Protein AF-A0A940TML5-F1 (afdb_monomer_lite)

Structure (mmCIF, N/CA/C/O backbone):
data_AF-A0A940TML5-F1
#
_entry.id   AF-A0A940TML5-F1
#
loop_
_atom_site.group_PDB
_atom_site.id
_atom_site.type_symbol
_atom_site.label_atom_id
_atom_site.label_alt_id
_atom_site.label_comp_id
_atom_site.label_asym_id
_atom_site.label_entity_id
_atom_site.label_seq_id
_atom_site.pdbx_PDB_ins_code
_atom_site.Cartn_x
_atom_site.Cartn_y
_atom_site.Cartn_z
_atom_site.occupancy
_atom_site.B_iso_or_equiv
_atom_site.auth_seq_id
_atom_site.auth_comp_id
_atom_site.auth_asym_id
_atom_site.auth_atom_id
_atom_site.pdbx_PDB_model_num
ATOM 1 N N . MET A 1 1 ? -30.931 1.327 47.194 1.00 54.72 1 MET A N 1
ATOM 2 C CA . MET A 1 1 ? -30.462 2.593 46.582 1.00 54.72 1 MET A CA 1
ATOM 3 C C . MET A 1 1 ? -28.936 2.695 46.597 1.00 54.72 1 MET A C 1
ATOM 5 O O . MET A 1 1 ? -28.355 2.802 45.527 1.00 54.72 1 MET A O 1
ATOM 9 N N . ALA A 1 2 ? -28.278 2.547 47.757 1.00 52.41 2 ALA A N 1
ATOM 10 C CA . ALA A 1 2 ? -26.813 2.603 47.880 1.00 52.41 2 ALA A CA 1
ATOM 11 C C . ALA A 1 2 ? -26.052 1.607 46.978 1.00 52.41 2 ALA A C 1
ATOM 13 O O . ALA A 1 2 ? -25.036 1.970 46.398 1.00 52.41 2 ALA A O 1
ATOM 14 N N . PHE A 1 3 ? -26.557 0.380 46.796 1.00 52.56 3 PHE A N 1
ATOM 15 C CA . PHE A 1 3 ? -25.953 -0.607 45.886 1.00 52.56 3 PHE A CA 1
ATOM 16 C C . PHE A 1 3 ? -25.974 -0.152 44.416 1.00 52.56 3 PHE A C 1
ATOM 18 O O . PHE A 1 3 ? -24.942 -0.146 43.757 1.00 52.56 3 PHE A O 1
ATOM 25 N N . ILE A 1 4 ? -27.129 0.315 43.926 1.00 60.25 4 ILE A N 1
ATOM 26 C CA . ILE A 1 4 ? -27.287 0.823 42.551 1.00 60.25 4 ILE A CA 1
ATOM 27 C C . ILE A 1 4 ? -26.398 2.054 42.329 1.00 60.25 4 ILE A C 1
ATOM 29 O O . ILE A 1 4 ? -25.739 2.157 41.299 1.00 60.25 4 ILE A O 1
ATOM 33 N N . LEU A 1 5 ? -26.322 2.951 43.317 1.00 64.00 5 LEU A N 1
ATOM 34 C CA . LEU A 1 5 ? -25.454 4.126 43.265 1.00 64.00 5 LEU A CA 1
ATOM 35 C C . LEU A 1 5 ? -23.970 3.720 43.201 1.00 64.00 5 LEU A C 1
ATOM 37 O O . LEU A 1 5 ? -23.247 4.223 42.350 1.00 64.00 5 LEU A O 1
ATOM 41 N N . LYS A 1 6 ? -23.531 2.740 44.007 1.00 64.50 6 LYS A N 1
ATOM 42 C CA . LYS A 1 6 ? -22.172 2.168 43.939 1.00 64.50 6 LYS A CA 1
ATOM 43 C C . LYS A 1 6 ? -21.869 1.559 42.561 1.00 64.50 6 LYS A C 1
ATOM 45 O O . LYS A 1 6 ? -20.781 1.784 42.038 1.00 64.50 6 LYS A O 1
ATOM 50 N N . CYS A 1 7 ? -22.822 0.857 41.942 1.00 60.09 7 CYS A N 1
ATOM 51 C CA . CYS A 1 7 ? -22.663 0.319 40.585 1.00 60.09 7 CYS A CA 1
ATOM 52 C C . CYS A 1 7 ? -22.532 1.421 39.522 1.00 60.09 7 CYS A C 1
ATOM 54 O O . CYS A 1 7 ? -21.656 1.334 38.664 1.00 60.09 7 CYS A O 1
ATOM 56 N N . ILE A 1 8 ? -23.360 2.472 39.591 1.00 69.81 8 ILE A N 1
ATOM 57 C CA . ILE A 1 8 ? -23.290 3.615 38.666 1.00 69.81 8 ILE A CA 1
ATOM 58 C C . ILE A 1 8 ? -21.950 4.339 38.825 1.00 69.81 8 ILE A C 1
ATOM 60 O O . ILE A 1 8 ? -21.253 4.548 37.836 1.00 69.81 8 ILE A O 1
ATOM 64 N N . LEU A 1 9 ? -21.542 4.654 40.059 1.00 69.81 9 LEU A N 1
ATOM 65 C CA . LEU A 1 9 ? -20.235 5.257 40.326 1.00 69.81 9 LEU A CA 1
ATOM 66 C C . LEU A 1 9 ? -19.082 4.387 39.807 1.00 69.81 9 LEU A C 1
ATOM 68 O O . LEU A 1 9 ? -18.152 4.916 39.207 1.00 69.81 9 LEU A O 1
ATOM 72 N N . GLY A 1 10 ? -19.160 3.065 39.981 1.00 65.38 10 GLY A N 1
ATOM 73 C CA . GLY A 1 10 ? -18.178 2.125 39.439 1.00 65.38 10 GLY A CA 1
ATOM 74 C C . GLY A 1 10 ? -18.071 2.186 37.912 1.00 65.38 10 GLY A C 1
ATOM 75 O O . GLY A 1 10 ? -16.963 2.191 37.378 1.00 65.38 10 GLY A O 1
ATOM 76 N N . LEU A 1 11 ? -19.200 2.309 37.205 1.00 71.56 11 LEU A N 1
ATOM 77 C CA . LEU A 1 11 ? -19.229 2.460 35.746 1.00 71.56 11 LEU A CA 1
ATOM 78 C C . LEU A 1 11 ? -18.589 3.785 35.290 1.00 71.56 11 LEU A C 1
ATOM 80 O O . LEU A 1 11 ? -17.807 3.796 34.338 1.00 71.56 11 LEU A O 1
ATOM 84 N N . PHE A 1 12 ? -18.877 4.892 35.984 1.00 72.19 12 PHE A N 1
ATOM 85 C CA . PHE A 1 12 ? -18.250 6.193 35.720 1.00 72.19 12 PHE A CA 1
ATOM 86 C C . PHE A 1 12 ? -16.734 6.147 35.942 1.00 72.19 12 PHE A C 1
ATOM 88 O O . PHE A 1 12 ? -15.990 6.630 35.093 1.00 72.19 12 PHE A O 1
ATOM 95 N N . ILE A 1 13 ? -16.277 5.495 37.017 1.00 70.62 13 ILE A N 1
ATOM 96 C CA . ILE A 1 13 ? -14.849 5.319 37.313 1.00 70.62 13 ILE A CA 1
ATOM 97 C C . ILE A 1 13 ? -14.168 4.485 36.223 1.00 70.62 13 ILE A C 1
ATOM 99 O O . ILE A 1 13 ? -13.129 4.893 35.716 1.00 70.62 13 ILE A O 1
ATOM 103 N N . LEU A 1 14 ? -14.753 3.353 35.816 1.00 69.94 14 LEU A N 1
ATOM 104 C CA . LEU A 1 14 ? -14.212 2.511 34.739 1.00 69.94 14 LEU A CA 1
ATOM 105 C C . LEU A 1 14 ? -14.107 3.277 33.412 1.00 69.94 14 LEU A C 1
ATOM 107 O O . LEU A 1 14 ? -13.090 3.197 32.722 1.00 69.94 14 LEU A O 1
ATOM 111 N N . THR A 1 15 ? -15.136 4.061 33.087 1.00 76.88 15 THR A N 1
ATOM 112 C CA . THR A 1 15 ? -15.155 4.913 31.890 1.00 76.88 15 THR A CA 1
ATOM 113 C C . THR A 1 15 ? -14.092 6.011 31.984 1.00 76.88 15 THR A C 1
ATOM 115 O O . THR A 1 15 ? -13.341 6.230 31.035 1.00 76.88 15 THR A O 1
ATOM 118 N N . GLY A 1 16 ? -13.961 6.653 33.147 1.00 72.12 16 GLY A N 1
ATOM 119 C CA . GLY A 1 16 ? -12.931 7.652 33.420 1.00 72.12 16 GLY A CA 1
ATOM 120 C C . GLY A 1 16 ? -11.514 7.094 33.307 1.00 72.12 16 GLY A C 1
ATOM 121 O O . GLY A 1 16 ? -10.666 7.734 32.692 1.00 72.12 16 GLY A O 1
ATOM 122 N N . ILE A 1 17 ? -11.262 5.877 33.807 1.00 75.00 17 ILE A N 1
ATOM 123 C CA . ILE A 1 17 ? -9.972 5.177 33.662 1.00 75.00 17 ILE A CA 1
ATOM 124 C C . ILE A 1 17 ? -9.641 4.967 32.184 1.00 75.00 17 ILE A C 1
ATOM 126 O O . ILE A 1 17 ? -8.526 5.273 31.766 1.00 75.00 17 ILE A O 1
ATOM 130 N N . ALA A 1 18 ? -10.596 4.498 31.377 1.00 75.62 18 ALA A N 1
ATOM 131 C CA . ALA A 1 18 ? -10.379 4.307 29.944 1.00 75.62 18 ALA A CA 1
ATOM 132 C C . ALA A 1 18 ? -10.039 5.629 29.228 1.00 75.62 18 ALA A C 1
ATOM 134 O O . ALA A 1 18 ? -9.078 5.682 28.457 1.00 75.62 18 ALA A O 1
ATOM 135 N N . ILE A 1 19 ? -10.774 6.709 29.525 1.00 75.19 19 ILE A N 1
ATOM 136 C CA . ILE A 1 19 ? -10.528 8.047 28.959 1.00 75.19 19 ILE A CA 1
ATOM 137 C C . ILE A 1 19 ? -9.168 8.596 29.415 1.00 75.19 19 ILE A C 1
ATOM 139 O O . ILE A 1 19 ? -8.417 9.125 28.598 1.00 75.19 19 ILE A O 1
ATOM 143 N N . ALA A 1 20 ? -8.819 8.442 30.694 1.00 73.81 20 ALA A N 1
ATOM 144 C CA . ALA A 1 20 ? -7.552 8.915 31.243 1.00 73.81 20 ALA A CA 1
ATOM 145 C C . ALA A 1 20 ? -6.355 8.156 30.652 1.00 73.81 20 ALA A C 1
ATOM 147 O O . ALA A 1 20 ? -5.362 8.779 30.288 1.00 73.81 20 ALA A O 1
ATOM 148 N N . LEU A 1 21 ? -6.448 6.831 30.486 1.00 75.38 21 LEU A N 1
ATOM 149 C CA . LEU A 1 21 ? -5.407 6.032 29.830 1.00 75.38 21 LEU A CA 1
ATOM 150 C C . LEU A 1 21 ? -5.227 6.425 28.358 1.00 75.38 21 LEU A C 1
ATOM 152 O O . LEU A 1 21 ? -4.095 6.501 27.879 1.00 75.38 21 LEU A O 1
ATOM 156 N N . TYR A 1 22 ? -6.324 6.714 27.651 1.00 77.00 22 TYR A N 1
ATOM 157 C CA . TYR A 1 22 ? -6.274 7.230 26.283 1.00 77.00 22 TYR A CA 1
ATOM 158 C C . TYR A 1 22 ? -5.602 8.608 26.222 1.00 77.00 22 TYR A C 1
ATOM 160 O O . TYR A 1 22 ? -4.641 8.786 25.476 1.00 77.00 22 TYR A O 1
ATOM 168 N N . GLY A 1 23 ? -6.043 9.557 27.056 1.00 70.69 23 GLY A N 1
ATOM 169 C CA . GLY A 1 23 ? -5.433 10.885 27.148 1.00 70.69 23 GLY A CA 1
ATOM 170 C C . GLY A 1 23 ? -3.946 10.814 27.498 1.00 70.69 23 GLY A C 1
ATOM 171 O O . GLY A 1 23 ? -3.131 11.473 26.861 1.00 70.69 23 GLY A O 1
ATOM 172 N N . LEU A 1 24 ? -3.562 9.947 28.440 1.00 75.81 24 LEU A N 1
ATOM 173 C CA . LEU A 1 24 ? -2.166 9.737 28.825 1.00 75.81 24 LEU A CA 1
ATOM 174 C C . LEU A 1 24 ? -1.328 9.195 27.660 1.00 75.81 24 LEU A C 1
ATOM 176 O O . LEU A 1 24 ? -0.209 9.656 27.451 1.00 75.81 24 LEU A O 1
ATOM 180 N N . ARG A 1 25 ? -1.859 8.244 26.881 1.00 77.94 25 ARG A N 1
ATOM 181 C CA . ARG A 1 25 ? -1.185 7.720 25.685 1.00 77.94 25 ARG A CA 1
ATOM 182 C C . ARG A 1 25 ? -0.974 8.807 24.636 1.00 77.94 25 ARG A C 1
ATOM 184 O O . ARG A 1 25 ? 0.125 8.885 24.097 1.00 77.94 25 ARG A O 1
ATOM 191 N N . GLU A 1 26 ? -1.991 9.616 24.348 1.00 73.69 26 GLU A N 1
ATOM 192 C CA . GLU A 1 26 ? -1.880 10.718 23.383 1.00 73.69 26 GLU A CA 1
ATOM 193 C C . GLU A 1 26 ? -0.829 11.734 23.845 1.00 73.69 26 GLU A C 1
ATOM 195 O O . GLU A 1 26 ? 0.090 12.045 23.093 1.00 73.69 26 GLU A O 1
ATOM 200 N N . VAL A 1 27 ? -0.866 12.141 25.120 1.00 72.06 27 VAL A N 1
ATOM 201 C CA . VAL A 1 27 ? 0.147 13.032 25.707 1.00 72.06 27 VAL A CA 1
ATOM 202 C C . VAL A 1 27 ? 1.553 12.432 25.588 1.00 72.06 27 VAL A C 1
ATOM 204 O O . VAL A 1 27 ? 2.476 13.123 25.155 1.00 72.06 27 VAL A O 1
ATOM 207 N N . LEU A 1 28 ? 1.736 11.150 25.922 1.00 73.38 28 LEU A N 1
ATOM 208 C CA . LEU A 1 28 ? 3.028 10.463 25.808 1.00 73.38 28 LEU A CA 1
ATOM 209 C C . LEU A 1 28 ? 3.488 10.313 24.353 1.00 73.38 28 LEU A C 1
ATOM 211 O O . LEU A 1 28 ? 4.678 10.449 24.079 1.00 73.38 28 LEU A O 1
ATOM 215 N N . GLY A 1 29 ? 2.571 10.060 23.418 1.00 69.25 29 GLY A N 1
ATOM 216 C CA . GLY A 1 29 ? 2.854 10.001 21.985 1.00 69.25 29 GLY A CA 1
ATOM 217 C C . GLY A 1 29 ? 3.305 11.355 21.445 1.00 69.25 29 GLY A C 1
ATOM 218 O O . GLY A 1 29 ? 4.317 11.436 20.749 1.00 69.25 29 GLY A O 1
ATOM 219 N N . THR A 1 30 ? 2.618 12.426 21.842 1.00 66.81 30 THR A N 1
ATOM 220 C CA . THR A 1 30 ? 2.988 13.806 21.523 1.00 66.81 30 THR A CA 1
ATOM 221 C C . THR A 1 30 ? 4.346 14.167 22.140 1.00 66.81 30 THR A C 1
ATOM 223 O O . THR A 1 30 ? 5.206 14.701 21.439 1.00 66.81 30 THR A O 1
ATOM 226 N N . MET A 1 31 ? 4.620 13.784 23.394 1.00 69.06 31 MET A N 1
ATOM 227 C CA . MET A 1 31 ? 5.939 13.974 24.021 1.00 69.06 31 MET A CA 1
ATOM 228 C C . MET A 1 31 ? 7.049 13.189 23.314 1.00 69.06 31 MET A C 1
ATOM 230 O O . MET A 1 31 ? 8.126 13.731 23.072 1.00 69.06 31 MET A O 1
ATOM 234 N N . ALA A 1 32 ? 6.810 11.920 22.974 1.00 68.94 32 ALA A N 1
ATOM 235 C CA . ALA A 1 32 ? 7.776 11.080 22.271 1.00 68.94 32 ALA A CA 1
ATOM 236 C C . ALA A 1 32 ? 8.073 11.631 20.873 1.00 68.94 32 ALA A C 1
ATOM 238 O O . ALA A 1 32 ? 9.232 11.673 20.467 1.00 68.94 32 ALA A O 1
ATOM 239 N N . TYR A 1 33 ? 7.048 12.119 20.170 1.00 66.31 33 TYR A N 1
ATOM 240 C CA . TYR A 1 33 ? 7.206 12.828 18.906 1.00 66.31 33 TYR A CA 1
ATOM 241 C C . TYR A 1 33 ? 8.085 14.073 19.083 1.00 66.31 33 TYR A C 1
ATOM 243 O O . TYR A 1 33 ? 9.083 14.213 18.384 1.00 66.31 33 TYR A O 1
ATOM 251 N N . VAL A 1 34 ? 7.795 14.938 20.059 1.00 64.69 34 VAL A N 1
ATOM 252 C CA . VAL A 1 34 ? 8.584 16.160 20.313 1.00 64.69 34 VAL A CA 1
ATOM 253 C C . VAL A 1 34 ? 10.029 15.853 20.733 1.00 64.69 34 VAL A C 1
ATOM 255 O O . VAL A 1 34 ? 10.943 16.599 20.373 1.00 64.69 34 VAL A O 1
ATOM 258 N N . LYS A 1 35 ? 10.251 14.770 21.486 1.00 65.81 35 LYS A N 1
ATOM 259 C CA . LYS A 1 35 ? 11.576 14.345 21.959 1.00 65.81 35 LYS A CA 1
ATOM 260 C C . LYS A 1 35 ? 12.424 13.711 20.855 1.00 65.81 35 LYS A C 1
ATOM 262 O O . LYS A 1 35 ? 13.622 13.962 20.803 1.00 65.81 35 LYS A O 1
ATOM 267 N N . ASN A 1 36 ? 11.815 12.888 20.005 1.00 63.16 36 ASN A N 1
ATOM 268 C CA . ASN A 1 36 ? 12.521 12.089 19.001 1.00 63.16 36 ASN A CA 1
ATOM 269 C C . ASN A 1 36 ? 12.532 12.739 17.611 1.00 63.16 36 ASN A C 1
ATOM 271 O O . ASN A 1 36 ? 13.067 12.152 16.672 1.00 63.16 36 ASN A O 1
ATOM 275 N N . SER A 1 37 ? 11.925 13.917 17.452 1.00 61.28 37 SER A N 1
ATOM 276 C CA . SER A 1 37 ? 11.943 14.619 16.173 1.00 61.28 37 SER A CA 1
ATOM 277 C C . SER A 1 37 ? 13.342 15.174 15.880 1.00 61.28 37 SER A C 1
ATOM 279 O O . SER A 1 37 ? 13.872 15.929 16.698 1.00 61.28 37 SER A O 1
ATOM 281 N N . PRO A 1 38 ? 13.941 14.817 14.730 1.00 57.31 38 PRO A N 1
ATOM 282 C CA . PRO A 1 38 ? 15.370 15.002 14.491 1.00 57.31 38 PRO A CA 1
ATOM 283 C C . PRO A 1 38 ? 15.772 16.438 14.135 1.00 57.31 38 PRO A C 1
ATOM 285 O O . PRO A 1 38 ? 16.939 16.783 14.301 1.00 57.31 38 PRO A O 1
ATOM 288 N N . GLU A 1 39 ? 14.846 17.286 13.674 1.00 70.19 39 GLU A N 1
ATOM 289 C CA . GLU A 1 39 ? 15.172 18.649 13.246 1.00 70.19 39 GLU A CA 1
ATOM 290 C C . GLU A 1 39 ? 14.171 19.675 13.787 1.00 70.19 39 GLU A C 1
ATOM 292 O O . GLU A 1 39 ? 12.961 19.579 13.565 1.00 70.19 39 GLU A O 1
ATOM 297 N N . ARG A 1 40 ? 14.697 20.671 14.506 1.00 75.88 40 ARG A N 1
ATOM 298 C CA . ARG A 1 40 ? 13.981 21.888 14.896 1.00 75.88 40 ARG A CA 1
ATOM 299 C C . ARG A 1 40 ? 14.573 23.063 14.135 1.00 75.88 40 ARG A C 1
ATOM 301 O O . ARG A 1 40 ? 15.793 23.160 14.015 1.00 75.88 40 ARG A O 1
ATOM 308 N N . ALA A 1 41 ? 13.719 23.946 13.642 1.00 76.62 41 ALA A N 1
ATOM 309 C CA . ALA A 1 41 ? 14.121 25.175 12.979 1.00 76.62 41 ALA A CA 1
ATOM 310 C C . ALA A 1 41 ? 13.379 26.365 13.577 1.00 76.62 41 ALA A C 1
ATOM 312 O O . ALA A 1 41 ? 12.219 26.259 13.980 1.00 76.62 41 ALA A O 1
ATOM 313 N N . LYS A 1 42 ? 14.051 27.517 13.600 1.00 83.88 42 LYS A N 1
ATOM 314 C CA . LYS A 1 42 ? 13.375 28.794 13.811 1.00 83.88 42 LYS A CA 1
ATOM 315 C C . LYS A 1 42 ? 12.617 29.156 12.542 1.00 83.88 42 LYS A C 1
ATOM 317 O O . LYS A 1 42 ? 13.165 29.060 11.444 1.00 83.88 42 LYS A O 1
ATOM 322 N N . ALA A 1 43 ? 11.375 29.572 12.712 1.00 85.25 43 ALA A N 1
ATOM 323 C CA . ALA A 1 43 ? 10.509 29.999 11.637 1.00 85.25 43 ALA A CA 1
ATOM 324 C C . ALA A 1 43 ? 9.821 31.314 11.995 1.00 85.25 43 ALA A C 1
ATOM 326 O O . ALA A 1 43 ? 9.573 31.609 13.160 1.00 85.25 43 ALA A O 1
ATOM 327 N N . THR A 1 44 ? 9.484 32.095 10.984 1.00 87.88 44 THR A N 1
ATOM 328 C CA . THR A 1 44 ? 8.716 33.325 11.106 1.00 87.88 44 THR A CA 1
ATOM 329 C C . THR A 1 44 ? 7.280 33.043 10.696 1.00 87.88 44 THR A C 1
ATOM 331 O O . THR A 1 44 ? 7.021 32.501 9.621 1.00 87.88 44 THR A O 1
ATOM 334 N N . PHE A 1 45 ? 6.324 33.401 11.546 1.00 86.44 45 PHE A N 1
ATOM 335 C CA . PHE A 1 45 ? 4.911 33.291 11.217 1.00 86.44 45 PHE A CA 1
ATOM 336 C C . PHE A 1 45 ? 4.524 34.313 10.141 1.00 86.44 45 PHE A C 1
ATOM 338 O O . PHE A 1 45 ? 4.717 35.516 10.322 1.00 86.44 45 PHE A O 1
ATOM 345 N N . LEU A 1 46 ? 3.956 33.839 9.033 1.00 85.25 46 LEU A N 1
ATOM 346 C CA . LEU A 1 46 ? 3.551 34.682 7.906 1.00 85.25 46 LEU A CA 1
ATOM 347 C C . LEU A 1 46 ? 2.085 35.122 7.992 1.00 85.25 46 LEU A C 1
ATOM 349 O O . LEU A 1 46 ? 1.742 36.221 7.563 1.00 85.25 46 LEU A O 1
ATOM 353 N N . GLY A 1 47 ? 1.212 34.274 8.535 1.00 84.19 47 GLY A N 1
ATOM 354 C CA . GLY A 1 47 ? -0.231 34.494 8.523 1.00 84.19 47 GLY A CA 1
ATOM 355 C C . GLY A 1 47 ? -1.017 33.188 8.518 1.00 84.19 47 GLY A C 1
ATOM 356 O O . GLY A 1 47 ? -0.460 32.112 8.723 1.00 84.19 47 GLY A O 1
ATOM 357 N N . TYR A 1 48 ? -2.324 33.287 8.281 1.00 83.06 48 TYR A N 1
ATOM 358 C CA . TYR A 1 48 ? -3.201 32.126 8.148 1.00 83.06 48 TYR A CA 1
ATOM 359 C C . TYR A 1 48 ? -3.632 31.950 6.695 1.00 83.06 48 TYR A C 1
ATOM 361 O O . TYR A 1 48 ? -4.238 32.860 6.128 1.00 83.06 48 TYR A O 1
ATOM 369 N N . ASP A 1 49 ? -3.384 30.771 6.136 1.00 83.00 49 ASP A N 1
ATOM 370 C CA . ASP A 1 49 ? -4.050 30.303 4.925 1.00 83.00 49 ASP A CA 1
ATOM 371 C C . ASP A 1 49 ? -5.487 29.901 5.271 1.00 83.00 49 ASP A C 1
ATOM 373 O O . ASP A 1 49 ? -5.727 29.195 6.255 1.00 83.00 49 ASP A O 1
ATOM 377 N N . ARG A 1 50 ? -6.461 30.395 4.510 1.00 82.06 50 ARG A N 1
ATOM 378 C CA . ARG A 1 50 ? -7.884 30.207 4.804 1.00 82.06 50 ARG A CA 1
ATOM 379 C C . ARG A 1 50 ? -8.514 29.325 3.746 1.00 82.06 50 ARG A C 1
ATOM 381 O O . ARG A 1 50 ? -8.501 29.659 2.569 1.00 82.06 50 ARG A O 1
ATOM 388 N N . GLU A 1 51 ? -9.141 28.248 4.187 1.00 81.25 51 GLU A N 1
ATOM 389 C CA . GLU A 1 51 ? -9.843 27.310 3.321 1.00 81.25 51 GLU A CA 1
ATOM 390 C C . GLU A 1 51 ? -11.325 27.298 3.689 1.00 81.25 51 GLU A C 1
ATOM 392 O O . GLU A 1 51 ? -11.686 27.120 4.857 1.00 81.25 51 GLU A O 1
ATOM 397 N N . VAL A 1 52 ? -12.190 27.513 2.698 1.00 78.94 52 VAL A N 1
ATOM 398 C CA . VAL A 1 52 ? -13.638 27.383 2.869 1.00 78.94 52 VAL A CA 1
ATOM 399 C C . VAL A 1 52 ? -13.996 25.927 2.626 1.00 78.94 52 VAL A C 1
ATOM 401 O O . VAL A 1 52 ? -13.844 25.415 1.521 1.00 78.94 52 VAL A O 1
ATOM 404 N N . ILE A 1 53 ? -14.455 25.253 3.674 1.00 76.88 53 ILE A N 1
ATOM 405 C CA . ILE A 1 53 ? -14.925 23.876 3.589 1.00 76.88 53 ILE A CA 1
ATOM 406 C C . ILE A 1 53 ? -16.444 23.904 3.509 1.00 76.88 53 ILE A C 1
ATOM 408 O O . ILE A 1 53 ? -17.124 24.272 4.470 1.00 76.88 53 ILE A O 1
ATOM 412 N N . GLU A 1 54 ? -16.978 23.485 2.368 1.00 79.38 54 GLU A N 1
ATOM 413 C CA . GLU A 1 54 ? -18.406 23.248 2.208 1.00 79.38 54 GLU A CA 1
ATOM 414 C C . GLU A 1 54 ? -18.782 21.902 2.828 1.00 79.38 54 GLU A C 1
ATOM 416 O O . GLU A 1 54 ? -18.335 20.834 2.407 1.00 79.38 54 GLU A O 1
ATOM 421 N N . THR A 1 55 ? -19.642 21.948 3.837 1.00 71.75 55 THR A N 1
ATOM 422 C CA . THR A 1 55 ? -20.251 20.761 4.431 1.00 71.75 55 THR A CA 1
ATOM 423 C C . THR A 1 55 ? -21.726 20.723 4.070 1.00 71.75 55 THR A C 1
ATOM 425 O O . THR A 1 55 ? -22.424 21.734 4.111 1.00 71.75 55 THR A O 1
ATOM 428 N N . THR A 1 56 ? -22.218 19.548 3.684 1.00 69.88 56 THR A N 1
ATOM 429 C CA . THR A 1 56 ? -23.641 19.347 3.398 1.00 69.88 56 THR A CA 1
ATOM 430 C C . THR A 1 56 ? -24.229 18.464 4.484 1.00 69.88 56 THR A C 1
ATOM 432 O O . THR A 1 56 ? -23.907 17.279 4.568 1.00 69.88 56 THR A O 1
ATOM 435 N N . SER A 1 57 ? -25.086 19.040 5.324 1.00 70.44 57 SER A N 1
ATOM 436 C CA . SER A 1 57 ? -25.883 18.273 6.278 1.00 70.44 57 SER A CA 1
ATOM 437 C C . SER A 1 57 ? -27.176 17.839 5.601 1.00 70.44 57 SER A C 1
ATOM 439 O O . SER A 1 57 ? -27.838 18.656 4.962 1.00 70.44 57 SER A O 1
ATOM 441 N N . THR A 1 58 ? -27.533 16.560 5.716 1.00 71.81 58 THR A N 1
ATOM 442 C CA . THR A 1 58 ? -28.802 16.028 5.206 1.00 71.81 58 THR A CA 1
ATOM 443 C C . THR A 1 58 ? -29.695 15.659 6.377 1.00 71.81 58 THR A C 1
ATOM 445 O O . THR A 1 58 ? -29.340 14.818 7.202 1.00 71.81 58 THR A O 1
ATOM 448 N N . THR A 1 59 ? -30.863 16.289 6.461 1.00 70.69 59 THR A N 1
ATOM 449 C CA . THR A 1 59 ? -31.873 15.962 7.471 1.00 70.69 59 THR A CA 1
ATOM 450 C C . THR A 1 59 ? -33.150 15.474 6.797 1.00 70.69 59 THR A C 1
ATOM 452 O O . THR A 1 59 ? -33.514 16.002 5.744 1.00 70.69 59 THR A O 1
ATOM 455 N N . PRO A 1 60 ? -33.846 14.472 7.363 1.00 70.50 60 PRO A N 1
ATOM 456 C CA . PRO A 1 60 ? -35.139 14.040 6.845 1.00 70.50 60 PRO A CA 1
ATOM 457 C C . PRO A 1 60 ? -36.107 15.222 6.801 1.00 70.50 60 PRO A C 1
ATOM 459 O O . PRO A 1 60 ? -36.215 15.961 7.782 1.00 70.50 60 PRO A O 1
ATOM 462 N N . SER A 1 61 ? -36.794 15.403 5.675 1.00 66.88 61 SER A N 1
ATOM 463 C CA . SER A 1 61 ? -37.730 16.510 5.517 1.00 66.88 61 SER A CA 1
ATOM 464 C C . SER A 1 61 ? -38.911 16.324 6.478 1.00 66.88 61 SER A C 1
ATOM 466 O O . SER A 1 61 ? -39.559 15.273 6.443 1.00 66.88 61 SER A O 1
ATOM 468 N N . PRO A 1 62 ? -39.226 17.310 7.337 1.00 68.12 62 PRO A N 1
ATOM 469 C CA . PRO A 1 62 ? -40.292 17.175 8.329 1.00 68.12 62 PRO A CA 1
ATOM 470 C C . PRO A 1 62 ? -41.692 17.128 7.700 1.00 68.12 62 PRO A C 1
ATOM 472 O O . PRO A 1 62 ? -42.652 16.750 8.366 1.00 68.12 62 PRO A O 1
ATOM 475 N N . THR A 1 63 ? -41.820 17.514 6.428 1.00 71.56 63 THR A N 1
ATOM 476 C CA . THR A 1 63 ? -43.096 17.619 5.708 1.00 71.56 63 THR A CA 1
ATOM 477 C C . THR A 1 63 ? -43.321 16.500 4.691 1.00 71.56 63 THR A C 1
ATOM 479 O O . THR A 1 63 ? -44.470 16.236 4.344 1.00 71.56 63 THR A O 1
ATOM 482 N N . TRP A 1 64 ? -42.267 15.808 4.242 1.00 60.50 64 TRP A N 1
ATOM 483 C CA . TRP A 1 64 ? -42.358 14.783 3.195 1.00 60.50 64 TRP A CA 1
ATOM 484 C C . TRP A 1 64 ? -41.568 13.518 3.564 1.00 60.50 64 TRP A C 1
ATOM 486 O O . TRP A 1 64 ? -40.339 13.497 3.433 1.00 60.50 64 TRP A O 1
ATOM 496 N N . PRO A 1 65 ? -42.250 12.434 3.981 1.00 56.25 65 PRO A N 1
ATOM 497 C CA . PRO A 1 65 ? -41.607 11.158 4.277 1.00 56.25 65 PRO A CA 1
ATOM 498 C C . PRO A 1 65 ? -40.851 10.619 3.053 1.00 56.25 65 PRO A C 1
ATOM 500 O O . PRO A 1 65 ? -41.421 10.488 1.973 1.00 56.25 65 PRO A O 1
ATOM 503 N N . GLY A 1 66 ? -39.564 10.304 3.222 1.00 65.12 66 GLY A N 1
ATOM 504 C CA . GLY A 1 66 ? -38.697 9.783 2.155 1.00 65.12 66 GLY A CA 1
ATOM 505 C C . GLY A 1 66 ? -37.897 10.840 1.383 1.00 65.12 66 GLY A C 1
ATOM 506 O O . GLY A 1 66 ? -37.068 10.473 0.553 1.00 65.12 66 GLY A O 1
ATOM 507 N N . ARG A 1 67 ? -38.086 12.137 1.671 1.00 65.25 67 ARG A N 1
ATOM 508 C CA . ARG A 1 67 ? -37.275 13.230 1.111 1.00 65.25 67 ARG A CA 1
ATOM 509 C C . ARG A 1 67 ? -36.243 13.712 2.136 1.00 65.25 67 ARG A C 1
ATOM 511 O O . ARG A 1 67 ? -36.549 13.802 3.322 1.00 65.25 67 ARG A O 1
ATOM 518 N N . TYR A 1 68 ? -35.034 14.030 1.680 1.00 72.75 68 TYR A N 1
ATOM 519 C CA . TYR A 1 68 ? -33.968 14.596 2.511 1.00 72.75 68 TYR A CA 1
ATOM 520 C C . TYR A 1 68 ? -33.708 16.034 2.082 1.00 72.75 68 TYR A C 1
ATOM 522 O O . TYR A 1 68 ? -33.453 16.287 0.904 1.00 72.75 68 TYR A O 1
ATOM 530 N N . ASP A 1 69 ? -33.759 16.953 3.039 1.00 72.75 69 ASP A N 1
ATOM 531 C CA . ASP A 1 69 ? -33.382 18.342 2.826 1.00 72.75 69 ASP A CA 1
ATOM 532 C C . ASP A 1 69 ? -31.883 18.471 3.109 1.00 72.75 69 ASP A C 1
ATOM 534 O O . ASP A 1 69 ? -31.388 18.037 4.154 1.00 72.75 69 ASP A O 1
ATOM 538 N N . SER A 1 70 ? -31.141 19.022 2.151 1.00 73.50 70 SER A N 1
ATOM 539 C CA . SER A 1 70 ? -29.705 19.251 2.280 1.00 73.50 70 SER A CA 1
ATOM 540 C C . SER A 1 70 ? -29.439 20.723 2.567 1.00 73.50 70 SER A C 1
ATOM 542 O O . SER A 1 70 ? -29.713 21.572 1.717 1.00 73.50 70 SER A O 1
ATOM 544 N N . VAL A 1 71 ? -28.870 21.026 3.730 1.00 75.94 71 VAL A N 1
ATOM 545 C CA . VAL A 1 71 ? -28.405 22.373 4.069 1.00 75.94 71 VAL A CA 1
ATOM 546 C C . VAL A 1 71 ? -26.899 22.416 3.863 1.00 75.94 71 VAL A C 1
ATOM 548 O O . VAL A 1 71 ? -26.154 21.651 4.484 1.00 75.94 71 VAL A O 1
ATOM 551 N N . ARG A 1 72 ? -26.452 23.306 2.974 1.00 78.75 72 ARG A N 1
ATOM 552 C CA . ARG A 1 72 ? -25.030 23.609 2.811 1.00 78.75 72 ARG A CA 1
ATOM 553 C C . ARG A 1 72 ? -24.610 24.602 3.886 1.00 78.75 72 ARG A C 1
ATOM 555 O O . ARG A 1 72 ? -25.281 25.607 4.103 1.00 78.75 72 ARG A O 1
ATOM 562 N N . SER A 1 73 ? -23.510 24.300 4.555 1.00 73.50 73 SER A N 1
ATOM 563 C CA . SER A 1 73 ? -22.846 25.182 5.502 1.00 73.50 73 SER A CA 1
ATOM 564 C C . SER A 1 73 ? -21.387 25.306 5.100 1.00 73.50 73 SER A C 1
ATOM 566 O O . SER A 1 73 ? -20.680 24.309 4.958 1.00 73.50 73 SER A O 1
ATOM 568 N N . GLU A 1 74 ? -20.944 26.543 4.937 1.00 79.44 74 GLU A N 1
ATOM 569 C CA . GLU A 1 74 ? -19.542 26.876 4.734 1.00 79.44 74 GLU A CA 1
ATOM 570 C C . GLU A 1 74 ? -18.869 27.068 6.092 1.00 79.44 74 GLU A C 1
ATOM 572 O O . GLU A 1 74 ? -19.349 27.812 6.949 1.00 79.44 74 GLU A O 1
ATOM 577 N N . SER A 1 75 ? -17.752 26.378 6.301 1.00 72.19 75 SER A N 1
ATOM 578 C CA . SER A 1 75 ? -16.893 26.547 7.468 1.00 72.19 75 SER A CA 1
ATOM 579 C C . SER A 1 75 ? -15.539 27.080 7.023 1.00 72.19 75 SER A C 1
ATOM 581 O O . SER A 1 75 ? -14.856 26.457 6.216 1.00 72.19 75 SER A O 1
ATOM 583 N N . LEU A 1 76 ? -15.133 28.225 7.567 1.00 75.31 76 LEU A N 1
ATOM 584 C CA . LEU A 1 76 ? -13.827 28.816 7.295 1.00 75.31 76 LEU A CA 1
ATOM 585 C C . LEU A 1 76 ? -12.776 28.195 8.223 1.00 75.31 76 LEU A C 1
ATOM 587 O O . LEU A 1 76 ? -12.754 28.479 9.422 1.00 75.31 76 LEU A O 1
ATOM 591 N N . MET A 1 77 ? -11.891 27.367 7.676 1.00 73.69 77 MET A N 1
ATOM 592 C CA . MET A 1 77 ? -10.730 26.843 8.393 1.00 73.69 77 MET A CA 1
ATOM 593 C C . MET A 1 77 ? -9.518 27.740 8.151 1.00 73.69 77 MET A C 1
ATOM 595 O O . MET A 1 77 ? -9.268 28.166 7.030 1.00 73.69 77 MET A O 1
ATOM 599 N N . SER A 1 78 ? -8.771 28.048 9.210 1.00 77.19 78 SER A N 1
ATOM 600 C CA . SER A 1 78 ? -7.566 28.886 9.152 1.00 77.19 78 SER A CA 1
ATOM 601 C C . SER A 1 78 ? -6.349 28.075 9.588 1.00 77.19 78 SER A C 1
ATOM 603 O O . SER A 1 78 ? -6.310 27.567 10.710 1.00 77.19 78 SER A O 1
ATOM 605 N N . TYR A 1 79 ? -5.357 27.970 8.711 1.00 78.75 79 TYR A N 1
ATOM 606 C CA . TYR A 1 79 ? -4.155 27.163 8.883 1.00 78.75 79 TYR A CA 1
ATOM 607 C C . TYR A 1 79 ? -2.932 28.070 8.957 1.00 78.75 79 TYR A C 1
ATOM 609 O O . TYR A 1 79 ? -2.710 28.858 8.041 1.00 78.75 79 TYR A O 1
ATOM 617 N N . PRO A 1 80 ? -2.133 28.005 10.027 1.00 78.94 80 PRO A N 1
ATOM 618 C CA . PRO A 1 80 ? -0.989 28.885 10.163 1.00 78.94 80 PRO A CA 1
ATOM 619 C C . PRO A 1 80 ? 0.124 28.522 9.168 1.00 78.94 80 PRO A C 1
ATOM 621 O O . PRO A 1 80 ? 0.421 27.346 8.933 1.00 78.94 80 PRO A O 1
ATOM 624 N N . CYS A 1 81 ? 0.746 29.555 8.607 1.00 83.88 81 CYS A N 1
ATOM 625 C CA . CYS A 1 81 ? 1.844 29.464 7.657 1.00 83.88 81 CYS A CA 1
ATOM 626 C C . CYS A 1 81 ? 3.131 30.017 8.266 1.00 83.88 81 CYS A C 1
ATOM 628 O O . CYS A 1 81 ? 3.137 31.074 8.902 1.00 83.88 81 CYS A O 1
ATOM 630 N N . PHE A 1 82 ? 4.228 29.312 8.022 1.00 85.19 82 PHE A N 1
ATOM 631 C CA . PHE A 1 82 ? 5.543 29.615 8.565 1.00 85.19 82 PHE A CA 1
ATOM 632 C C . PHE A 1 82 ? 6.575 29.654 7.450 1.00 85.19 82 PHE A C 1
ATOM 634 O O . PHE A 1 82 ? 6.560 28.805 6.564 1.00 85.19 82 PHE A O 1
ATOM 641 N N . GLU A 1 83 ? 7.495 30.604 7.523 1.00 87.00 83 GLU A N 1
ATOM 642 C CA . GLU A 1 83 ? 8.709 30.623 6.713 1.00 87.00 83 GLU A CA 1
ATOM 643 C C . GLU A 1 83 ? 9.888 30.209 7.581 1.00 87.00 83 GLU A C 1
ATOM 645 O O . GLU A 1 83 ? 10.081 30.768 8.655 1.00 87.00 83 GLU A O 1
ATOM 650 N N . TYR A 1 84 ? 10.689 29.248 7.139 1.00 85.81 84 TYR A N 1
ATOM 651 C CA . TYR A 1 84 ? 11.919 28.868 7.825 1.00 85.81 84 TYR A CA 1
ATOM 652 C C . TYR A 1 84 ? 13.080 28.818 6.842 1.00 85.81 84 TYR A C 1
ATOM 654 O O . TYR A 1 84 ? 12.898 28.600 5.644 1.00 85.81 84 TYR A O 1
ATOM 662 N N . GLN A 1 85 ? 14.289 29.015 7.358 1.00 82.81 85 GLN A N 1
ATOM 663 C CA . GLN A 1 85 ? 15.504 28.855 6.574 1.00 82.81 85 GLN A CA 1
ATOM 664 C C . GLN A 1 85 ? 16.056 27.443 6.783 1.00 82.81 85 GLN A C 1
ATOM 666 O O . GLN A 1 85 ? 16.322 27.035 7.916 1.00 82.81 85 GLN A O 1
ATOM 671 N N . ALA A 1 86 ? 16.188 26.682 5.699 1.00 70.19 86 ALA A N 1
ATOM 672 C CA . ALA A 1 86 ? 16.778 25.352 5.725 1.00 70.19 86 ALA A CA 1
ATOM 673 C C . ALA A 1 86 ? 18.314 25.427 5.818 1.00 70.19 86 ALA A C 1
ATOM 675 O O . ALA A 1 86 ? 18.928 26.485 5.658 1.00 70.19 86 ALA A O 1
ATOM 676 N N . LYS A 1 87 ? 18.953 24.288 6.115 1.00 70.19 87 LYS A N 1
ATOM 677 C CA . LYS A 1 87 ? 20.417 24.190 6.295 1.00 70.19 87 LYS A CA 1
ATOM 678 C C . LYS A 1 87 ? 21.216 24.532 5.030 1.00 70.19 87 LYS A C 1
ATOM 680 O O . LYS A 1 87 ? 22.394 24.852 5.133 1.00 70.19 87 LYS A O 1
ATOM 685 N N . ASP A 1 88 ? 20.585 24.462 3.865 1.00 72.38 88 ASP A N 1
ATOM 686 C CA . ASP A 1 88 ? 21.125 24.868 2.563 1.00 72.38 88 ASP A CA 1
ATOM 687 C C . ASP A 1 88 ? 21.045 26.392 2.318 1.00 72.38 88 ASP A C 1
ATOM 689 O O . ASP A 1 88 ? 21.501 26.880 1.287 1.00 72.38 88 ASP A O 1
ATOM 693 N N . GLY A 1 89 ? 20.494 27.155 3.270 1.00 72.81 89 GLY A N 1
ATOM 694 C CA . GLY A 1 89 ? 20.339 28.605 3.198 1.00 72.81 89 GLY A CA 1
ATOM 695 C C . GLY A 1 89 ? 19.082 29.068 2.458 1.00 72.81 89 GLY A C 1
ATOM 696 O O . GLY A 1 89 ? 18.799 30.271 2.472 1.00 72.81 89 GLY A O 1
ATOM 697 N N . LEU A 1 90 ? 18.307 28.151 1.866 1.00 76.06 90 LEU A N 1
ATOM 698 C CA . LEU A 1 90 ? 17.067 28.465 1.164 1.00 76.06 90 LEU A CA 1
ATOM 699 C C . LEU A 1 90 ? 15.921 28.704 2.151 1.00 76.06 90 LEU A C 1
ATOM 701 O O . LEU A 1 90 ? 15.846 28.110 3.229 1.00 76.06 90 LEU A O 1
ATOM 705 N N . ARG A 1 91 ? 15.013 29.611 1.780 1.00 81.62 91 ARG A N 1
ATOM 706 C CA . ARG A 1 91 ? 13.791 29.875 2.542 1.00 81.62 91 ARG A CA 1
ATOM 707 C C . ARG A 1 91 ? 12.673 28.986 2.029 1.00 81.62 91 ARG A C 1
ATOM 709 O O . ARG A 1 91 ? 12.386 28.974 0.835 1.00 81.62 91 ARG A O 1
ATOM 716 N N . HIS A 1 92 ? 12.028 28.285 2.944 1.00 80.25 92 HIS A N 1
ATOM 717 C CA . HIS A 1 92 ? 10.900 27.417 2.659 1.00 80.25 92 HIS A CA 1
ATOM 718 C C . HIS A 1 92 ? 9.681 27.906 3.424 1.00 80.25 92 HIS A C 1
ATOM 720 O O . HIS A 1 92 ? 9.763 28.221 4.611 1.00 80.25 92 HIS A O 1
ATOM 726 N N . GLN A 1 93 ? 8.541 27.937 2.741 1.00 84.75 93 GLN A N 1
ATOM 727 C CA . GLN A 1 93 ? 7.256 28.200 3.368 1.00 84.75 93 GLN A CA 1
ATOM 728 C C . GLN A 1 93 ? 6.524 26.897 3.601 1.00 84.75 93 GLN A C 1
ATOM 730 O O . GLN A 1 93 ? 6.547 25.989 2.768 1.00 84.75 93 GLN A O 1
ATOM 735 N N . VAL A 1 94 ? 5.852 26.813 4.739 1.00 78.38 94 VAL A N 1
ATOM 736 C CA . VAL A 1 94 ? 5.079 25.641 5.080 1.00 78.38 94 VAL A CA 1
ATOM 737 C C . VAL A 1 94 ? 3.801 25.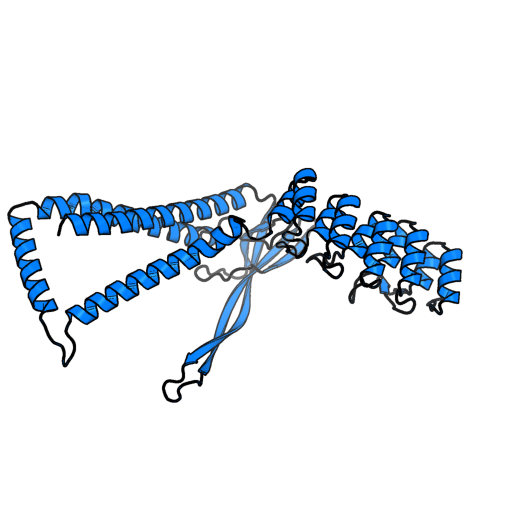981 5.815 1.00 78.38 94 VAL A C 1
ATOM 739 O O . VAL A 1 94 ? 3.749 26.874 6.658 1.00 78.38 94 VAL A O 1
ATOM 742 N N . ARG A 1 95 ? 2.755 25.239 5.469 1.00 80.81 95 ARG A N 1
ATOM 743 C CA . ARG A 1 95 ? 1.425 25.328 6.055 1.00 80.81 95 ARG A CA 1
ATOM 744 C C . ARG A 1 95 ? 1.225 24.174 7.028 1.00 80.81 95 ARG A C 1
ATOM 746 O O . ARG A 1 95 ? 1.527 23.024 6.707 1.00 80.81 95 ARG A O 1
ATOM 753 N N . GLU A 1 96 ? 0.697 24.474 8.208 1.00 73.31 96 GLU A N 1
ATOM 754 C CA . GLU A 1 96 ? 0.348 23.444 9.182 1.00 73.31 96 GLU A CA 1
ATOM 755 C C . GLU A 1 96 ? -0.909 22.679 8.749 1.00 73.31 96 GLU A C 1
ATOM 757 O O . GLU A 1 96 ? -1.839 23.230 8.162 1.00 73.31 96 GLU A O 1
ATOM 762 N N . SER A 1 97 ? -0.935 21.381 9.041 1.00 67.06 97 SER A N 1
ATOM 763 C CA . SER A 1 97 ? -2.021 20.486 8.626 1.00 67.06 97 SER A CA 1
ATOM 764 C C . SER A 1 97 ? -3.313 20.635 9.437 1.00 67.06 97 SER A C 1
ATOM 766 O O . SER A 1 97 ? -4.359 20.149 9.012 1.00 67.06 97 SER A O 1
ATOM 768 N N . LYS A 1 98 ? -3.254 21.250 10.623 1.00 65.69 98 LYS A N 1
ATOM 769 C CA . LYS A 1 98 ? -4.387 21.430 11.530 1.00 65.69 98 LYS A CA 1
ATOM 770 C C . LYS A 1 98 ? -4.749 22.909 11.665 1.00 65.69 98 LYS A C 1
ATOM 772 O O . LYS A 1 98 ? -3.923 23.806 11.537 1.00 65.69 98 LYS A O 1
ATOM 777 N N . ALA A 1 99 ? -6.026 23.165 11.921 1.00 63.69 99 ALA A N 1
ATOM 778 C CA . ALA A 1 99 ? -6.496 24.506 12.230 1.00 63.69 99 ALA A CA 1
ATOM 779 C C . ALA A 1 99 ? -6.208 24.836 13.702 1.00 63.69 99 ALA A C 1
ATOM 781 O O . ALA A 1 99 ? -6.479 24.029 14.598 1.00 63.69 99 ALA A O 1
ATOM 782 N N . HIS A 1 100 ? -5.691 26.038 13.959 1.00 63.81 100 HIS A N 1
ATOM 783 C CA . HIS A 1 100 ? -5.470 26.547 15.315 1.00 63.81 100 HIS A CA 1
ATOM 784 C C . HIS A 1 100 ? -6.684 27.372 15.738 1.00 63.81 100 HIS A C 1
ATOM 786 O O . HIS A 1 100 ? -6.942 28.434 15.182 1.00 63.81 100 HIS A O 1
ATOM 792 N N . LEU A 1 101 ? -7.450 26.870 16.710 1.00 54.91 101 LEU A N 1
ATOM 793 C CA . LEU A 1 101 ? -8.698 27.504 17.167 1.00 54.91 101 LEU A CA 1
ATOM 794 C C . LEU A 1 101 ? -8.499 28.526 18.298 1.00 54.91 101 LEU A C 1
ATOM 796 O O . LEU A 1 101 ? -9.350 29.388 18.495 1.00 54.91 101 LEU A O 1
ATOM 800 N N . ILE A 1 102 ? -7.405 28.417 19.057 1.00 56.16 102 ILE A N 1
ATOM 801 C CA . ILE A 1 102 ? -7.199 29.168 20.310 1.00 56.16 102 ILE A CA 1
ATOM 802 C C . ILE A 1 102 ? -6.009 30.131 20.205 1.00 56.16 102 ILE A C 1
ATOM 804 O O . ILE A 1 102 ? -6.047 31.224 20.765 1.00 56.16 102 ILE A O 1
ATOM 808 N N . GLU A 1 103 ? -4.960 29.753 19.476 1.00 63.44 103 GLU A N 1
ATOM 809 C CA . GLU A 1 103 ? -3.711 30.514 19.415 1.00 63.44 103 GLU A CA 1
ATOM 810 C C . GLU A 1 103 ? -3.720 31.485 18.226 1.00 63.44 103 GLU A C 1
ATOM 812 O O . GLU A 1 103 ? -3.918 31.089 17.074 1.00 63.44 103 GLU A O 1
ATOM 817 N N . ARG A 1 104 ? -3.513 32.777 18.522 1.00 67.50 104 ARG A N 1
ATOM 818 C CA . ARG A 1 104 ? -3.341 33.847 17.533 1.00 67.50 104 ARG A CA 1
ATOM 819 C C . ARG A 1 104 ? -1.877 34.261 17.475 1.00 67.50 104 ARG A C 1
ATOM 821 O O . ARG A 1 104 ? -1.323 34.658 18.496 1.00 67.50 104 ARG A O 1
ATOM 828 N N . PHE A 1 105 ? -1.286 34.201 16.289 1.00 73.69 105 PHE A N 1
ATOM 829 C CA . PHE A 1 105 ? 0.073 34.674 16.038 1.00 73.69 105 PHE A CA 1
ATOM 830 C C . PHE A 1 105 ? 0.044 36.029 15.334 1.00 73.69 105 PHE A C 1
ATOM 832 O O . PHE A 1 105 ? -0.840 36.301 14.515 1.00 73.69 105 PHE A O 1
ATOM 839 N N . ASN A 1 106 ? 1.030 36.870 15.637 1.00 80.69 106 ASN A N 1
ATOM 840 C CA . ASN A 1 106 ? 1.230 38.123 14.917 1.00 80.69 106 ASN A CA 1
ATOM 841 C C . ASN A 1 106 ? 2.167 37.884 13.724 1.00 80.69 106 ASN A C 1
ATOM 843 O O . ASN A 1 106 ? 3.192 37.220 13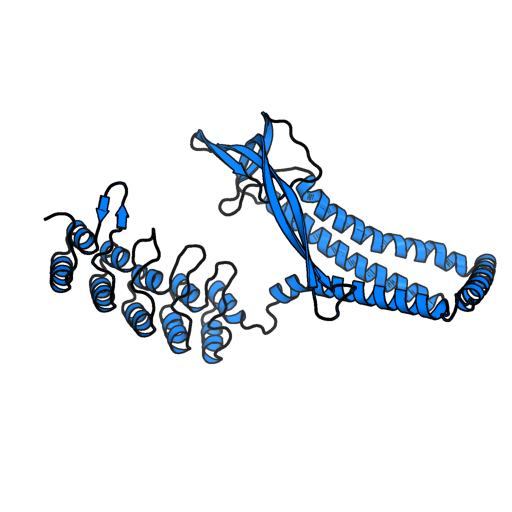.905 1.00 80.69 106 ASN A O 1
ATOM 847 N N . PRO A 1 107 ? 1.867 38.410 12.521 1.00 81.25 107 PRO A N 1
ATOM 848 C CA . PRO A 1 107 ? 2.787 38.336 11.387 1.00 81.25 107 PRO A CA 1
ATOM 849 C C . PRO A 1 107 ? 4.186 38.836 11.772 1.00 81.25 107 PRO A C 1
ATOM 851 O O . PRO A 1 107 ? 4.318 39.885 12.400 1.00 81.25 107 PRO A O 1
ATOM 854 N N . GLY A 1 108 ? 5.222 38.072 11.428 1.00 81.38 108 GLY A N 1
ATOM 855 C CA . GLY A 1 108 ? 6.611 38.359 11.798 1.00 81.38 108 GLY A CA 1
ATOM 856 C C . GLY A 1 108 ? 7.072 37.751 13.128 1.00 81.38 108 GLY A C 1
ATOM 857 O O . GLY A 1 108 ? 8.251 37.852 13.459 1.00 81.38 108 GLY A O 1
ATOM 858 N N . GLN A 1 109 ? 6.190 37.101 13.894 1.00 84.81 109 GLN A N 1
ATOM 859 C CA . GLN A 1 109 ? 6.564 36.447 15.149 1.00 84.81 109 GLN A CA 1
ATOM 860 C C . GLN A 1 109 ? 7.480 35.240 14.898 1.00 84.81 109 GLN A C 1
ATOM 862 O O . GLN A 1 109 ? 7.137 34.348 14.120 1.00 84.81 109 GLN A O 1
ATOM 867 N N . GLU A 1 110 ? 8.623 35.185 15.587 1.00 84.44 110 GLU A N 1
ATOM 868 C CA . GLU A 1 110 ? 9.485 34.001 15.583 1.00 84.44 110 GLU A CA 1
ATOM 869 C C . GLU A 1 110 ? 8.864 32.875 16.419 1.00 84.44 110 GLU A C 1
ATOM 871 O O . GLU A 1 110 ? 8.466 33.066 17.572 1.00 84.44 110 GLU A O 1
ATOM 876 N N . VAL A 1 111 ? 8.806 31.685 15.835 1.00 80.88 111 VAL A N 1
ATOM 877 C CA . VAL A 1 111 ? 8.348 30.447 16.459 1.00 80.88 111 VAL A CA 1
ATOM 878 C C . VAL A 1 111 ? 9.331 29.325 16.151 1.00 80.88 111 VAL A C 1
ATOM 880 O O . VAL A 1 111 ? 10.081 29.374 15.179 1.00 80.88 111 VAL A O 1
ATOM 883 N N . GLU A 1 112 ? 9.337 28.284 16.972 1.00 79.50 112 GLU A N 1
ATOM 884 C CA . GLU A 1 112 ? 10.096 27.074 16.675 1.00 79.50 112 GLU A CA 1
ATOM 885 C C . GLU A 1 112 ? 9.171 26.072 15.972 1.00 79.50 112 GLU A C 1
ATOM 887 O O . GLU A 1 112 ? 8.028 25.874 16.390 1.00 79.50 112 GLU A O 1
ATOM 892 N N . ILE A 1 113 ? 9.641 25.444 14.895 1.00 77.88 113 ILE A N 1
ATOM 893 C CA . ILE A 1 113 ? 8.930 24.373 14.189 1.00 77.88 113 ILE A CA 1
ATOM 894 C C . ILE A 1 113 ? 9.780 23.106 14.150 1.00 77.88 113 ILE A C 1
ATOM 896 O O . ILE A 1 113 ? 11.006 23.139 14.076 1.00 77.88 113 ILE A O 1
ATOM 900 N N . VAL A 1 114 ? 9.105 21.971 14.200 1.00 75.69 114 VAL A N 1
ATOM 901 C CA . VAL A 1 114 ? 9.642 20.636 13.996 1.00 75.69 114 VAL A CA 1
ATOM 902 C C . VAL A 1 114 ? 9.515 20.282 12.521 1.00 75.69 114 VAL A C 1
ATOM 904 O O . VAL A 1 114 ? 8.410 20.329 11.979 1.00 75.69 114 VAL A O 1
ATOM 907 N N . LEU A 1 115 ? 10.626 19.873 11.909 1.00 70.94 115 LEU A N 1
ATOM 908 C CA . LEU A 1 115 ? 10.734 19.445 10.514 1.00 70.94 115 LEU A CA 1
ATOM 909 C C . LEU A 1 115 ? 10.992 17.930 10.454 1.00 70.94 115 LEU A C 1
ATOM 911 O O . LEU A 1 115 ? 12.136 17.481 10.436 1.00 70.94 115 LEU A O 1
ATOM 915 N N . PRO A 1 116 ? 9.945 17.096 10.484 1.00 63.22 116 PRO A N 1
ATOM 916 C CA . PRO A 1 116 ? 10.108 15.659 10.315 1.00 63.22 116 PRO A CA 1
ATOM 917 C C . PRO A 1 116 ? 10.384 15.321 8.841 1.00 63.22 116 PRO A C 1
ATOM 919 O O . PRO A 1 116 ? 9.719 15.829 7.945 1.00 63.22 116 PRO A O 1
ATOM 922 N N . SER A 1 117 ? 11.303 14.386 8.581 1.00 54.03 117 SER A N 1
ATOM 923 C CA . SER A 1 117 ? 11.733 14.006 7.220 1.00 54.03 117 SER A CA 1
ATOM 924 C C . SER A 1 117 ? 10.613 13.467 6.310 1.00 54.03 117 SER A C 1
ATOM 926 O O . SER A 1 117 ? 10.793 13.390 5.100 1.00 54.03 117 SER A O 1
ATOM 928 N N . PHE A 1 118 ? 9.468 13.072 6.880 1.00 52.62 118 PHE A N 1
ATOM 929 C CA . PHE A 1 118 ? 8.366 12.407 6.169 1.00 52.62 118 PHE A CA 1
ATOM 930 C C . PHE A 1 118 ? 6.964 12.855 6.630 1.00 52.62 118 PHE A C 1
ATOM 932 O O . PHE A 1 118 ? 5.980 12.160 6.378 1.00 52.62 118 PHE A O 1
ATOM 939 N N . GLN A 1 119 ? 6.845 13.979 7.345 1.00 56.75 119 GLN A N 1
ATOM 940 C CA . GLN A 1 119 ? 5.554 14.523 7.792 1.00 56.75 119 GLN A CA 1
ATOM 941 C C . GLN A 1 119 ? 5.489 16.039 7.544 1.00 56.75 119 GLN A C 1
ATOM 943 O O . GLN A 1 119 ? 6.530 16.680 7.414 1.00 56.75 119 GLN A O 1
ATOM 948 N N . PRO A 1 120 ? 4.288 16.638 7.468 1.00 56.16 120 PRO A N 1
ATOM 949 C CA . PRO A 1 120 ? 4.179 18.090 7.454 1.00 56.16 120 PRO A CA 1
ATOM 950 C C . PRO A 1 120 ? 4.766 18.652 8.758 1.00 56.16 120 PRO A C 1
ATOM 952 O O . PRO A 1 120 ? 4.544 18.066 9.827 1.00 56.16 120 PRO A O 1
ATOM 955 N N . PRO A 1 121 ? 5.516 19.761 8.701 1.00 63.22 121 PRO A N 1
ATOM 956 C CA . PRO A 1 121 ? 6.080 20.361 9.891 1.00 63.22 121 PRO A CA 1
ATOM 957 C C . PRO A 1 121 ? 5.006 20.859 10.838 1.00 63.22 121 PRO A C 1
ATOM 959 O O . PRO A 1 121 ? 3.882 21.192 10.461 1.00 63.22 121 PRO A O 1
ATOM 962 N N . ARG A 1 122 ? 5.376 20.870 12.112 1.00 67.69 122 ARG A N 1
ATOM 963 C CA . ARG A 1 122 ? 4.493 21.198 13.231 1.00 67.69 122 ARG A CA 1
ATOM 964 C C . ARG A 1 122 ? 5.197 22.193 14.129 1.00 67.69 122 ARG A C 1
ATOM 966 O O . ARG A 1 122 ? 6.411 22.112 14.237 1.00 67.69 122 ARG A O 1
ATOM 973 N N . LEU A 1 123 ? 4.486 23.078 14.822 1.00 69.31 123 LEU A N 1
ATOM 974 C CA . LEU A 1 123 ? 5.142 23.914 15.833 1.00 69.31 123 LEU A CA 1
ATOM 975 C C . LEU A 1 123 ? 5.839 23.052 16.896 1.00 69.31 123 LEU A C 1
ATOM 977 O O . LEU A 1 123 ? 5.274 22.087 17.411 1.00 69.31 123 LEU A O 1
ATOM 981 N N . ALA A 1 124 ? 7.068 23.419 17.237 1.00 58.44 124 ALA A N 1
ATOM 982 C CA . ALA A 1 124 ? 7.804 22.864 18.355 1.00 58.44 124 ALA A CA 1
ATOM 983 C C . ALA A 1 124 ? 7.418 23.644 19.619 1.00 58.44 124 ALA A C 1
ATOM 985 O O . ALA A 1 124 ? 7.636 24.846 19.716 1.00 58.44 124 ALA A O 1
ATOM 986 N N . GLY A 1 125 ? 6.826 22.960 20.598 1.00 56.50 125 GLY A N 1
ATOM 987 C CA . GLY A 1 125 ? 6.733 23.481 21.967 1.00 56.50 125 GLY A CA 1
ATOM 988 C C . GLY A 1 125 ? 5.497 24.301 22.345 1.00 56.50 125 GLY A C 1
ATOM 989 O O . GLY A 1 125 ? 5.481 24.834 23.451 1.00 56.50 125 GLY A O 1
ATOM 990 N N . PHE A 1 126 ? 4.449 24.380 21.521 1.00 58.78 126 PHE A N 1
ATOM 991 C CA . PHE A 1 126 ? 3.251 25.145 21.893 1.00 58.78 126 PHE A CA 1
ATOM 992 C C . PHE A 1 126 ? 2.180 24.321 22.612 1.00 58.78 126 PHE A C 1
ATOM 994 O O . PHE A 1 126 ? 1.976 23.133 22.342 1.00 58.78 126 PHE A O 1
ATOM 1001 N N . TYR A 1 127 ? 1.494 24.989 23.545 1.00 48.78 127 TYR A N 1
ATOM 1002 C CA . TYR A 1 127 ? 0.444 24.427 24.388 1.00 48.78 127 TYR A CA 1
ATOM 1003 C C . TYR A 1 127 ? -0.663 23.780 23.554 1.00 48.78 127 TYR A C 1
ATOM 1005 O O . TYR A 1 127 ? -1.125 22.713 23.941 1.00 48.78 127 TYR A O 1
ATOM 1013 N N . SER A 1 128 ? -1.035 24.327 22.392 1.00 53.00 128 SER A N 1
ATOM 1014 C CA . SER A 1 128 ? -2.051 23.754 21.492 1.00 53.00 128 SER A CA 1
ATOM 1015 C C . SER A 1 128 ? -1.842 22.282 21.113 1.00 53.00 128 SER A C 1
ATOM 1017 O O . SER A 1 128 ? -2.832 21.562 20.961 1.00 53.00 128 SER A O 1
ATOM 1019 N N . LEU A 1 129 ? -0.594 21.794 21.034 1.00 56.31 129 LEU A N 1
ATOM 1020 C CA . LEU A 1 129 ? -0.312 20.368 20.810 1.00 56.31 129 LEU A CA 1
ATOM 1021 C C . LEU A 1 129 ? -0.807 19.497 21.961 1.00 56.31 129 LEU A C 1
ATOM 1023 O O . LEU A 1 129 ? -1.338 18.415 21.731 1.00 56.31 129 LEU A O 1
ATOM 1027 N N . TYR A 1 130 ? -0.632 19.978 23.188 1.00 61.47 130 TYR A N 1
ATOM 1028 C CA . TYR A 1 130 ? -0.993 19.245 24.389 1.00 61.47 130 TYR A CA 1
ATOM 1029 C C . TYR A 1 130 ? -2.395 19.584 24.868 1.00 61.47 130 TYR A C 1
ATOM 1031 O O . TYR A 1 130 ? -3.004 18.731 25.480 1.00 61.47 130 TYR A O 1
ATOM 1039 N N . VAL A 1 131 ? -2.944 20.773 24.598 1.00 62.16 131 VAL A N 1
ATOM 1040 C CA . VAL A 1 131 ? -4.214 21.248 25.177 1.00 62.16 131 VAL A CA 1
ATOM 1041 C C . VAL A 1 131 ? -5.335 20.252 24.930 1.00 62.16 131 VAL A C 1
ATOM 1043 O O . VAL A 1 131 ? -6.038 19.897 25.871 1.00 62.16 131 VAL A O 1
ATOM 1046 N N . ARG A 1 132 ? -5.478 19.741 23.704 1.00 67.19 132 ARG A N 1
ATOM 1047 C CA . ARG A 1 132 ? -6.468 18.700 23.406 1.00 67.19 132 ARG A CA 1
ATOM 1048 C C . ARG A 1 132 ? -6.211 17.437 24.234 1.00 67.19 132 ARG A C 1
ATOM 1050 O O . ARG A 1 132 ? -7.119 16.951 24.901 1.00 67.19 132 ARG A O 1
ATOM 1057 N N . ASP A 1 133 ? -4.984 16.928 24.206 1.00 70.44 133 ASP A N 1
ATOM 1058 C CA . ASP A 1 133 ? -4.622 15.644 24.816 1.00 70.44 133 ASP A CA 1
ATOM 1059 C C . ASP A 1 133 ? -4.692 15.717 26.361 1.00 70.44 133 ASP A C 1
ATOM 1061 O O . ASP A 1 133 ? -5.230 14.822 27.014 1.00 70.44 133 ASP A O 1
ATOM 1065 N N . LEU A 1 134 ? -4.255 16.837 26.945 1.00 70.69 134 LEU A N 1
ATOM 1066 C CA . LEU A 1 134 ? -4.348 17.173 28.366 1.00 70.69 134 LEU A CA 1
ATOM 1067 C C . LEU A 1 134 ? -5.795 17.420 28.803 1.00 70.69 134 LEU A C 1
ATOM 1069 O O . LEU A 1 134 ? -6.155 17.017 29.903 1.00 70.69 134 LEU A O 1
ATOM 1073 N N . SER A 1 135 ? -6.636 18.038 27.963 1.00 71.19 135 SER A N 1
ATOM 1074 C CA . SER A 1 135 ? -8.068 18.211 28.262 1.00 71.19 135 SER A CA 1
ATOM 1075 C C . SER A 1 135 ? -8.771 16.863 28.334 1.00 71.19 135 SER A C 1
ATOM 1077 O O . SER A 1 135 ? -9.578 16.640 29.231 1.00 71.19 135 SER A O 1
ATOM 1079 N N . ILE A 1 136 ? -8.439 15.943 27.424 1.00 73.50 136 ILE A N 1
ATOM 1080 C CA . ILE A 1 136 ? -8.969 14.576 27.436 1.00 73.50 136 ILE A CA 1
ATOM 1081 C C . ILE A 1 136 ? -8.498 13.832 28.691 1.00 73.50 136 ILE A C 1
ATOM 1083 O O . ILE A 1 136 ? -9.312 13.207 29.372 1.00 73.50 136 ILE A O 1
ATOM 1087 N N . LEU A 1 137 ? -7.211 13.937 29.038 1.00 74.50 137 LEU A N 1
ATOM 1088 C CA . LEU A 1 137 ? -6.667 13.356 30.266 1.00 74.50 137 LEU A CA 1
ATOM 1089 C C . LEU A 1 137 ? -7.361 13.925 31.513 1.00 74.50 137 LEU A C 1
ATOM 1091 O O . LEU A 1 137 ? -7.800 13.163 32.371 1.00 74.50 137 LEU A O 1
ATOM 1095 N N . PHE A 1 138 ? -7.500 15.248 31.596 1.00 74.38 138 PHE A N 1
ATOM 1096 C CA . PHE A 1 138 ? -8.146 15.931 32.713 1.00 74.38 138 PHE A CA 1
ATOM 1097 C C . PHE A 1 138 ? -9.617 15.533 32.841 1.00 74.38 138 PHE A C 1
ATOM 1099 O O . PHE A 1 138 ? -10.065 15.195 33.933 1.00 74.38 138 PHE A O 1
ATOM 1106 N N . LEU A 1 139 ? -10.349 15.474 31.725 1.00 76.50 139 LEU A N 1
ATOM 1107 C CA . LEU A 1 139 ? -11.729 14.998 31.697 1.00 76.50 139 LEU A CA 1
ATOM 1108 C C . LEU A 1 139 ? -11.823 13.556 32.217 1.00 76.50 139 LEU A C 1
ATOM 1110 O O . LEU A 1 139 ? -12.659 13.269 33.071 1.00 76.50 139 LEU A O 1
ATOM 1114 N N . GLY A 1 140 ? -10.931 12.665 31.776 1.00 73.38 140 GLY A N 1
ATOM 1115 C CA . GLY A 1 140 ? -10.854 11.295 32.287 1.00 73.38 140 GLY A CA 1
ATOM 1116 C C . GLY A 1 140 ? -10.612 11.244 33.797 1.00 73.38 140 GLY A C 1
ATOM 1117 O O . GLY A 1 140 ? -11.318 10.536 34.513 1.00 73.38 140 GLY A O 1
ATOM 1118 N N . LEU A 1 141 ? -9.683 12.058 34.305 1.00 76.56 141 LEU A N 1
ATOM 1119 C CA . LEU A 1 141 ? -9.410 12.170 35.740 1.00 76.56 141 LEU A CA 1
ATOM 1120 C C . LEU A 1 141 ? -10.616 12.719 36.518 1.00 76.56 141 LEU A C 1
ATOM 1122 O O . LEU A 1 141 ? -10.919 12.200 37.591 1.00 76.56 141 LEU A O 1
ATOM 1126 N N . CYS A 1 142 ? -11.363 13.691 35.986 1.00 74.88 142 CYS A N 1
ATOM 1127 C CA . CYS A 1 142 ? -12.606 14.171 36.600 1.00 74.88 142 CYS A CA 1
ATOM 1128 C C . CYS A 1 142 ? -13.645 13.049 36.742 1.00 74.88 142 CYS A C 1
ATOM 1130 O O . CYS A 1 142 ? -14.253 12.909 37.802 1.00 74.88 142 CYS A O 1
ATOM 1132 N N . PHE A 1 143 ? -13.796 12.203 35.718 1.00 75.69 143 PHE A N 1
ATOM 1133 C CA . PHE A 1 143 ? -14.686 11.035 35.748 1.00 75.69 143 PHE A CA 1
ATOM 1134 C C . PHE A 1 143 ? -14.245 9.945 36.742 1.00 75.69 143 PHE A C 1
ATOM 1136 O O . PHE A 1 143 ? -15.043 9.079 37.086 1.00 75.69 143 PHE A O 1
ATOM 1143 N N . ILE A 1 144 ? -13.009 9.995 37.245 1.00 75.88 144 ILE A N 1
ATOM 1144 C CA . ILE A 1 144 ? -12.506 9.104 38.302 1.00 75.88 144 ILE A CA 1
ATOM 1145 C C . ILE A 1 144 ? -12.673 9.761 39.676 1.00 75.88 144 ILE A C 1
ATOM 1147 O O . ILE A 1 144 ? -13.279 9.186 40.583 1.00 75.88 144 ILE A O 1
ATOM 1151 N N . PHE A 1 145 ? -12.148 10.976 39.842 1.00 72.69 145 PHE A N 1
ATOM 1152 C CA . PHE A 1 145 ? -12.064 11.642 41.140 1.00 72.69 145 PHE A CA 1
ATOM 1153 C C . PHE A 1 145 ? -13.416 12.127 41.654 1.00 72.69 145 PHE A C 1
ATOM 1155 O O . PHE A 1 145 ? -13.672 11.991 42.848 1.00 72.69 145 PHE A O 1
ATOM 1162 N N . ILE A 1 146 ? -14.295 12.647 40.789 1.00 74.81 146 ILE A N 1
ATOM 1163 C CA . ILE A 1 146 ? -15.607 13.151 41.218 1.00 74.81 146 ILE A CA 1
ATOM 1164 C C . ILE A 1 146 ? -16.456 12.006 41.798 1.00 74.81 146 ILE A C 1
ATOM 1166 O O . ILE A 1 146 ? -16.918 12.142 42.934 1.00 74.81 146 ILE A O 1
ATOM 1170 N N . PRO A 1 147 ? -16.606 10.843 41.130 1.00 74.69 147 PRO A N 1
ATOM 1171 C CA . PRO A 1 147 ? -17.278 9.700 41.738 1.00 74.69 147 PRO A CA 1
ATOM 1172 C C . PRO A 1 147 ? -16.576 9.199 43.002 1.00 74.69 147 PRO A C 1
ATOM 1174 O O . PRO A 1 147 ? -17.243 8.968 44.001 1.00 74.69 147 PRO A O 1
ATOM 1177 N N . LEU A 1 148 ? -15.246 9.068 43.028 1.00 74.88 148 LEU A N 1
ATOM 1178 C CA . LEU A 1 148 ? -14.550 8.621 44.244 1.00 74.88 148 LEU A CA 1
ATOM 1179 C C . LEU A 1 148 ? -14.801 9.553 45.439 1.00 74.88 148 LEU A C 1
ATOM 1181 O O . LEU A 1 148 ? -14.994 9.068 46.554 1.00 74.88 148 LEU A O 1
ATOM 1185 N N . LEU A 1 149 ? -14.850 10.869 45.214 1.00 72.75 149 LEU A N 1
ATOM 1186 C CA . LEU A 1 149 ? -15.162 11.862 46.241 1.00 72.75 149 LEU A CA 1
ATOM 1187 C C . LEU A 1 149 ? -16.611 11.721 46.727 1.00 72.75 149 LEU A C 1
ATOM 1189 O O . LEU A 1 149 ? -16.850 11.645 47.930 1.00 72.75 149 LEU A O 1
ATOM 1193 N N . ILE A 1 150 ? -17.571 11.596 45.805 1.00 71.62 150 ILE A N 1
ATOM 1194 C CA . ILE A 1 150 ? -18.984 11.332 46.127 1.00 71.62 150 ILE A CA 1
ATOM 1195 C C . ILE A 1 150 ? -19.110 10.018 46.915 1.00 71.62 150 ILE A C 1
ATOM 1197 O O . ILE A 1 150 ? -19.815 9.950 47.920 1.00 71.62 150 ILE A O 1
ATOM 1201 N N . GLY A 1 151 ? -18.385 8.977 46.513 1.00 69.50 151 GLY A N 1
ATOM 1202 C CA . GLY A 1 151 ? -18.414 7.675 47.162 1.00 69.50 151 GLY A CA 1
ATOM 1203 C C . GLY A 1 151 ? -17.751 7.647 48.542 1.00 69.50 151 GLY A C 1
ATOM 1204 O O . GLY A 1 151 ? -18.156 6.861 49.392 1.00 69.50 151 GLY A O 1
ATOM 1205 N N . ARG A 1 152 ? -16.759 8.507 48.796 1.00 71.38 152 ARG A N 1
ATOM 1206 C CA . ARG A 1 152 ? -16.112 8.637 50.112 1.00 71.38 152 ARG A CA 1
ATOM 1207 C C . ARG A 1 152 ? -16.828 9.587 51.059 1.00 71.38 152 ARG A C 1
ATOM 1209 O O . ARG A 1 152 ? -16.749 9.380 52.260 1.00 71.38 152 ARG A O 1
ATOM 1216 N N . VAL A 1 153 ? -17.457 10.638 50.542 1.00 68.00 153 VAL A N 1
ATOM 1217 C CA . VAL A 1 153 ? -18.010 11.725 51.364 1.00 68.00 153 VAL A CA 1
ATOM 1218 C C . VAL A 1 153 ? -19.530 11.629 51.446 1.00 68.00 153 VAL A C 1
ATOM 1220 O O . VAL A 1 153 ? -20.090 11.642 52.539 1.00 68.00 153 VAL A O 1
ATOM 1223 N N . ALA A 1 154 ? -20.216 11.476 50.313 1.00 64.69 154 ALA A N 1
ATOM 1224 C CA . ALA A 1 154 ? -21.676 11.479 50.284 1.00 64.69 154 ALA A CA 1
ATOM 1225 C C . ALA A 1 154 ? -22.277 10.133 50.721 1.00 64.69 154 ALA A C 1
ATOM 1227 O O . ALA A 1 154 ? -23.259 10.125 51.456 1.00 64.69 154 ALA A O 1
ATOM 1228 N N . LEU A 1 155 ? -21.686 8.994 50.329 1.00 66.00 155 LEU A N 1
ATOM 1229 C CA . LEU A 1 155 ? -22.212 7.670 50.707 1.00 66.00 155 LEU A CA 1
ATOM 1230 C C . LEU A 1 155 ? -22.195 7.417 52.228 1.00 66.00 155 LEU A C 1
ATOM 1232 O O . LEU A 1 155 ? -23.239 7.020 52.736 1.00 66.00 155 LEU A O 1
ATOM 1236 N N . PRO A 1 156 ? -21.107 7.687 52.980 1.00 65.25 156 PRO A N 1
ATOM 1237 C CA . PRO A 1 156 ? -21.134 7.526 54.437 1.00 65.25 156 PRO A CA 1
ATOM 1238 C C . PRO A 1 156 ? -22.086 8.514 55.117 1.00 65.25 156 PRO A C 1
ATOM 1240 O O . PRO A 1 156 ? -22.742 8.174 56.095 1.00 65.25 156 PRO A O 1
ATOM 1243 N N . SER A 1 157 ? -22.220 9.724 54.564 1.00 62.00 157 SER A N 1
ATOM 1244 C CA . SER A 1 157 ? -23.168 10.727 55.061 1.00 62.00 157 SER A CA 1
ATOM 1245 C C . SER A 1 157 ? -24.622 10.267 54.910 1.00 62.00 157 SER A C 1
ATOM 1247 O O . SER A 1 157 ? -25.432 10.537 55.790 1.00 62.00 157 SER A O 1
ATOM 1249 N N . LEU A 1 158 ? -24.946 9.520 53.848 1.00 61.31 158 LEU A N 1
ATOM 1250 C CA . LEU A 1 158 ? -26.267 8.914 53.618 1.00 61.31 158 LEU A CA 1
ATOM 1251 C C . LEU A 1 158 ? -26.578 7.740 54.566 1.00 61.31 158 LEU A C 1
ATOM 1253 O O . LEU A 1 158 ? -27.744 7.387 54.721 1.00 61.31 158 LEU A O 1
ATOM 1257 N N . GLU A 1 159 ? -25.563 7.145 55.199 1.00 66.88 159 GLU A N 1
ATOM 1258 C CA . GLU A 1 159 ? -25.714 6.060 56.183 1.00 66.88 159 GLU A CA 1
ATOM 1259 C C . GLU A 1 159 ? -25.925 6.587 57.619 1.00 66.88 159 GLU A C 1
ATOM 1261 O O . GLU A 1 159 ? -26.279 5.822 58.516 1.00 66.88 159 GLU A O 1
ATOM 1266 N N . THR A 1 160 ? -25.771 7.898 57.846 1.00 74.56 160 THR A N 1
ATOM 1267 C CA . THR A 1 160 ? -26.111 8.551 59.123 1.00 74.56 160 THR A CA 1
ATOM 1268 C C . THR A 1 160 ? -27.625 8.716 59.293 1.00 74.56 160 THR A C 1
ATOM 1270 O O . THR A 1 160 ? -28.367 8.729 58.316 1.00 74.56 160 THR A O 1
ATOM 1273 N N . SER A 1 161 ? -28.109 8.907 60.523 1.00 69.81 161 SER A N 1
ATOM 1274 C CA . SER A 1 161 ? -29.537 9.136 60.810 1.00 69.81 161 SER A CA 1
ATOM 1275 C C . SER A 1 161 ? -30.127 10.332 60.044 1.00 69.81 161 SER A C 1
ATOM 1277 O O . SER A 1 161 ? -31.193 10.201 59.445 1.00 69.81 161 SER A O 1
ATOM 1279 N N . ALA A 1 162 ? -29.401 11.453 59.971 1.00 70.94 162 ALA A N 1
ATOM 1280 C CA . ALA A 1 162 ? -29.781 12.616 59.159 1.00 70.94 162 ALA A CA 1
ATOM 1281 C C . ALA A 1 162 ? -29.743 12.315 57.648 1.00 70.94 162 ALA A C 1
ATOM 1283 O O . ALA A 1 162 ? -30.604 12.763 56.891 1.00 70.94 162 ALA A O 1
ATOM 1284 N N . GLY A 1 163 ? -28.774 11.508 57.206 1.00 65.00 163 GLY A N 1
ATOM 1285 C CA . GLY A 1 163 ? -28.690 11.016 55.834 1.00 65.00 163 GLY A CA 1
ATOM 1286 C C . GLY A 1 163 ? -29.875 10.138 55.445 1.00 65.00 163 GLY A C 1
ATOM 1287 O O . GLY A 1 163 ? -30.460 10.339 54.385 1.00 65.00 163 GLY A O 1
ATOM 1288 N N . ILE A 1 164 ? -30.285 9.212 56.312 1.00 71.25 164 ILE A N 1
ATOM 1289 C CA . ILE A 1 164 ? -31.441 8.329 56.103 1.00 71.25 164 ILE A CA 1
ATOM 1290 C C . ILE A 1 164 ? -32.733 9.148 55.984 1.00 71.25 164 ILE A C 1
ATOM 1292 O O . ILE A 1 164 ? -33.571 8.852 55.132 1.00 71.25 164 ILE A O 1
ATOM 1296 N N . GLU A 1 165 ? -32.878 10.202 56.787 1.00 75.06 165 GLU A N 1
ATOM 1297 C CA . GLU A 1 165 ? -34.021 11.120 56.743 1.00 75.06 165 GLU A CA 1
ATOM 1298 C C . GLU A 1 165 ? -34.056 11.949 55.452 1.00 75.06 165 GLU A C 1
ATOM 1300 O O . GLU A 1 165 ? -35.081 11.984 54.767 1.00 75.06 165 GLU A O 1
ATOM 1305 N N . LEU A 1 166 ? -32.914 12.508 55.037 1.00 72.38 166 LEU A N 1
ATOM 1306 C CA . LEU A 1 166 ? -32.772 13.175 53.741 1.00 72.38 166 LEU A CA 1
ATOM 1307 C C . LEU A 1 166 ? -33.076 12.217 52.579 1.00 72.38 166 LEU A C 1
ATOM 1309 O O . LEU A 1 166 ? -33.757 12.586 51.625 1.00 72.38 166 LEU A O 1
ATOM 1313 N N . THR A 1 167 ? -32.618 10.965 52.669 1.00 62.25 167 THR A N 1
ATOM 1314 C CA . THR A 1 167 ? -32.867 9.938 51.647 1.00 62.25 167 THR A CA 1
ATOM 1315 C C . THR A 1 167 ? -34.350 9.577 51.576 1.00 62.25 167 THR A C 1
ATOM 1317 O O . THR A 1 167 ? -34.872 9.358 50.483 1.00 62.25 167 THR A O 1
ATOM 1320 N N . ARG A 1 168 ? -35.049 9.538 52.719 1.00 70.50 168 ARG A N 1
ATOM 1321 C CA . ARG A 1 168 ? -36.502 9.323 52.786 1.00 70.50 168 ARG A CA 1
ATOM 1322 C C . ARG A 1 168 ? -37.246 10.471 52.111 1.00 70.50 168 ARG A C 1
ATOM 1324 O O . ARG A 1 168 ? -38.057 10.214 51.227 1.00 70.50 168 ARG A O 1
ATOM 1331 N N . HIS A 1 169 ? -36.888 11.711 52.435 1.00 74.00 169 HIS A N 1
ATOM 1332 C CA . HIS A 1 169 ? -37.514 12.890 51.843 1.00 74.00 169 HIS A CA 1
ATOM 1333 C C . HIS A 1 169 ? -37.242 13.000 50.335 1.00 74.00 169 HIS A C 1
ATOM 1335 O O . HIS A 1 169 ? -38.145 13.271 49.543 1.00 74.00 169 HIS A O 1
ATOM 1341 N N . MET A 1 170 ? -36.018 12.690 49.898 1.00 59.28 170 MET A N 1
ATOM 1342 C CA . MET A 1 170 ? -35.680 12.607 48.476 1.00 59.28 170 MET A CA 1
ATOM 1343 C C . MET A 1 170 ? -36.428 11.479 47.765 1.00 59.28 170 MET A C 1
ATOM 1345 O O . MET A 1 170 ? -36.835 11.656 46.620 1.00 59.28 170 MET A O 1
ATOM 1349 N N . LYS A 1 171 ? -36.635 10.331 48.422 1.00 68.81 171 LYS A N 1
ATOM 1350 C CA . LYS A 1 171 ? -37.412 9.217 47.866 1.00 68.81 171 LYS A CA 1
ATOM 1351 C C . LYS A 1 171 ? -38.880 9.602 47.689 1.00 68.81 171 LYS A C 1
ATOM 1353 O O . LYS A 1 171 ? -39.421 9.363 46.618 1.00 68.81 171 LYS A O 1
ATOM 1358 N N . GLU A 1 172 ? -39.496 10.226 48.687 1.00 74.25 172 GLU A N 1
ATOM 1359 C CA . GLU A 1 172 ? -40.869 10.744 48.598 1.00 74.25 172 GLU A CA 1
ATOM 1360 C C . GLU A 1 172 ? -40.998 11.796 47.492 1.00 74.25 172 GLU A C 1
ATOM 1362 O O . GLU A 1 172 ? -41.909 11.735 46.670 1.00 74.25 172 GLU A O 1
ATOM 1367 N N . THR A 1 173 ? -40.031 12.713 47.399 1.00 70.75 173 THR A N 1
ATOM 1368 C CA . THR A 1 173 ? -39.982 13.721 46.330 1.00 70.75 173 THR A CA 1
ATOM 1369 C C . THR A 1 173 ? -39.835 13.068 44.952 1.00 70.75 173 THR A C 1
ATOM 1371 O O . THR A 1 173 ? -40.5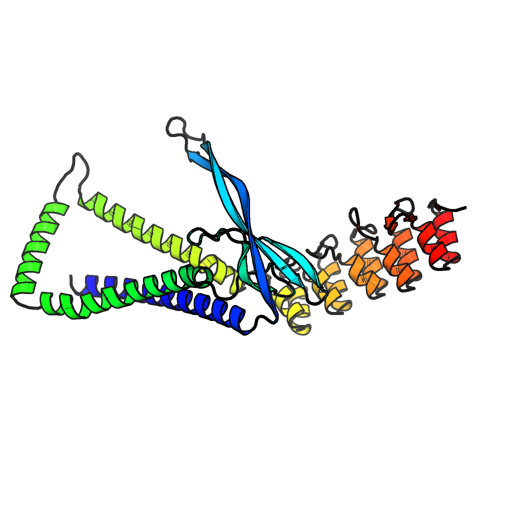24 13.447 44.008 1.00 70.75 173 THR A O 1
ATOM 1374 N N . TYR A 1 174 ? -38.975 12.054 44.825 1.00 64.88 174 TYR A N 1
ATOM 1375 C CA . TYR A 1 174 ? -38.795 11.300 43.587 1.00 64.88 174 TYR A CA 1
ATOM 1376 C C . TYR A 1 174 ? -40.061 10.533 43.197 1.00 64.88 174 TYR A C 1
ATOM 1378 O O . TYR A 1 174 ? -40.469 10.595 42.041 1.00 64.88 174 TYR A O 1
ATOM 1386 N N . GLU A 1 175 ? -40.712 9.842 44.136 1.00 73.62 175 GLU A N 1
ATOM 1387 C CA . GLU A 1 175 ? -41.965 9.133 43.862 1.00 73.62 175 GLU A CA 1
ATOM 1388 C C . GLU A 1 175 ? -43.081 10.099 43.453 1.00 73.62 175 GLU A C 1
ATOM 1390 O O . GLU A 1 175 ? -43.775 9.826 42.471 1.00 73.62 175 GLU A O 1
ATOM 1395 N N . ASN A 1 176 ? -43.163 11.276 44.083 1.00 75.38 176 ASN A N 1
ATOM 1396 C CA . ASN A 1 176 ? -44.061 12.345 43.653 1.00 75.38 176 ASN A CA 1
ATOM 1397 C C . ASN A 1 176 ? -43.768 12.777 42.210 1.00 75.38 176 ASN A C 1
ATOM 1399 O O . ASN A 1 176 ? -44.666 12.713 41.376 1.00 75.38 176 ASN A O 1
ATOM 1403 N N . ILE A 1 177 ? -42.517 13.107 41.871 1.00 66.81 177 ILE A N 1
ATOM 1404 C CA . ILE A 1 177 ? -42.120 13.529 40.513 1.00 66.81 177 ILE A CA 1
ATOM 1405 C C . ILE A 1 177 ? -42.412 12.445 39.464 1.00 66.81 177 ILE A C 1
ATOM 1407 O O . ILE A 1 177 ? -42.876 12.744 38.365 1.00 66.81 177 ILE A O 1
ATOM 1411 N N . VAL A 1 178 ? -42.140 11.180 39.784 1.00 66.88 178 VAL A N 1
ATOM 1412 C CA . VAL A 1 178 ? -42.338 10.032 38.884 1.00 66.88 178 VAL A CA 1
ATOM 1413 C C . VAL A 1 178 ? -43.824 9.725 38.681 1.00 66.88 178 VAL A C 1
ATOM 1415 O O . VAL A 1 178 ? -44.203 9.251 37.602 1.00 66.88 178 VAL A O 1
ATOM 1418 N N . SER A 1 179 ? -44.653 10.001 39.693 1.00 74.62 179 SER A N 1
ATOM 1419 C CA . SER A 1 179 ? -46.110 9.853 39.642 1.00 74.62 179 SER A CA 1
ATOM 1420 C C . SER A 1 179 ? -46.812 10.983 38.880 1.00 74.62 179 SER A C 1
ATOM 1422 O O . SER A 1 179 ? -47.914 10.770 38.372 1.00 74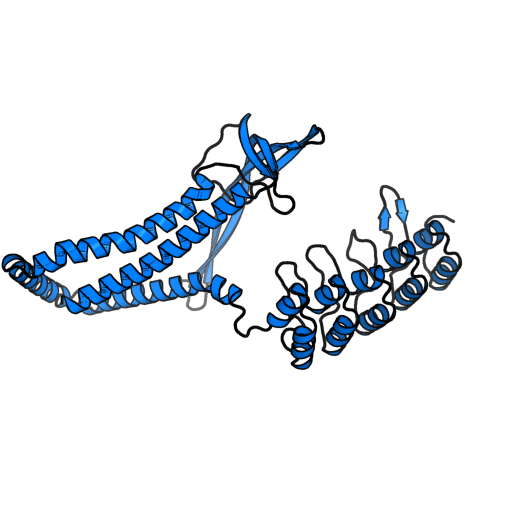.62 179 SER A O 1
ATOM 1424 N N . THR A 1 180 ? -46.165 12.144 38.722 1.00 77.94 180 THR A N 1
ATOM 1425 C CA . THR A 1 180 ? -46.711 13.290 37.988 1.00 77.94 180 THR A CA 1
ATOM 1426 C C . THR A 1 180 ? -47.002 12.932 36.526 1.00 77.94 180 THR A C 1
ATOM 1428 O O . THR A 1 180 ? -46.167 12.368 35.805 1.00 77.94 180 THR A O 1
ATOM 1431 N N . GLN A 1 181 ? -48.206 13.278 36.067 1.00 74.12 181 GLN A N 1
ATOM 1432 C CA . GLN A 1 181 ? -48.610 13.185 34.665 1.00 74.12 181 GLN A CA 1
ATOM 1433 C C . GLN A 1 181 ? -48.512 14.553 33.996 1.00 74.12 181 GLN A C 1
ATOM 1435 O O . GLN A 1 181 ? -49.002 15.549 34.522 1.00 74.12 181 GLN A O 1
ATOM 1440 N N . ILE A 1 182 ? -47.897 14.587 32.815 1.00 69.38 182 ILE A N 1
ATOM 1441 C CA . ILE A 1 182 ? -47.873 15.756 31.937 1.00 69.38 182 ILE A CA 1
ATOM 1442 C C . ILE A 1 182 ? -48.675 15.358 30.693 1.00 69.38 182 ILE A C 1
ATOM 1444 O O . ILE A 1 182 ? -48.172 14.672 29.801 1.00 69.38 182 ILE A O 1
ATOM 1448 N N . GLY A 1 183 ? -49.963 15.710 30.672 1.00 75.12 183 GLY A N 1
ATOM 1449 C CA . GLY A 1 183 ? -50.893 15.258 29.632 1.00 75.12 183 GLY A CA 1
ATOM 1450 C C . GLY A 1 183 ? -51.039 13.722 29.616 1.00 75.12 183 GLY A C 1
ATOM 1451 O O . GLY A 1 183 ? -51.212 13.126 30.679 1.00 75.12 183 GLY A O 1
ATOM 1452 N N . PRO A 1 184 ? -50.961 13.045 28.451 1.00 78.75 184 PRO A N 1
ATOM 1453 C CA . PRO A 1 184 ? -51.107 11.588 28.368 1.00 78.75 184 PRO A CA 1
ATOM 1454 C C . PRO A 1 184 ? -49.853 10.807 28.806 1.00 78.75 184 PRO A C 1
ATOM 1456 O O . PRO A 1 184 ? -49.891 9.578 28.875 1.00 78.75 184 PRO A O 1
ATOM 1459 N N . VAL A 1 185 ? -48.732 11.482 29.094 1.00 68.00 185 VAL A N 1
ATOM 1460 C CA . VAL A 1 185 ? -47.435 10.840 29.348 1.00 68.00 185 VAL A CA 1
ATOM 1461 C C . VAL A 1 185 ? -47.040 10.979 30.819 1.00 68.00 185 VAL A C 1
ATOM 1463 O O . VAL A 1 185 ? -47.079 12.060 31.406 1.00 68.00 185 VAL A O 1
ATOM 1466 N N . ARG A 1 186 ? -46.624 9.866 31.434 1.00 76.44 186 ARG A N 1
ATOM 1467 C CA . ARG A 1 186 ? -46.042 9.868 32.785 1.00 76.44 186 ARG A CA 1
ATOM 1468 C C . ARG A 1 186 ? -44.582 10.309 32.730 1.00 76.44 186 ARG A C 1
ATOM 1470 O O . ARG A 1 186 ? -43.824 9.807 31.898 1.00 76.44 186 ARG A O 1
ATOM 1477 N N . VAL A 1 187 ? -44.158 11.142 33.681 1.00 70.56 187 VAL A N 1
ATOM 1478 C CA . VAL A 1 187 ? -42.751 11.570 33.823 1.00 70.56 187 VAL A CA 1
ATOM 1479 C C . VAL A 1 187 ? -41.807 10.365 33.951 1.00 70.56 187 VAL A C 1
ATOM 1481 O O . VAL A 1 187 ? -40.710 10.368 33.394 1.00 70.56 187 VAL A O 1
ATOM 1484 N N . SER A 1 188 ? -42.266 9.274 34.574 1.00 68.81 188 SER A N 1
ATOM 1485 C CA . SER A 1 188 ? -41.537 7.999 34.646 1.00 68.81 188 SER A CA 1
ATOM 1486 C C . SER A 1 188 ? -41.131 7.415 33.284 1.00 68.81 188 SER A C 1
ATOM 1488 O O . SER A 1 188 ? -40.078 6.786 33.173 1.00 68.81 188 SER A O 1
ATOM 1490 N N . PHE A 1 189 ? -41.943 7.620 32.245 1.00 73.12 189 PHE A N 1
ATOM 1491 C CA . PHE A 1 189 ? -41.681 7.117 30.898 1.00 73.12 189 PHE A CA 1
ATOM 1492 C C . PHE A 1 189 ? -40.630 7.976 30.186 1.00 73.12 189 PHE A C 1
ATOM 1494 O O . PHE A 1 189 ? -39.713 7.443 29.565 1.00 73.12 189 PHE A O 1
ATOM 1501 N N . ILE A 1 190 ? -40.708 9.299 30.367 1.00 70.44 190 ILE A N 1
ATOM 1502 C CA . ILE A 1 190 ? -39.731 10.269 29.852 1.00 70.44 190 ILE A CA 1
ATOM 1503 C C . ILE A 1 190 ? -38.356 10.012 30.475 1.00 70.44 190 ILE A C 1
ATOM 1505 O O . ILE A 1 190 ? -37.358 9.933 29.762 1.00 70.44 190 ILE A O 1
ATOM 1509 N N . LEU A 1 191 ? -38.303 9.802 31.794 1.00 64.94 191 LEU A N 1
ATOM 1510 C CA . LEU A 1 191 ?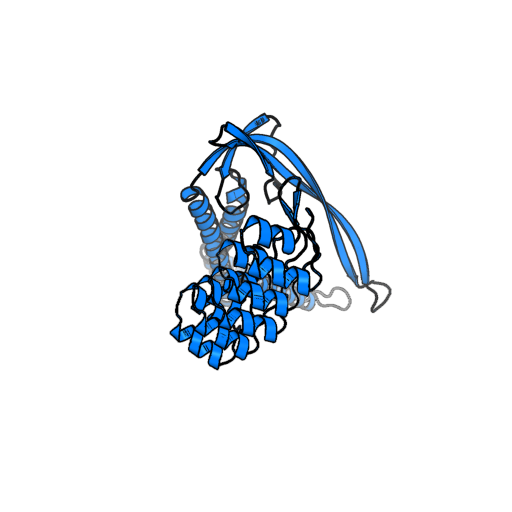 -37.051 9.563 32.511 1.00 64.94 191 LEU A CA 1
ATOM 1511 C C . LEU A 1 191 ? -36.381 8.247 32.079 1.00 64.94 191 LEU A C 1
ATOM 1513 O O . LEU A 1 191 ? -35.174 8.214 31.844 1.00 64.94 191 LEU A O 1
ATOM 1517 N N . LYS A 1 192 ? -37.161 7.169 31.900 1.00 73.00 192 LYS A N 1
ATOM 1518 C CA . LYS A 1 192 ? -36.659 5.892 31.359 1.00 73.00 192 LYS A CA 1
ATOM 1519 C C . LYS A 1 192 ? -36.156 6.034 29.921 1.00 73.00 192 LYS A C 1
ATOM 1521 O O . LYS A 1 192 ? -35.107 5.483 29.597 1.00 73.00 192 LYS A O 1
ATOM 1526 N N . GLY A 1 193 ? -36.867 6.794 29.086 1.00 68.31 193 GLY A N 1
ATOM 1527 C CA . GLY A 1 193 ? -36.448 7.106 27.718 1.00 68.31 193 GLY A CA 1
ATOM 1528 C C . GLY A 1 193 ? -35.135 7.888 27.672 1.00 68.31 193 GLY A C 1
ATOM 1529 O O . GLY A 1 193 ? -34.233 7.521 26.925 1.00 68.31 193 GLY A O 1
ATOM 1530 N N . ALA A 1 194 ? -34.983 8.903 28.526 1.00 60.34 194 ALA A N 1
ATOM 1531 C CA . ALA A 1 194 ? -33.762 9.701 28.625 1.00 60.34 194 ALA A CA 1
ATOM 1532 C C . ALA A 1 194 ? -32.555 8.869 29.095 1.00 60.34 194 ALA A C 1
ATOM 1534 O O . ALA A 1 194 ? -31.465 8.993 28.533 1.00 60.34 194 ALA A O 1
ATOM 1535 N N . ILE A 1 195 ? -32.745 7.975 30.074 1.00 67.38 195 ILE A N 1
ATOM 1536 C CA . ILE A 1 195 ? -31.704 7.033 30.518 1.00 67.38 195 ILE A CA 1
ATOM 1537 C C . ILE A 1 195 ? -31.331 6.074 29.381 1.00 67.38 195 ILE A C 1
ATOM 1539 O O . ILE A 1 195 ? -30.148 5.894 29.101 1.00 67.38 195 ILE A O 1
ATOM 1543 N N . GLY A 1 196 ? -32.321 5.500 28.690 1.00 65.25 196 GLY A N 1
ATOM 1544 C CA . GLY A 1 196 ? -32.094 4.611 27.547 1.00 65.25 196 GLY A CA 1
ATOM 1545 C C . GLY A 1 196 ? -31.323 5.291 26.413 1.00 65.25 196 GLY A C 1
ATOM 1546 O O . GLY A 1 196 ? -30.348 4.733 25.913 1.00 65.25 196 GLY A O 1
ATOM 1547 N N . LEU A 1 197 ? -31.699 6.525 26.063 1.00 63.25 197 LEU A N 1
ATOM 1548 C CA . LEU A 1 197 ? -31.008 7.336 25.059 1.00 63.25 197 LEU A CA 1
ATOM 1549 C C . LEU A 1 197 ? -29.568 7.656 25.483 1.00 63.25 197 LEU A C 1
ATOM 1551 O O . LEU A 1 197 ? -28.654 7.571 24.670 1.00 63.25 197 LEU A O 1
ATOM 1555 N N . SER A 1 198 ? -29.353 7.967 26.762 1.00 54.94 198 SER A N 1
ATOM 1556 C CA . SER A 1 198 ? -28.019 8.249 27.303 1.00 54.94 198 SER A CA 1
ATOM 1557 C C . SER A 1 198 ? -27.112 7.017 27.247 1.00 54.94 198 SER A C 1
ATOM 1559 O O . SER A 1 198 ? -25.966 7.121 26.817 1.00 54.94 198 SER A O 1
ATOM 1561 N N . VAL A 1 199 ? -27.623 5.835 27.613 1.00 69.38 199 VAL A N 1
ATOM 1562 C CA . VAL A 1 199 ? -26.885 4.564 27.496 1.00 69.38 199 VAL A CA 1
ATOM 1563 C C . VAL A 1 199 ? -26.564 4.257 26.034 1.00 69.38 199 VAL A C 1
ATOM 1565 O O . VAL A 1 199 ? -25.427 3.911 25.725 1.00 69.38 199 VAL A O 1
ATOM 1568 N N . LEU A 1 200 ? -27.524 4.447 25.124 1.00 73.56 200 LEU A N 1
ATOM 1569 C CA . LEU A 1 200 ? -27.313 4.258 23.688 1.00 73.56 200 LEU A CA 1
ATOM 1570 C C . LEU A 1 200 ? -26.211 5.183 23.150 1.00 73.56 200 LEU A C 1
ATOM 1572 O O . LEU A 1 200 ? -25.328 4.725 22.427 1.00 73.56 200 LEU A O 1
ATOM 1576 N N . MET A 1 201 ? -26.226 6.461 23.539 1.00 60.25 201 MET A N 1
ATOM 1577 C CA . MET A 1 201 ? -25.204 7.437 23.153 1.00 60.25 201 MET A CA 1
ATOM 1578 C C . MET A 1 201 ? -23.821 7.080 23.705 1.00 60.25 201 MET A C 1
ATOM 1580 O O . MET A 1 201 ? -22.832 7.205 22.985 1.00 60.25 201 MET A O 1
ATOM 1584 N N . ILE A 1 202 ? -23.736 6.579 24.943 1.00 69.19 202 ILE A N 1
ATOM 1585 C CA . ILE A 1 202 ? -22.479 6.096 25.537 1.00 69.19 202 ILE A CA 1
ATOM 1586 C C . ILE A 1 202 ? -21.967 4.858 24.791 1.00 69.19 202 ILE A C 1
ATOM 1588 O O . ILE A 1 202 ? -20.786 4.800 24.452 1.00 69.19 202 ILE A O 1
ATOM 1592 N N . CYS A 1 203 ? -22.834 3.889 24.481 1.00 66.81 203 CYS A N 1
ATOM 1593 C CA . CYS A 1 203 ? -22.465 2.716 23.687 1.00 66.81 203 CYS A CA 1
ATOM 1594 C C . CYS A 1 203 ? -21.967 3.114 22.293 1.00 66.81 203 CYS A C 1
ATOM 1596 O O . CYS A 1 203 ? -20.940 2.608 21.845 1.00 66.81 203 CYS A O 1
ATOM 1598 N N . LEU A 1 204 ? -22.649 4.049 21.628 1.00 65.94 204 LEU A N 1
ATOM 1599 C CA . LEU A 1 204 ? -22.242 4.557 20.321 1.00 65.94 204 LEU A CA 1
ATOM 1600 C C . LEU A 1 204 ? -20.888 5.273 20.398 1.00 65.94 204 LEU A C 1
ATOM 1602 O O . LEU A 1 204 ? -20.009 5.003 19.583 1.00 65.94 204 LEU A O 1
ATOM 1606 N N . ALA A 1 205 ? -20.685 6.128 21.403 1.00 60.59 205 ALA A N 1
ATOM 1607 C CA . ALA A 1 205 ? -19.410 6.799 21.637 1.00 60.59 205 ALA A CA 1
ATOM 1608 C C . ALA A 1 205 ? -18.278 5.794 21.900 1.00 60.59 205 ALA A C 1
ATOM 1610 O O . ALA A 1 205 ? -17.190 5.948 21.353 1.00 60.59 205 ALA A O 1
ATOM 1611 N N . PHE A 1 206 ? -18.540 4.730 22.667 1.00 64.56 206 PHE A N 1
ATOM 1612 C CA . PHE A 1 206 ? -17.567 3.670 22.928 1.00 64.56 206 PHE A CA 1
ATOM 1613 C C . PHE A 1 206 ? -17.230 2.877 21.660 1.00 64.56 206 PHE A C 1
ATOM 1615 O O . PHE A 1 206 ? -16.060 2.616 21.401 1.00 64.56 206 PHE A O 1
ATOM 1622 N N . ILE A 1 207 ? -18.223 2.549 20.826 1.00 67.50 207 ILE A N 1
ATOM 1623 C CA . ILE A 1 207 ? -18.013 1.887 19.528 1.00 67.50 207 ILE A CA 1
ATOM 1624 C C . ILE A 1 207 ? -17.195 2.782 18.589 1.00 67.50 207 ILE A C 1
ATOM 1626 O O . ILE A 1 207 ? -16.251 2.311 17.957 1.00 67.50 207 ILE A O 1
ATOM 1630 N N . LEU A 1 208 ? -17.515 4.076 18.510 1.00 59.47 208 LEU A N 1
ATOM 1631 C CA . LEU A 1 208 ? -16.783 5.033 17.679 1.00 59.47 208 LEU A CA 1
ATOM 1632 C C . LEU A 1 208 ? -15.347 5.245 18.181 1.00 59.47 208 LEU A C 1
ATOM 1634 O O . LEU A 1 208 ? -14.423 5.263 17.371 1.00 59.47 208 LEU A O 1
ATOM 1638 N N . ALA A 1 209 ? -15.137 5.324 19.497 1.00 57.22 209 ALA A N 1
ATOM 1639 C CA . ALA A 1 209 ? -13.810 5.418 20.107 1.00 57.22 209 ALA A CA 1
ATOM 1640 C C . ALA A 1 209 ? -12.996 4.120 19.950 1.00 57.22 209 ALA A C 1
ATOM 1642 O O . ALA A 1 209 ? -11.784 4.166 19.745 1.00 57.22 209 ALA A O 1
ATOM 1643 N N . ALA A 1 210 ? -13.654 2.959 19.991 1.00 54.94 210 ALA A N 1
ATOM 1644 C CA . ALA A 1 210 ? -13.032 1.655 19.780 1.00 54.94 210 ALA A CA 1
ATOM 1645 C C . ALA A 1 210 ? -12.798 1.338 18.293 1.00 54.94 210 ALA A C 1
ATOM 1647 O O . ALA A 1 210 ? -11.945 0.516 17.982 1.00 54.94 210 ALA A O 1
ATOM 1648 N N . SER A 1 211 ? -13.493 1.992 17.360 1.00 54.12 211 SER A N 1
ATOM 1649 C CA . SER A 1 211 ? -13.350 1.795 15.908 1.00 54.12 211 SER A CA 1
ATOM 1650 C C . SER A 1 211 ? -11.895 1.860 15.397 1.00 54.12 211 SER A C 1
ATOM 1652 O O . SER A 1 211 ? -11.464 0.921 14.718 1.00 54.12 211 SER A O 1
ATOM 1654 N N . PRO A 1 212 ? -11.075 2.879 15.739 1.00 49.16 212 PRO A N 1
ATOM 1655 C CA . PRO A 1 212 ? -9.659 2.895 15.360 1.00 49.16 212 PRO A CA 1
ATOM 1656 C C . PRO A 1 212 ? -8.842 1.773 16.023 1.00 49.16 212 PRO A C 1
ATOM 1658 O O . PRO A 1 212 ? -7.910 1.259 15.405 1.00 49.16 212 PRO A O 1
ATOM 1661 N N . TYR A 1 213 ? -9.218 1.329 17.227 1.00 49.72 213 TYR A N 1
ATOM 1662 C CA . TYR A 1 213 ? -8.580 0.197 17.905 1.00 49.72 213 TYR A CA 1
ATOM 1663 C C . TYR A 1 213 ? -8.946 -1.139 17.264 1.00 49.72 213 TYR A C 1
ATOM 1665 O O . TYR A 1 213 ? -8.066 -1.959 17.063 1.00 49.72 213 TYR A O 1
ATOM 1673 N N . VAL A 1 214 ? -10.200 -1.354 16.862 1.00 52.31 214 VAL A N 1
ATOM 1674 C CA . VAL A 1 214 ? -10.620 -2.551 16.113 1.00 52.31 214 VAL A CA 1
ATOM 1675 C C . VAL A 1 214 ? -9.902 -2.616 14.761 1.00 52.31 214 VAL A C 1
ATOM 1677 O O . VAL A 1 214 ? -9.491 -3.697 14.338 1.00 52.31 214 VAL A O 1
ATOM 1680 N N . LYS A 1 215 ? -9.670 -1.464 14.111 1.00 47.22 215 LYS A N 1
ATOM 1681 C CA . LYS A 1 215 ? -8.823 -1.381 12.910 1.00 47.22 215 LYS A CA 1
ATOM 1682 C C . LYS A 1 215 ? -7.356 -1.740 13.195 1.00 47.22 215 LYS A C 1
ATOM 1684 O O . LYS A 1 215 ? -6.764 -2.441 12.381 1.00 47.22 215 LYS A O 1
ATOM 1689 N N . GLN A 1 216 ? -6.794 -1.311 14.330 1.00 47.06 216 GLN A N 1
ATOM 1690 C CA . GLN A 1 216 ? -5.426 -1.654 14.760 1.00 47.06 216 GLN A CA 1
ATOM 1691 C C . GLN A 1 216 ? -5.276 -3.083 15.290 1.00 47.06 216 GLN A C 1
ATOM 1693 O O . GLN A 1 216 ? -4.194 -3.653 15.201 1.00 47.06 216 GLN A O 1
ATOM 1698 N N . LEU A 1 217 ? -6.336 -3.680 15.840 1.00 49.41 217 LEU A N 1
ATOM 1699 C CA . LEU A 1 217 ? -6.270 -5.012 16.434 1.00 49.41 217 LEU A CA 1
ATOM 1700 C C . LEU A 1 217 ? -6.112 -6.112 15.374 1.00 49.41 217 LEU A C 1
ATOM 1702 O O . LEU A 1 217 ? -5.832 -7.244 15.745 1.00 49.41 217 LEU A O 1
ATOM 1706 N N . HIS A 1 218 ? -6.272 -5.813 14.075 1.00 54.34 218 HIS A N 1
ATOM 1707 C CA . HIS A 1 218 ? -6.097 -6.759 12.959 1.00 54.34 218 HIS A CA 1
ATOM 1708 C C . HIS A 1 218 ? -6.793 -8.128 13.165 1.00 54.34 218 HIS A C 1
ATOM 1710 O O . HIS A 1 218 ? -6.453 -9.113 12.505 1.00 54.34 218 HIS A O 1
ATOM 1716 N N . LEU A 1 219 ? -7.799 -8.209 14.050 1.00 43.22 219 LEU A N 1
ATOM 1717 C CA . LEU A 1 219 ? -8.486 -9.451 14.384 1.00 43.22 219 LEU A CA 1
ATOM 1718 C C . LEU A 1 219 ? -9.337 -9.886 13.184 1.00 43.22 219 LEU A C 1
ATOM 1720 O O . LEU A 1 219 ? -10.407 -9.348 12.919 1.00 43.22 219 LEU A O 1
ATOM 1724 N N . GLY A 1 220 ? -8.833 -10.865 12.430 1.00 53.50 220 GLY A N 1
ATOM 1725 C CA . GLY A 1 220 ? -9.608 -11.651 11.465 1.00 53.50 220 GLY A CA 1
ATOM 1726 C C . GLY A 1 220 ? -9.846 -11.042 10.076 1.00 53.50 220 GLY A C 1
ATOM 1727 O O . GLY A 1 220 ? -10.504 -11.674 9.257 1.00 53.50 220 GLY A O 1
ATOM 1728 N N . THR A 1 221 ? -9.303 -9.867 9.747 1.00 59.00 221 THR A N 1
ATOM 1729 C CA . THR A 1 221 ? -9.737 -9.075 8.571 1.00 59.00 221 THR A CA 1
ATOM 1730 C C . THR A 1 221 ? -8.855 -9.185 7.313 1.00 59.00 221 THR A C 1
ATOM 1732 O O . THR A 1 221 ? -8.990 -8.386 6.385 1.00 59.00 221 THR A O 1
ATOM 1735 N N . GLY A 1 222 ? -7.969 -10.184 7.233 1.00 66.88 222 GLY A N 1
ATOM 1736 C CA . GLY A 1 222 ? -7.108 -10.414 6.058 1.00 66.88 222 GLY A CA 1
ATOM 1737 C C . GLY A 1 222 ? -5.838 -9.551 6.007 1.00 66.88 222 GLY A C 1
ATOM 1738 O O . GLY A 1 222 ? -5.155 -9.540 4.993 1.00 66.88 222 GLY A O 1
ATOM 1739 N N . TRP A 1 223 ? -5.496 -8.852 7.092 1.00 80.94 223 TRP A N 1
ATOM 1740 C CA . TRP A 1 223 ? -4.287 -8.017 7.186 1.00 80.94 223 TRP A CA 1
ATOM 1741 C C . TRP A 1 223 ? -3.013 -8.783 7.540 1.00 80.94 223 TRP A C 1
ATOM 1743 O O . TRP A 1 223 ? -1.920 -8.283 7.288 1.00 80.94 223 TRP A O 1
ATOM 1753 N N . GLY A 1 224 ? -3.139 -10.005 8.068 1.00 85.56 224 GLY A N 1
ATOM 1754 C CA . GLY A 1 224 ? -1.986 -10.804 8.493 1.00 85.56 224 GLY A CA 1
ATOM 1755 C C . GLY A 1 224 ? -0.964 -11.041 7.378 1.00 85.56 224 GLY A C 1
ATOM 1756 O O . GLY A 1 224 ? 0.219 -11.181 7.660 1.00 85.56 224 GLY A O 1
ATOM 1757 N N . LEU A 1 225 ? -1.391 -11.034 6.109 1.00 90.12 225 LEU A N 1
ATOM 1758 C CA . LEU A 1 225 ? -0.485 -11.189 4.972 1.00 90.12 225 LEU A CA 1
ATOM 1759 C C . LEU A 1 225 ? 0.383 -9.940 4.747 1.00 90.12 225 LEU A C 1
ATOM 1761 O O . LEU A 1 225 ? 1.586 -10.065 4.533 1.00 90.12 225 LEU A O 1
ATOM 1765 N N . ILE A 1 226 ? -0.204 -8.744 4.849 1.00 90.25 226 ILE A N 1
ATOM 1766 C CA . ILE A 1 226 ? 0.535 -7.473 4.785 1.00 90.25 226 ILE A CA 1
ATOM 1767 C C . ILE A 1 226 ? 1.531 -7.396 5.944 1.00 90.25 226 ILE A C 1
ATOM 1769 O O . ILE A 1 226 ? 2.705 -7.105 5.727 1.00 90.25 226 ILE A O 1
ATOM 1773 N N . GLU A 1 227 ? 1.084 -7.720 7.158 1.00 87.25 227 GLU A N 1
ATOM 1774 C CA . GLU A 1 227 ? 1.933 -7.701 8.350 1.00 87.25 227 GLU A CA 1
ATOM 1775 C C . GLU A 1 227 ? 3.095 -8.702 8.242 1.00 87.25 227 GLU A C 1
ATOM 1777 O O . GLU A 1 227 ? 4.241 -8.361 8.542 1.00 87.25 227 GLU A O 1
ATOM 1782 N N . ALA A 1 228 ? 2.826 -9.924 7.768 1.00 89.38 228 ALA A N 1
ATOM 1783 C CA . ALA A 1 228 ? 3.853 -10.938 7.555 1.00 89.38 228 ALA A CA 1
ATOM 1784 C C . ALA A 1 228 ? 4.921 -10.462 6.559 1.00 89.38 228 ALA A C 1
ATOM 1786 O O . ALA A 1 228 ? 6.111 -10.637 6.818 1.00 89.38 228 ALA A O 1
ATOM 1787 N N . LEU A 1 229 ? 4.522 -9.814 5.460 1.00 91.69 229 LEU A N 1
ATOM 1788 C CA . LEU A 1 229 ? 5.454 -9.265 4.471 1.00 91.69 229 LEU A CA 1
ATOM 1789 C C . LEU A 1 229 ? 6.271 -8.090 5.029 1.00 91.69 229 LEU A C 1
ATOM 1791 O O . LEU A 1 229 ? 7.488 -8.071 4.855 1.00 91.69 229 LEU A O 1
ATOM 1795 N N . GLN A 1 230 ? 5.648 -7.165 5.766 1.00 88.12 230 GLN A N 1
ATOM 1796 C CA . GLN A 1 230 ? 6.340 -6.035 6.406 1.00 88.12 230 GLN A CA 1
ATOM 1797 C C . GLN A 1 230 ? 7.367 -6.495 7.448 1.00 88.12 230 GLN A C 1
ATOM 1799 O O . GLN A 1 230 ? 8.470 -5.955 7.524 1.00 88.12 230 GLN A O 1
ATOM 1804 N N . LYS A 1 231 ? 7.036 -7.539 8.217 1.00 88.06 231 LYS A N 1
ATOM 1805 C CA . LYS A 1 231 ? 7.945 -8.173 9.184 1.00 88.06 231 LYS A CA 1
ATOM 1806 C C . LYS A 1 231 ? 8.941 -9.145 8.541 1.00 88.06 231 LYS A C 1
ATOM 1808 O O . LYS A 1 231 ? 9.714 -9.769 9.262 1.00 88.06 231 LYS A O 1
ATOM 1813 N N . LYS A 1 232 ? 8.921 -9.302 7.210 1.00 90.75 232 LYS A N 1
ATOM 1814 C CA . LYS A 1 232 ? 9.738 -10.266 6.448 1.00 90.75 232 LYS A CA 1
ATOM 1815 C C . LYS A 1 232 ? 9.581 -11.722 6.918 1.00 90.75 232 LYS A C 1
ATOM 1817 O O . LYS A 1 232 ? 10.476 -12.548 6.755 1.00 90.75 232 LYS A O 1
ATOM 1822 N N . ASN A 1 233 ? 8.423 -12.061 7.484 1.00 91.56 233 ASN A N 1
ATOM 1823 C CA . ASN A 1 233 ? 8.071 -13.418 7.884 1.00 91.56 233 ASN A CA 1
ATOM 1824 C C . ASN A 1 233 ? 7.484 -14.184 6.686 1.00 91.56 233 ASN A C 1
ATOM 1826 O O . ASN A 1 233 ? 6.269 -14.334 6.530 1.00 91.56 233 ASN A O 1
ATOM 1830 N N . PHE A 1 234 ? 8.368 -14.645 5.803 1.00 92.38 234 PHE A N 1
ATOM 1831 C CA . PHE A 1 234 ? 7.975 -15.251 4.531 1.00 92.38 234 PHE A CA 1
ATOM 1832 C C . PHE A 1 234 ? 7.314 -16.626 4.675 1.00 92.38 234 PHE A C 1
ATOM 1834 O O . PHE A 1 234 ? 6.507 -16.988 3.823 1.00 92.38 234 PHE A O 1
ATOM 1841 N N . SER A 1 235 ? 7.601 -17.386 5.736 1.00 91.75 235 SER A N 1
ATOM 1842 C CA . SER A 1 235 ? 6.925 -18.664 5.999 1.00 91.75 235 SER A CA 1
ATOM 1843 C C . SER A 1 235 ? 5.445 -18.445 6.315 1.00 91.75 235 SER A C 1
ATOM 1845 O O . SER A 1 235 ? 4.589 -19.054 5.672 1.00 91.75 235 SER A O 1
ATOM 1847 N N . ALA A 1 236 ? 5.138 -17.498 7.207 1.00 88.88 236 ALA A N 1
ATOM 1848 C CA . ALA A 1 236 ? 3.762 -17.103 7.501 1.00 88.88 236 ALA A CA 1
ATOM 1849 C C . ALA A 1 236 ? 3.061 -16.517 6.264 1.00 88.88 236 ALA A C 1
ATOM 1851 O O . ALA A 1 236 ? 1.909 -16.851 5.986 1.00 88.88 236 ALA A O 1
ATOM 1852 N N . ALA A 1 237 ? 3.762 -15.694 5.474 1.00 91.81 237 ALA A N 1
ATOM 1853 C CA . ALA A 1 237 ? 3.212 -15.154 4.231 1.00 91.81 237 ALA A CA 1
ATOM 1854 C C . ALA A 1 237 ? 2.821 -16.270 3.242 1.00 91.81 237 ALA A C 1
ATOM 1856 O O . ALA A 1 237 ? 1.718 -16.233 2.700 1.00 91.81 237 ALA A O 1
ATOM 1857 N N . ARG A 1 238 ? 3.665 -17.298 3.050 1.00 92.31 238 ARG A N 1
ATOM 1858 C CA . ARG A 1 238 ? 3.350 -18.452 2.179 1.00 92.31 238 ARG A CA 1
ATOM 1859 C C . ARG A 1 238 ? 2.079 -19.168 2.618 1.00 92.31 238 ARG A C 1
ATOM 1861 O O . ARG A 1 238 ? 1.224 -19.453 1.785 1.00 92.31 238 ARG A O 1
ATOM 1868 N N . GLU A 1 239 ? 1.943 -19.435 3.912 1.00 89.94 239 GLU A N 1
ATOM 1869 C CA . GLU A 1 239 ? 0.760 -20.102 4.456 1.00 89.94 239 GLU A CA 1
ATOM 1870 C C . GLU A 1 239 ? -0.517 -19.274 4.233 1.00 89.94 239 GLU A C 1
ATOM 1872 O O . GLU A 1 239 ? -1.560 -19.804 3.845 1.00 89.94 239 GLU A O 1
ATOM 1877 N N . LEU A 1 240 ? -0.436 -17.957 4.430 1.00 89.69 240 LEU A N 1
ATOM 1878 C CA . LEU A 1 240 ? -1.564 -17.045 4.242 1.00 89.69 240 LEU A CA 1
ATOM 1879 C C . LEU A 1 240 ? -1.972 -16.896 2.769 1.00 89.69 240 LEU A C 1
ATOM 1881 O O . LEU A 1 240 ? -3.168 -16.788 2.484 1.00 89.69 240 LEU A O 1
ATOM 1885 N N . ILE A 1 241 ? -1.006 -16.955 1.846 1.00 91.38 241 ILE A N 1
ATOM 1886 C CA . ILE A 1 241 ? -1.255 -16.976 0.397 1.00 91.38 241 ILE A CA 1
ATOM 1887 C C . ILE A 1 241 ? -1.994 -18.254 -0.001 1.00 91.38 241 ILE A C 1
ATOM 1889 O O . ILE A 1 241 ? -2.999 -18.174 -0.701 1.00 91.38 241 ILE A O 1
ATOM 1893 N N . LEU A 1 242 ? -1.568 -19.420 0.501 1.00 89.69 242 LEU A N 1
ATOM 1894 C CA . LEU A 1 242 ? -2.251 -20.698 0.242 1.00 89.69 242 LEU A CA 1
ATOM 1895 C C . LEU A 1 242 ? -3.703 -20.695 0.737 1.00 89.69 242 LEU A C 1
ATOM 1897 O O . LEU A 1 242 ? -4.575 -21.304 0.127 1.00 89.69 242 LEU A O 1
ATOM 1901 N N . LYS A 1 243 ? -3.977 -19.973 1.827 1.00 86.75 243 LYS A N 1
ATOM 1902 C CA . LYS A 1 243 ? -5.329 -19.791 2.375 1.00 86.75 243 LYS A CA 1
ATOM 1903 C C . LYS A 1 243 ? -6.158 -18.737 1.623 1.00 86.75 243 LYS A C 1
ATOM 1905 O O . LYS A 1 243 ? -7.297 -18.493 2.016 1.00 86.75 243 LYS A O 1
ATOM 1910 N N . ASN A 1 244 ? -5.598 -18.095 0.594 1.00 83.88 244 ASN A N 1
ATOM 1911 C CA . ASN A 1 244 ? -6.203 -17.020 -0.198 1.00 83.88 244 ASN A CA 1
ATOM 1912 C C . ASN A 1 244 ? -6.769 -15.860 0.652 1.00 83.88 244 ASN A C 1
ATOM 1914 O O . ASN A 1 244 ? -7.801 -15.263 0.338 1.00 83.88 244 ASN A O 1
ATOM 1918 N N . ARG A 1 245 ? -6.126 -15.550 1.788 1.00 79.31 245 ARG A N 1
ATOM 1919 C CA . ARG A 1 245 ? -6.614 -14.534 2.734 1.00 79.31 245 ARG A CA 1
ATOM 1920 C C . ARG A 1 245 ? -5.917 -13.200 2.512 1.00 79.31 245 ARG A C 1
ATOM 1922 O O . ARG A 1 245 ? -4.735 -13.057 2.797 1.00 79.31 245 ARG A O 1
ATOM 1929 N N . GLY A 1 246 ? -6.686 -12.197 2.093 1.00 82.19 246 GLY A N 1
ATOM 1930 C CA . GLY A 1 246 ? -6.221 -10.809 2.062 1.00 82.19 246 GLY A CA 1
ATOM 1931 C C . GLY A 1 246 ? -5.286 -10.452 0.908 1.00 82.19 246 GLY A C 1
ATOM 1932 O O . GLY A 1 246 ? -4.607 -9.435 0.997 1.00 82.19 246 GLY A O 1
ATOM 1933 N N . ILE A 1 247 ? -5.281 -11.242 -0.172 1.00 90.50 247 ILE A N 1
ATOM 1934 C CA . ILE A 1 247 ? -4.408 -11.065 -1.348 1.00 90.50 247 ILE A CA 1
ATOM 1935 C C . ILE A 1 247 ? -4.462 -9.640 -1.928 1.00 90.50 247 ILE A C 1
ATOM 1937 O O . ILE A 1 247 ? -3.437 -9.114 -2.345 1.00 90.50 247 ILE A O 1
ATOM 1941 N N . ASN A 1 248 ? -5.637 -9.001 -1.886 1.00 92.69 248 ASN A N 1
ATOM 1942 C CA . ASN A 1 248 ? -5.887 -7.663 -2.440 1.00 92.69 248 ASN A CA 1
ATOM 1943 C C . ASN A 1 248 ? -6.141 -6.584 -1.380 1.00 92.69 248 ASN A C 1
ATOM 1945 O O . ASN A 1 248 ? -6.683 -5.524 -1.685 1.00 92.69 248 ASN A O 1
ATOM 1949 N N . LYS A 1 249 ? -5.793 -6.837 -0.112 1.00 90.44 249 LYS A N 1
ATOM 1950 C CA . LYS A 1 249 ? -5.820 -5.773 0.901 1.00 90.44 249 LYS A CA 1
ATOM 1951 C C . LYS A 1 249 ? -4.734 -4.752 0.598 1.00 90.44 249 LYS A C 1
ATOM 1953 O O . LYS A 1 249 ? -3.720 -5.107 0.017 1.00 90.44 249 LYS A O 1
ATOM 1958 N N . VAL A 1 250 ? -4.939 -3.508 1.017 1.00 88.88 250 VAL A N 1
ATOM 1959 C CA . VAL A 1 250 ? -3.969 -2.424 0.840 1.00 88.88 250 VAL A CA 1
ATOM 1960 C C . VAL A 1 250 ? -3.634 -1.792 2.181 1.00 88.88 250 VAL A C 1
ATOM 1962 O O . VAL A 1 250 ? -4.518 -1.640 3.023 1.00 88.88 250 VAL A O 1
ATOM 1965 N N . ASN A 1 251 ? -2.367 -1.440 2.386 1.00 83.44 251 ASN A N 1
ATOM 1966 C CA . ASN A 1 251 ? -1.925 -0.695 3.563 1.00 83.44 251 ASN A CA 1
ATOM 1967 C C . ASN A 1 251 ? -2.171 0.820 3.419 1.00 83.44 251 ASN A C 1
ATOM 1969 O O . ASN A 1 251 ? -2.728 1.296 2.429 1.00 83.44 251 ASN A O 1
ATOM 1973 N N . GLU A 1 252 ? -1.733 1.601 4.406 1.00 82.94 252 GLU A N 1
ATOM 1974 C CA . GLU A 1 252 ? -1.866 3.066 4.408 1.00 82.94 252 GLU A CA 1
ATOM 1975 C C . GLU A 1 252 ? -1.114 3.777 3.266 1.00 82.94 252 GLU A C 1
ATOM 1977 O O . GLU A 1 252 ? -1.423 4.929 2.953 1.00 82.94 252 GLU A O 1
ATOM 1982 N N . TYR A 1 253 ? -0.179 3.091 2.604 1.00 80.94 253 TYR A N 1
ATOM 1983 C CA . TYR A 1 253 ? 0.559 3.556 1.426 1.00 80.94 253 TYR A CA 1
ATOM 1984 C C . TYR A 1 253 ? -0.071 3.099 0.102 1.00 80.94 253 TYR A C 1
ATOM 1986 O O . TYR A 1 253 ? 0.511 3.303 -0.964 1.00 80.94 253 TYR A O 1
ATOM 1994 N N . ASN A 1 254 ? -1.270 2.511 0.160 1.00 87.94 254 ASN A N 1
ATOM 1995 C CA . ASN A 1 254 ? -1.962 1.893 -0.968 1.00 87.94 254 ASN A CA 1
ATOM 1996 C C . ASN A 1 254 ? -1.166 0.746 -1.621 1.00 87.94 254 ASN A C 1
ATOM 1998 O O . ASN A 1 254 ? -1.218 0.548 -2.832 1.00 87.94 254 ASN A O 1
ATOM 2002 N N . GLN A 1 255 ? -0.395 0.002 -0.825 1.00 90.56 255 GLN A N 1
ATOM 2003 C CA . GLN A 1 255 ? 0.370 -1.155 -1.290 1.00 90.56 255 GLN A CA 1
ATOM 2004 C C . GLN A 1 255 ? -0.365 -2.439 -0.926 1.00 90.56 255 GLN A C 1
ATOM 2006 O O . GLN A 1 255 ? -0.723 -2.643 0.238 1.00 90.56 255 GLN A O 1
ATOM 2011 N N . ASN A 1 256 ? -0.564 -3.311 -1.914 1.00 94.56 256 ASN A N 1
ATOM 2012 C CA . ASN A 1 256 ? -1.085 -4.653 -1.689 1.00 94.56 256 ASN A CA 1
ATOM 2013 C C . ASN A 1 256 ? 0.047 -5.660 -1.394 1.00 94.56 256 ASN A C 1
ATOM 2015 O O . ASN A 1 256 ? 1.224 -5.338 -1.592 1.00 94.56 256 ASN A O 1
ATOM 2019 N N . PRO A 1 257 ? -0.271 -6.883 -0.923 1.00 95.81 257 PRO A N 1
ATOM 2020 C CA . PRO A 1 257 ? 0.712 -7.941 -0.721 1.00 95.81 257 PRO A CA 1
ATOM 2021 C C . PRO A 1 257 ? 1.654 -8.184 -1.902 1.00 95.81 257 PRO A C 1
ATOM 2023 O O . PRO A 1 257 ? 2.834 -8.436 -1.680 1.00 95.81 257 PRO A O 1
ATOM 2026 N N . LEU A 1 258 ? 1.166 -8.098 -3.144 1.00 97.69 258 LEU A N 1
ATOM 2027 C CA . LEU A 1 258 ? 1.996 -8.278 -4.338 1.00 97.69 258 LEU A CA 1
ATOM 2028 C C . LEU A 1 258 ? 3.093 -7.213 -4.417 1.00 97.69 258 LEU A C 1
ATOM 2030 O O . LEU A 1 258 ? 4.270 -7.545 -4.551 1.00 97.69 258 LEU A O 1
ATOM 2034 N N . LEU A 1 259 ? 2.716 -5.941 -4.290 1.00 95.44 259 LEU A N 1
ATOM 2035 C CA . LEU A 1 259 ? 3.667 -4.839 -4.347 1.00 95.44 259 LEU A CA 1
ATOM 2036 C C . LEU A 1 259 ? 4.672 -4.907 -3.189 1.00 95.44 259 LEU A C 1
ATOM 2038 O O . LEU A 1 259 ? 5.870 -4.750 -3.410 1.00 95.44 259 LEU A O 1
ATOM 2042 N N . LEU A 1 260 ? 4.209 -5.240 -1.981 1.00 95.06 260 LEU A N 1
ATOM 2043 C CA . LEU A 1 260 ? 5.081 -5.434 -0.820 1.00 95.06 260 LEU A CA 1
ATOM 2044 C C . LEU A 1 260 ? 6.069 -6.589 -1.020 1.00 95.06 260 LEU A C 1
ATOM 2046 O O . LEU A 1 260 ? 7.241 -6.439 -0.694 1.00 95.06 260 LEU A O 1
ATOM 2050 N N . ALA A 1 261 ? 5.623 -7.728 -1.563 1.00 96.19 261 ALA A N 1
ATOM 2051 C CA . ALA A 1 261 ? 6.489 -8.876 -1.834 1.00 96.19 261 ALA A CA 1
ATOM 2052 C C . ALA A 1 261 ? 7.613 -8.529 -2.824 1.00 96.19 261 ALA A C 1
ATOM 2054 O O . ALA A 1 261 ? 8.747 -8.971 -2.644 1.00 96.19 261 ALA A O 1
ATOM 2055 N N . LEU A 1 262 ? 7.316 -7.706 -3.832 1.00 95.88 262 LEU A N 1
ATOM 2056 C CA . LEU A 1 262 ? 8.310 -7.208 -4.782 1.00 95.88 262 LEU A CA 1
ATOM 2057 C C . LEU A 1 262 ? 9.296 -6.233 -4.124 1.00 95.88 262 LEU A C 1
ATOM 2059 O O . LEU A 1 262 ? 10.502 -6.380 -4.303 1.00 95.88 262 LEU A O 1
ATOM 2063 N N . GLU A 1 263 ? 8.812 -5.287 -3.316 1.00 91.62 263 GLU A N 1
ATOM 2064 C CA . GLU A 1 263 ? 9.662 -4.303 -2.626 1.00 91.62 263 GLU A CA 1
ATOM 2065 C C . GLU A 1 263 ? 10.619 -4.938 -1.606 1.00 91.62 263 GLU A C 1
ATOM 2067 O O . GLU A 1 263 ? 11.751 -4.484 -1.451 1.00 91.62 263 GLU A O 1
ATOM 2072 N N . VAL A 1 264 ? 10.204 -6.016 -0.933 1.00 91.31 264 VAL A N 1
ATOM 2073 C CA . VAL A 1 264 ? 11.073 -6.761 -0.002 1.00 91.31 264 VAL A CA 1
ATOM 2074 C C . VAL A 1 264 ? 11.960 -7.803 -0.698 1.00 91.31 264 VAL A C 1
ATOM 2076 O O . VAL A 1 264 ? 12.660 -8.551 -0.012 1.00 91.31 264 VAL A O 1
ATOM 2079 N N . GLY A 1 265 ? 11.945 -7.865 -2.035 1.00 91.81 265 GLY A N 1
ATOM 2080 C CA . GLY A 1 265 ? 12.809 -8.740 -2.830 1.00 91.81 265 GLY A CA 1
ATOM 2081 C C . GLY A 1 265 ? 12.420 -10.219 -2.780 1.00 91.81 265 GLY A C 1
ATOM 2082 O O . GLY A 1 265 ? 13.292 -11.082 -2.722 1.00 91.81 265 GLY A O 1
ATOM 2083 N N . GLN A 1 266 ? 11.121 -10.535 -2.762 1.00 95.75 266 GLN A N 1
ATOM 2084 C CA . GLN A 1 266 ? 10.596 -11.907 -2.771 1.00 95.75 266 GLN A CA 1
ATOM 2085 C C . GLN A 1 266 ? 9.805 -12.208 -4.056 1.00 95.75 266 GLN A C 1
ATOM 2087 O O . GLN A 1 266 ? 8.576 -12.341 -4.017 1.00 95.75 266 GLN A O 1
ATOM 2092 N N . PRO A 1 267 ? 10.489 -12.371 -5.202 1.00 92.56 267 PRO A N 1
ATOM 2093 C CA . PRO A 1 267 ? 9.840 -12.599 -6.493 1.00 92.56 267 PRO A CA 1
ATOM 2094 C C . PRO A 1 267 ? 9.014 -13.892 -6.540 1.00 92.56 267 PRO A C 1
ATOM 2096 O O . PRO A 1 267 ? 7.933 -13.919 -7.120 1.00 92.56 267 PRO A O 1
ATOM 2099 N N . GLU A 1 268 ? 9.442 -14.950 -5.844 1.00 95.00 268 GLU A N 1
ATOM 2100 C CA . GLU A 1 268 ? 8.663 -16.195 -5.751 1.00 95.00 268 GLU A CA 1
ATOM 2101 C C . GLU A 1 268 ? 7.330 -16.015 -5.016 1.00 95.00 268 GLU A C 1
ATOM 2103 O O . GLU A 1 268 ? 6.324 -16.635 -5.363 1.00 95.00 268 GLU A O 1
ATOM 2108 N N . LEU A 1 269 ? 7.302 -15.161 -3.987 1.00 95.62 269 LEU A N 1
ATOM 2109 C CA . LEU A 1 269 ? 6.053 -14.817 -3.311 1.00 95.62 269 LEU A CA 1
ATOM 2110 C C . LEU A 1 269 ? 5.169 -13.960 -4.210 1.00 95.62 269 LEU A C 1
ATOM 2112 O O . LEU A 1 269 ? 3.964 -14.192 -4.260 1.00 95.62 269 LEU A O 1
ATOM 2116 N N . ALA A 1 270 ? 5.763 -13.011 -4.935 1.00 96.88 270 ALA A N 1
ATOM 2117 C CA . ALA A 1 270 ? 5.051 -12.186 -5.900 1.00 96.88 270 ALA A CA 1
ATOM 2118 C C . ALA A 1 270 ? 4.382 -13.043 -6.986 1.00 96.88 270 ALA A C 1
ATOM 2120 O O . ALA A 1 270 ? 3.186 -12.890 -7.218 1.00 96.88 270 ALA A O 1
ATOM 2121 N N . ARG A 1 271 ? 5.094 -14.014 -7.576 1.00 96.88 271 ARG A N 1
ATOM 2122 C CA . ARG A 1 271 ? 4.523 -14.958 -8.553 1.00 96.88 271 ARG A CA 1
ATOM 2123 C C . ARG A 1 271 ? 3.329 -15.728 -7.992 1.00 96.88 271 ARG A C 1
ATOM 2125 O O . ARG A 1 271 ? 2.262 -15.713 -8.598 1.00 96.88 271 ARG A O 1
ATOM 2132 N N . ARG A 1 272 ? 3.459 -16.295 -6.788 1.00 95.94 272 ARG A N 1
ATOM 2133 C CA . ARG A 1 272 ? 2.349 -16.992 -6.109 1.00 95.94 272 ARG A CA 1
ATOM 2134 C C . ARG A 1 272 ? 1.155 -16.080 -5.830 1.00 95.94 272 ARG A C 1
ATOM 2136 O O . ARG A 1 272 ? 0.015 -16.518 -5.923 1.00 95.94 272 ARG A O 1
ATOM 2143 N N . LEU A 1 273 ? 1.397 -14.818 -5.480 1.00 96.50 273 LEU A N 1
ATOM 2144 C CA . LEU A 1 273 ? 0.339 -13.825 -5.280 1.00 96.50 273 LEU A CA 1
ATOM 2145 C C . LEU A 1 273 ? -0.390 -13.514 -6.589 1.00 96.50 273 LEU A C 1
ATOM 2147 O O . LEU A 1 273 ? -1.617 -13.442 -6.598 1.00 96.50 273 LEU A O 1
ATOM 2151 N N . ILE A 1 274 ? 0.345 -13.378 -7.693 1.00 96.94 274 ILE A N 1
ATOM 2152 C CA . ILE A 1 274 ? -0.236 -13.162 -9.022 1.00 96.94 274 ILE A CA 1
ATOM 2153 C C . ILE A 1 274 ? -1.084 -14.372 -9.446 1.00 96.94 274 ILE A C 1
ATOM 2155 O O . ILE A 1 274 ? -2.199 -14.205 -9.941 1.00 96.94 274 ILE A O 1
ATOM 2159 N N . GLU A 1 275 ? -0.600 -15.591 -9.204 1.00 94.69 275 GLU A N 1
ATOM 2160 C CA . GLU A 1 275 ? -1.353 -16.833 -9.433 1.00 94.69 275 GLU A CA 1
ATOM 2161 C C . GLU A 1 275 ? -2.616 -16.918 -8.564 1.00 94.69 275 GLU A C 1
ATOM 2163 O O . GLU A 1 275 ? -3.662 -17.351 -9.044 1.00 94.69 275 GLU A O 1
ATOM 2168 N N . ALA A 1 276 ? -2.548 -16.436 -7.320 1.00 93.06 276 ALA A N 1
ATOM 2169 C CA . ALA A 1 276 ? -3.682 -16.348 -6.399 1.00 93.06 276 ALA A CA 1
ATOM 2170 C C . ALA A 1 276 ? -4.684 -15.219 -6.736 1.00 93.06 276 ALA A C 1
ATOM 2172 O O . ALA A 1 276 ? -5.662 -15.034 -6.013 1.00 93.06 276 ALA A O 1
ATOM 2173 N N . GLY A 1 277 ? -4.473 -14.465 -7.821 1.00 93.31 277 GLY A N 1
ATOM 2174 C CA . GLY A 1 277 ? -5.389 -13.409 -8.263 1.00 93.31 277 GLY A CA 1
ATOM 2175 C C . GLY A 1 277 ? -5.150 -12.051 -7.600 1.00 93.31 277 GLY A C 1
ATOM 2176 O O . GLY A 1 277 ? -6.098 -11.286 -7.391 1.00 93.31 277 GLY A O 1
ATOM 2177 N N . ALA A 1 278 ? -3.899 -11.745 -7.250 1.00 96.00 278 ALA A N 1
ATOM 2178 C CA . ALA A 1 278 ? -3.534 -10.404 -6.818 1.00 96.00 278 ALA A CA 1
ATOM 2179 C C . ALA A 1 278 ? -3.791 -9.357 -7.910 1.00 96.00 278 ALA A C 1
ATOM 2181 O O . ALA A 1 278 ? -3.534 -9.589 -9.090 1.00 96.00 278 ALA A O 1
ATOM 2182 N N . ASP A 1 279 ? -4.264 -8.184 -7.499 1.00 95.19 279 ASP A N 1
ATOM 2183 C CA . ASP A 1 279 ? -4.446 -7.029 -8.361 1.00 95.19 279 ASP A CA 1
ATOM 2184 C C . ASP A 1 279 ? -3.078 -6.494 -8.797 1.00 95.19 279 ASP A C 1
ATOM 2186 O O . ASP A 1 279 ? -2.299 -5.955 -8.003 1.00 95.19 279 ASP A O 1
ATOM 2190 N N . VAL A 1 280 ? -2.792 -6.663 -10.085 1.00 96.12 280 VAL A N 1
ATOM 2191 C CA . VAL A 1 280 ? -1.545 -6.236 -10.726 1.00 96.12 280 VAL A CA 1
ATOM 2192 C C . VAL A 1 280 ? -1.575 -4.773 -11.172 1.00 96.12 280 VAL A C 1
ATOM 2194 O O . VAL A 1 280 ? -0.531 -4.225 -11.520 1.00 96.12 280 VAL A O 1
ATOM 2197 N N . LYS A 1 281 ? -2.753 -4.132 -11.162 1.00 93.19 281 LYS A N 1
ATOM 2198 C CA . LYS A 1 281 ? -2.963 -2.742 -11.603 1.00 93.19 281 LYS A CA 1
ATOM 2199 C C . LYS A 1 281 ? -2.835 -1.732 -10.461 1.00 93.19 281 LYS A C 1
ATOM 2201 O O . LYS A 1 281 ? -3.026 -0.536 -10.676 1.00 93.19 281 LYS A O 1
ATOM 2206 N N . ILE A 1 282 ? -2.513 -2.201 -9.255 1.00 90.75 282 ILE A N 1
ATOM 2207 C CA . ILE A 1 282 ? -2.347 -1.351 -8.078 1.00 90.75 282 ILE A CA 1
ATOM 2208 C C . ILE A 1 282 ? -1.245 -0.303 -8.292 1.00 90.75 282 ILE A C 1
ATOM 2210 O O . ILE A 1 282 ? -0.205 -0.569 -8.902 1.00 90.75 282 ILE A O 1
ATOM 2214 N N . LYS A 1 283 ? -1.464 0.885 -7.724 1.00 88.94 283 LYS A N 1
ATOM 2215 C CA . LYS A 1 283 ? -0.495 1.981 -7.683 1.00 88.94 283 LYS A CA 1
ATOM 2216 C C . LYS A 1 283 ? -0.356 2.492 -6.252 1.00 88.94 283 LYS A C 1
ATOM 2218 O O . LYS A 1 283 ? -1.352 2.898 -5.651 1.00 88.94 283 LYS A O 1
ATOM 2223 N N . SER A 1 284 ? 0.859 2.487 -5.704 1.00 86.56 284 SER A N 1
ATOM 2224 C CA . SER A 1 284 ? 1.104 3.044 -4.367 1.00 86.56 284 SER A CA 1
ATOM 2225 C C . SER A 1 284 ? 0.985 4.571 -4.353 1.00 86.56 284 SER A C 1
ATOM 2227 O O . SER A 1 284 ? 0.963 5.222 -5.397 1.00 86.56 284 SER A O 1
ATOM 2229 N N . LYS A 1 285 ? 0.970 5.169 -3.157 1.00 85.19 285 LYS A N 1
ATOM 2230 C CA . LYS A 1 285 ? 1.039 6.633 -2.992 1.00 85.19 285 LYS A CA 1
ATOM 2231 C C . LYS A 1 285 ? 2.318 7.261 -3.562 1.00 85.19 285 LYS A C 1
ATOM 2233 O O . LYS A 1 285 ? 2.310 8.440 -3.880 1.00 85.19 285 LYS A O 1
ATOM 2238 N N . MET A 1 286 ? 3.385 6.472 -3.714 1.00 80.88 286 MET A N 1
ATOM 2239 C CA . MET A 1 286 ? 4.636 6.869 -4.380 1.00 80.88 286 MET A CA 1
ATOM 2240 C C . MET A 1 286 ? 4.656 6.459 -5.857 1.00 80.88 286 MET A C 1
ATOM 2242 O O . MET A 1 286 ? 5.716 6.315 -6.464 1.00 80.88 286 MET A O 1
ATOM 2246 N N . TYR A 1 287 ? 3.478 6.197 -6.420 1.00 84.06 287 TYR A N 1
ATOM 2247 C CA . TYR A 1 287 ? 3.287 5.830 -7.813 1.00 84.06 287 TYR A CA 1
ATOM 2248 C C . TYR A 1 287 ? 3.966 4.514 -8.240 1.00 84.06 287 TYR A C 1
ATOM 2250 O O . TYR A 1 287 ? 4.120 4.234 -9.425 1.00 84.06 287 TYR A O 1
ATOM 2258 N N . MET A 1 288 ? 4.371 3.661 -7.289 1.00 86.62 288 MET A N 1
ATOM 2259 C CA . MET A 1 288 ? 4.975 2.366 -7.619 1.00 86.62 288 MET A CA 1
ATOM 2260 C C . MET A 1 288 ? 3.887 1.406 -8.101 1.00 86.62 288 MET A C 1
ATOM 2262 O O . MET A 1 288 ? 2.890 1.199 -7.405 1.00 86.62 288 MET A O 1
ATOM 2266 N N . THR A 1 289 ? 4.108 0.789 -9.262 1.00 92.31 289 THR A N 1
ATOM 2267 C CA . THR A 1 289 ? 3.320 -0.344 -9.762 1.00 92.31 289 THR A CA 1
ATOM 2268 C C . THR A 1 289 ? 4.127 -1.640 -9.635 1.00 92.31 289 THR A C 1
ATOM 2270 O O . THR A 1 289 ? 5.363 -1.593 -9.680 1.00 92.31 289 THR A O 1
ATOM 2273 N N . PRO A 1 290 ? 3.476 -2.815 -9.526 1.00 95.19 290 PRO A N 1
ATOM 2274 C CA . PRO A 1 290 ? 4.176 -4.099 -9.524 1.00 95.19 290 PRO A CA 1
ATOM 2275 C C . PRO A 1 290 ? 5.109 -4.269 -10.731 1.00 95.19 290 PRO A C 1
ATOM 2277 O O . PRO A 1 290 ? 6.248 -4.706 -10.575 1.00 95.19 290 PRO A O 1
ATOM 2280 N N . LEU A 1 291 ? 4.666 -3.846 -11.924 1.00 95.69 291 LEU A N 1
ATOM 2281 C CA . LEU A 1 291 ? 5.459 -3.948 -13.152 1.00 95.69 291 LEU A CA 1
ATOM 2282 C C . LEU A 1 291 ? 6.721 -3.079 -13.099 1.00 95.69 291 LEU A C 1
ATOM 2284 O O . LEU A 1 291 ? 7.787 -3.528 -13.524 1.00 95.69 291 LEU A O 1
ATOM 2288 N N . ARG A 1 292 ? 6.637 -1.872 -12.520 1.00 92.56 292 ARG A N 1
ATOM 2289 C CA . ARG A 1 292 ? 7.802 -0.998 -12.319 1.00 92.56 292 ARG A CA 1
ATOM 2290 C C . ARG A 1 292 ? 8.829 -1.637 -11.387 1.00 92.56 292 ARG A C 1
ATOM 2292 O O . ARG A 1 292 ? 10.010 -1.656 -11.724 1.00 92.56 292 ARG A O 1
ATOM 2299 N N . VAL A 1 293 ? 8.399 -2.174 -10.240 1.00 93.31 293 VAL A N 1
ATOM 2300 C CA . VAL A 1 293 ? 9.319 -2.813 -9.278 1.00 93.31 293 VAL A CA 1
ATOM 2301 C C . VAL A 1 293 ? 9.988 -4.041 -9.896 1.00 93.31 293 VAL A C 1
ATOM 2303 O O . VAL A 1 293 ? 11.210 -4.156 -9.839 1.00 93.31 293 VAL A O 1
ATOM 2306 N N . ALA A 1 294 ? 9.212 -4.918 -10.543 1.00 95.94 294 ALA A N 1
ATOM 2307 C CA . ALA A 1 294 ? 9.745 -6.107 -11.206 1.00 95.94 294 ALA A CA 1
ATOM 2308 C C . ALA A 1 294 ? 10.780 -5.735 -12.285 1.00 95.94 294 ALA A C 1
ATOM 2310 O O . ALA A 1 294 ? 11.876 -6.297 -12.315 1.00 95.94 294 ALA A O 1
ATOM 2311 N N . THR A 1 295 ? 10.486 -4.707 -13.087 1.00 95.50 295 THR A N 1
ATOM 2312 C CA . THR A 1 295 ? 11.396 -4.189 -14.122 1.00 95.50 295 THR A CA 1
ATOM 2313 C C . THR A 1 295 ? 12.696 -3.632 -13.538 1.00 95.50 295 THR A C 1
ATOM 2315 O O . THR A 1 295 ? 13.780 -3.950 -14.030 1.00 95.50 295 THR A O 1
ATOM 2318 N N . LEU A 1 296 ? 12.611 -2.841 -12.461 1.00 93.19 296 LEU A N 1
ATOM 2319 C CA . LEU A 1 296 ? 13.781 -2.304 -11.756 1.00 93.19 296 LEU A CA 1
ATOM 2320 C C . LEU A 1 296 ? 14.658 -3.411 -11.163 1.00 93.19 296 LEU A C 1
ATOM 2322 O O . LEU A 1 296 ? 15.879 -3.264 -11.136 1.00 93.19 296 LEU A O 1
ATOM 2326 N N . SER A 1 297 ? 14.039 -4.498 -10.698 1.00 92.44 297 SER A N 1
ATOM 2327 C CA . SER A 1 297 ? 14.737 -5.648 -10.115 1.00 92.44 297 SER A CA 1
ATOM 2328 C C . SER A 1 297 ? 15.357 -6.604 -11.139 1.00 92.44 297 SER A C 1
ATOM 2330 O O . SER A 1 297 ? 16.162 -7.443 -10.752 1.00 92.44 297 SER A O 1
ATOM 2332 N N . GLY A 1 298 ? 15.003 -6.490 -12.424 1.00 95.25 298 GLY A N 1
ATOM 2333 C CA . GLY A 1 298 ? 15.493 -7.402 -13.464 1.00 95.25 298 GLY A CA 1
ATOM 2334 C C . GLY A 1 298 ? 14.794 -8.762 -13.500 1.00 95.25 298 GLY A C 1
ATOM 2335 O O . GLY A 1 298 ? 15.307 -9.697 -14.107 1.00 95.25 298 GLY A O 1
ATOM 2336 N N . ASP A 1 299 ? 13.624 -8.900 -12.871 1.00 96.00 299 ASP A N 1
ATOM 2337 C CA . ASP A 1 299 ? 12.887 -10.166 -12.836 1.00 96.00 299 ASP A CA 1
ATOM 2338 C C . ASP A 1 299 ? 11.998 -10.338 -14.076 1.00 96.00 299 ASP A C 1
ATOM 2340 O O . ASP A 1 299 ? 10.799 -10.033 -14.064 1.00 96.00 299 ASP A O 1
ATOM 2344 N N . LEU A 1 300 ? 12.606 -10.840 -15.154 1.00 96.69 300 LEU A N 1
ATOM 2345 C CA . LEU A 1 300 ? 11.950 -11.085 -16.440 1.00 96.69 300 LEU A CA 1
ATOM 2346 C C . LEU A 1 300 ? 10.685 -11.946 -16.314 1.00 96.69 300 LEU A C 1
ATOM 2348 O O . LEU A 1 300 ? 9.675 -11.660 -16.958 1.00 96.69 300 LEU A O 1
ATOM 2352 N N . GLU A 1 301 ? 10.721 -12.993 -15.493 1.00 97.19 301 GLU A N 1
ATOM 2353 C CA . GLU A 1 301 ? 9.603 -13.932 -15.376 1.00 97.19 301 GLU A CA 1
ATOM 2354 C C . GLU A 1 301 ? 8.408 -13.289 -14.672 1.00 97.19 301 GLU A C 1
ATOM 2356 O O . GLU A 1 301 ? 7.267 -13.432 -15.121 1.00 97.19 301 GLU A O 1
ATOM 2361 N N . THR A 1 302 ? 8.650 -12.493 -13.628 1.00 97.25 302 THR A N 1
ATOM 2362 C CA . THR A 1 302 ? 7.565 -11.731 -12.998 1.00 97.25 302 THR A CA 1
ATOM 2363 C C . THR A 1 302 ? 7.033 -10.630 -13.916 1.00 97.25 302 THR A C 1
ATOM 2365 O O . THR A 1 302 ? 5.822 -10.418 -13.950 1.00 97.25 302 THR A O 1
ATOM 2368 N N . VAL A 1 303 ? 7.881 -9.974 -14.719 1.00 97.62 303 VAL A N 1
ATOM 2369 C CA . VAL A 1 303 ? 7.429 -9.012 -15.743 1.00 97.62 303 VAL A CA 1
ATOM 2370 C C . VAL A 1 303 ? 6.477 -9.675 -16.742 1.00 97.62 303 VAL A C 1
ATOM 2372 O O . VAL A 1 303 ? 5.366 -9.178 -16.941 1.00 97.62 303 VAL A O 1
ATOM 2375 N N . LYS A 1 304 ? 6.869 -10.814 -17.332 1.00 97.56 304 LYS A N 1
ATOM 2376 C CA . LYS A 1 304 ? 6.017 -11.569 -18.269 1.00 97.56 304 LYS A CA 1
ATOM 2377 C C . LYS A 1 304 ? 4.679 -11.934 -17.631 1.00 97.56 304 LYS A C 1
ATOM 2379 O O . LYS A 1 304 ? 3.630 -11.753 -18.247 1.00 97.56 304 LYS A O 1
ATOM 2384 N N . LEU A 1 305 ? 4.708 -12.412 -16.386 1.00 97.31 305 LEU A N 1
ATOM 2385 C CA . LEU A 1 305 ? 3.505 -12.824 -15.669 1.00 97.31 305 LEU A CA 1
ATOM 2386 C C . LEU A 1 305 ? 2.567 -11.642 -15.376 1.00 97.31 305 LEU A C 1
ATOM 2388 O O . LEU A 1 305 ? 1.356 -11.762 -15.552 1.00 97.31 305 LEU A O 1
ATOM 2392 N N . LEU A 1 306 ? 3.108 -10.493 -14.967 1.00 97.12 306 LEU A N 1
ATOM 2393 C CA . LEU A 1 306 ? 2.330 -9.277 -14.715 1.00 97.12 306 LEU A CA 1
ATOM 2394 C C . LEU A 1 306 ? 1.646 -8.764 -15.989 1.00 97.12 306 LEU A C 1
ATOM 2396 O O . LEU A 1 306 ? 0.453 -8.457 -15.953 1.00 97.12 306 LEU A O 1
ATOM 2400 N N . LEU A 1 307 ? 2.366 -8.723 -17.115 1.00 96.81 307 LEU A N 1
ATOM 2401 C CA . LEU A 1 307 ? 1.802 -8.345 -18.416 1.00 96.81 307 LEU A CA 1
ATOM 2402 C C . LEU A 1 307 ? 0.700 -9.318 -18.850 1.00 96.81 307 LEU A C 1
ATOM 2404 O O . LEU A 1 307 ? -0.389 -8.886 -19.221 1.00 96.81 307 LEU A O 1
ATOM 2408 N N . ALA A 1 308 ? 0.927 -10.627 -18.704 1.00 96.25 308 ALA A N 1
ATOM 2409 C CA . ALA A 1 308 ? -0.075 -11.651 -19.008 1.00 96.25 308 ALA A CA 1
ATOM 2410 C C . ALA A 1 308 ? -1.350 -11.527 -18.149 1.00 96.25 308 ALA A C 1
ATOM 2412 O O . ALA A 1 308 ? -2.425 -11.962 -18.561 1.00 96.25 308 ALA A O 1
ATOM 2413 N N . LYS A 1 309 ? -1.254 -10.921 -16.958 1.00 96.19 309 LYS A N 1
ATOM 2414 C CA . LYS A 1 309 ? -2.393 -10.622 -16.072 1.00 96.19 309 LYS A CA 1
ATOM 2415 C C . LYS A 1 309 ? -2.966 -9.213 -16.255 1.00 96.19 309 LYS A C 1
ATOM 2417 O O . LYS A 1 309 ? -3.847 -8.810 -15.497 1.00 96.19 309 LYS A O 1
ATOM 2422 N N . GLY A 1 310 ? -2.522 -8.483 -17.277 1.00 93.25 310 GLY A N 1
ATOM 2423 C CA . GLY A 1 310 ? -3.076 -7.188 -17.664 1.00 93.25 310 GLY A CA 1
ATOM 2424 C C . GLY A 1 310 ? -2.515 -5.999 -16.887 1.00 93.25 310 GLY A C 1
ATOM 2425 O O . GLY A 1 310 ? -3.216 -4.995 -16.740 1.00 93.25 310 GLY A O 1
ATOM 2426 N N . ALA A 1 311 ? -1.288 -6.091 -16.366 1.00 94.31 311 ALA A N 1
ATOM 2427 C CA . ALA A 1 311 ? -0.562 -4.909 -15.911 1.00 94.31 311 ALA A CA 1
ATOM 2428 C C . ALA A 1 311 ? -0.303 -3.967 -17.100 1.00 94.31 311 ALA A C 1
ATOM 2430 O O . ALA A 1 311 ? 0.071 -4.420 -18.179 1.00 94.31 311 ALA A O 1
ATOM 2431 N N . SER A 1 312 ? -0.496 -2.662 -16.898 1.00 91.62 312 SER A N 1
ATOM 2432 C CA . SER A 1 312 ? -0.228 -1.661 -17.936 1.00 91.62 312 SER A CA 1
ATOM 2433 C C . SER A 1 312 ? 1.280 -1.566 -18.205 1.00 91.62 312 SER A C 1
ATOM 2435 O O . SER A 1 312 ? 2.016 -1.310 -17.248 1.00 91.62 312 SER A O 1
ATOM 2437 N N . PRO A 1 313 ? 1.748 -1.723 -19.460 1.00 91.06 313 PRO A N 1
ATOM 2438 C CA . PRO A 1 313 ? 3.150 -1.517 -19.833 1.00 91.06 313 PRO A CA 1
ATOM 2439 C C . PRO A 1 313 ? 3.558 -0.035 -19.816 1.00 91.06 313 PRO A C 1
ATOM 2441 O O . PRO A 1 313 ? 4.749 0.267 -19.889 1.00 91.06 313 PRO A O 1
ATOM 2444 N N . ASP A 1 314 ? 2.585 0.873 -19.690 1.00 86.94 314 ASP A N 1
ATOM 2445 C CA . ASP A 1 314 ? 2.770 2.319 -19.612 1.00 86.94 314 ASP A CA 1
ATOM 2446 C C . ASP A 1 314 ? 2.501 2.862 -18.204 1.00 86.94 314 ASP A C 1
ATOM 2448 O O . ASP A 1 314 ? 1.726 2.292 -17.427 1.00 86.94 314 ASP A O 1
ATOM 2452 N N . ALA A 1 315 ? 3.129 3.998 -17.892 1.00 72.62 315 ALA A N 1
ATOM 2453 C CA . ALA A 1 315 ? 2.905 4.750 -16.660 1.00 72.62 315 ALA A CA 1
ATOM 2454 C C . ALA A 1 315 ? 1.826 5.845 -16.846 1.00 72.62 315 ALA A C 1
ATOM 2456 O O . ALA A 1 315 ? 1.522 6.212 -17.982 1.00 72.62 315 ALA A O 1
ATOM 2457 N N . PRO A 1 316 ? 1.230 6.384 -15.767 1.00 70.00 316 PRO A N 1
ATOM 2458 C CA . PRO A 1 316 ? 0.361 7.566 -15.826 1.00 70.00 316 PRO A CA 1
ATOM 2459 C C . PRO A 1 316 ? 1.049 8.798 -16.446 1.00 70.00 316 PRO A C 1
ATOM 2461 O O . PRO A 1 316 ? 2.232 8.762 -16.782 1.00 70.00 316 PRO A O 1
ATOM 2464 N N . GLU A 1 317 ? 0.306 9.885 -16.662 1.00 60.72 317 GLU A N 1
ATOM 2465 C CA . GLU A 1 317 ? 0.879 11.170 -17.099 1.00 60.72 317 GLU A CA 1
ATOM 2466 C C . GLU A 1 317 ? 1.966 11.648 -16.113 1.00 60.72 317 GLU A C 1
ATOM 2468 O O . GLU A 1 317 ? 1.870 11.388 -14.917 1.00 60.72 317 GLU A O 1
ATOM 2473 N N . ASP A 1 318 ? 3.032 12.256 -16.646 1.00 60.88 318 ASP A N 1
ATOM 2474 C CA . ASP A 1 318 ? 4.224 12.755 -15.927 1.00 60.88 318 ASP A CA 1
ATOM 2475 C C . ASP A 1 318 ? 5.181 11.718 -15.303 1.00 60.88 318 ASP A C 1
ATOM 2477 O O . ASP A 1 318 ? 6.152 12.084 -14.638 1.00 60.88 318 ASP A O 1
ATOM 2481 N N . GLU A 1 319 ? 4.986 10.424 -15.568 1.00 74.69 319 GLU A N 1
ATOM 2482 C CA . GLU A 1 319 ? 5.901 9.363 -15.135 1.00 74.69 319 GLU A CA 1
ATOM 2483 C C . GLU A 1 319 ? 6.586 8.656 -16.313 1.00 74.69 319 GLU A C 1
ATOM 2485 O O . GLU A 1 319 ? 5.996 8.427 -17.374 1.00 74.69 319 GLU A O 1
ATOM 2490 N N . PHE A 1 320 ? 7.840 8.243 -16.109 1.00 79.12 320 PHE A N 1
ATOM 2491 C CA . PHE A 1 320 ? 8.535 7.387 -17.067 1.00 79.12 320 PHE A CA 1
ATOM 2492 C C . PHE A 1 320 ? 7.924 5.972 -17.079 1.00 79.12 320 PHE A C 1
ATOM 2494 O O . PHE A 1 320 ? 7.602 5.418 -16.022 1.00 79.12 320 PHE A O 1
ATOM 2501 N N . PRO A 1 321 ? 7.790 5.341 -18.258 1.00 84.62 321 PRO A N 1
ATOM 2502 C CA . PRO A 1 321 ? 7.222 4.008 -18.386 1.00 84.62 321 PRO A CA 1
ATOM 2503 C C . PRO A 1 321 ? 8.202 2.963 -17.823 1.00 84.62 321 PRO A C 1
ATOM 2505 O O . PRO A 1 321 ? 9.415 3.192 -17.836 1.00 84.62 321 PRO A O 1
ATOM 2508 N N . PRO A 1 322 ? 7.733 1.772 -17.408 1.00 90.25 322 PRO A N 1
ATOM 2509 C CA . PRO A 1 322 ? 8.596 0.627 -17.095 1.00 90.25 322 PRO A CA 1
ATOM 2510 C C . PRO A 1 322 ? 9.731 0.412 -18.114 1.00 90.25 322 PRO A C 1
ATOM 2512 O O . PRO A 1 322 ? 10.871 0.159 -17.727 1.00 90.25 322 PRO A O 1
ATOM 2515 N N . PHE A 1 323 ? 9.453 0.617 -19.406 1.00 91.56 323 PHE A N 1
ATOM 2516 C CA . PHE A 1 323 ? 10.425 0.501 -20.496 1.00 91.56 323 PHE A CA 1
ATOM 2517 C C . PHE A 1 323 ? 11.672 1.389 -20.325 1.00 91.56 323 PHE A C 1
ATOM 2519 O O . PHE A 1 323 ? 12.792 0.930 -20.557 1.00 91.56 323 PHE A O 1
ATOM 2526 N N . PHE A 1 324 ? 11.505 2.629 -19.855 1.00 89.38 324 PHE A N 1
ATOM 2527 C CA . PHE A 1 324 ? 12.618 3.546 -19.586 1.00 89.38 324 PHE A CA 1
ATOM 2528 C C . PHE A 1 324 ? 13.582 2.957 -18.549 1.00 89.38 324 PHE A C 1
ATOM 2530 O O . PHE A 1 324 ? 14.798 2.937 -18.749 1.00 89.38 324 PHE A O 1
ATOM 2537 N N . TYR A 1 325 ? 13.035 2.413 -17.459 1.00 89.75 325 TYR A N 1
ATOM 2538 C CA . TYR A 1 325 ? 13.833 1.806 -16.398 1.00 89.75 325 TYR A CA 1
ATOM 2539 C C . TYR A 1 325 ? 14.555 0.541 -16.871 1.00 89.75 325 TYR A C 1
ATOM 2541 O O . TYR A 1 325 ? 15.698 0.324 -16.471 1.00 89.75 325 TYR A O 1
ATOM 2549 N N . ALA A 1 326 ? 13.933 -0.261 -17.743 1.00 94.31 326 ALA A N 1
ATOM 2550 C CA . ALA A 1 326 ? 14.573 -1.434 -18.340 1.00 94.31 326 ALA A CA 1
ATOM 2551 C C . ALA A 1 326 ? 15.818 -1.041 -19.151 1.00 94.31 326 ALA A C 1
ATOM 2553 O O . ALA A 1 326 ? 16.886 -1.614 -18.944 1.00 94.31 326 ALA A O 1
ATOM 2554 N N . ILE A 1 327 ? 15.713 -0.011 -20.001 1.00 91.94 327 ILE A N 1
ATOM 2555 C CA . ILE A 1 327 ? 16.851 0.511 -20.772 1.00 91.94 327 ILE A CA 1
ATOM 2556 C C . ILE A 1 327 ? 17.952 1.030 -19.845 1.00 91.94 327 ILE A C 1
ATOM 2558 O O . ILE A 1 327 ? 19.113 0.650 -20.000 1.00 91.94 327 ILE A O 1
ATOM 2562 N N . PHE A 1 328 ? 17.602 1.878 -18.874 1.00 88.25 328 PHE A N 1
ATOM 2563 C CA . PHE A 1 328 ? 18.585 2.516 -17.995 1.00 88.25 328 PHE A CA 1
ATOM 2564 C C . PHE A 1 328 ? 19.315 1.508 -17.094 1.00 88.25 328 PHE A C 1
ATOM 2566 O O . PHE A 1 328 ? 20.488 1.690 -16.774 1.00 88.25 328 PHE A O 1
ATOM 2573 N N . LYS A 1 329 ? 18.638 0.424 -16.696 1.00 91.38 329 LYS A N 1
ATOM 2574 C CA . LYS A 1 329 ? 19.241 -0.688 -15.944 1.00 91.38 329 LYS A CA 1
ATOM 2575 C C . LYS A 1 329 ? 19.948 -1.718 -16.830 1.00 91.38 329 LYS A C 1
ATOM 2577 O O . LYS A 1 329 ? 20.651 -2.571 -16.301 1.00 91.38 329 LYS A O 1
ATOM 2582 N N . GLY A 1 330 ? 19.806 -1.629 -18.154 1.00 92.44 330 GLY A N 1
ATOM 2583 C CA . GLY A 1 330 ? 20.415 -2.555 -19.110 1.00 92.44 330 GLY A CA 1
ATOM 2584 C C . GLY A 1 330 ? 19.693 -3.900 -19.249 1.00 92.44 330 GLY A C 1
ATOM 2585 O O . GLY A 1 330 ? 20.286 -4.846 -19.761 1.00 92.44 330 GLY A O 1
ATOM 2586 N N . HIS A 1 331 ? 18.434 -3.995 -18.817 1.00 95.88 331 HIS A N 1
ATOM 2587 C CA . HIS A 1 331 ? 17.591 -5.186 -18.947 1.00 95.88 331 HIS A CA 1
ATOM 2588 C C . HIS A 1 331 ? 16.950 -5.238 -20.347 1.00 95.88 331 HIS A C 1
ATOM 2590 O O . HIS A 1 331 ? 15.758 -4.973 -20.525 1.00 95.88 331 HIS A O 1
ATOM 2596 N N . ASP A 1 332 ? 17.766 -5.512 -21.369 1.00 94.50 332 ASP A N 1
ATOM 2597 C CA . ASP A 1 332 ? 17.354 -5.451 -22.781 1.00 94.50 332 ASP A CA 1
ATOM 2598 C C . ASP A 1 332 ? 16.269 -6.484 -23.139 1.00 94.50 332 ASP A C 1
ATOM 2600 O O . ASP A 1 332 ? 15.429 -6.243 -24.005 1.00 94.50 332 ASP A O 1
ATOM 2604 N N . ASP A 1 333 ? 16.276 -7.636 -22.479 1.00 96.69 333 ASP A N 1
ATOM 2605 C CA . ASP A 1 333 ? 15.261 -8.687 -22.571 1.00 96.69 333 ASP A CA 1
ATOM 2606 C C . ASP A 1 333 ? 13.905 -8.231 -22.013 1.00 96.69 333 ASP A C 1
ATOM 2608 O O . ASP A 1 333 ? 12.876 -8.398 -22.671 1.00 96.69 333 ASP A O 1
ATOM 2612 N N . ILE A 1 334 ? 13.905 -7.575 -20.852 1.00 97.50 334 ILE A N 1
ATOM 2613 C CA . ILE A 1 334 ? 12.711 -6.958 -20.265 1.00 97.50 334 ILE A CA 1
ATOM 2614 C C . ILE A 1 334 ? 12.199 -5.832 -21.163 1.00 97.50 334 ILE A C 1
ATOM 2616 O O . ILE A 1 334 ? 10.996 -5.735 -21.396 1.00 97.50 334 ILE A O 1
AT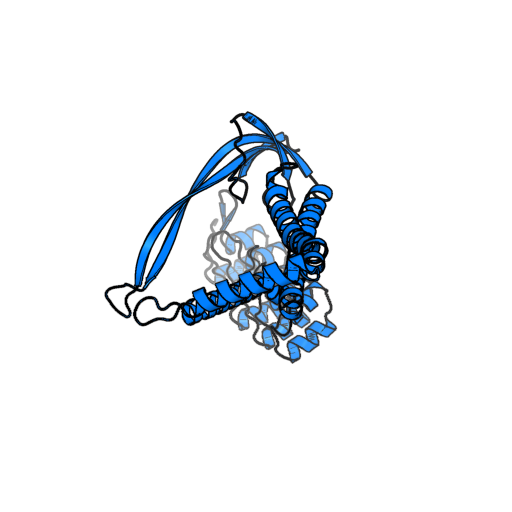OM 2620 N N . ALA A 1 335 ? 13.095 -5.012 -21.718 1.00 95.81 335 ALA A N 1
ATOM 2621 C CA . ALA A 1 335 ? 12.723 -3.942 -22.637 1.00 95.81 335 ALA A CA 1
ATOM 2622 C C . ALA A 1 335 ? 12.001 -4.490 -23.883 1.00 95.81 335 ALA A C 1
ATOM 2624 O O . ALA A 1 335 ? 10.977 -3.940 -24.286 1.00 95.81 335 ALA A O 1
ATOM 2625 N N . ARG A 1 336 ? 12.476 -5.609 -24.452 1.00 95.38 336 ARG A N 1
ATOM 2626 C CA . ARG A 1 336 ? 11.792 -6.309 -25.557 1.00 95.38 336 ARG A CA 1
ATOM 2627 C C . ARG A 1 336 ? 10.410 -6.808 -25.148 1.00 95.38 336 ARG A C 1
ATOM 2629 O O . ARG A 1 336 ? 9.447 -6.552 -25.861 1.00 95.38 336 ARG A O 1
ATOM 2636 N N . VAL A 1 337 ? 10.304 -7.464 -23.992 1.00 96.94 337 VAL A N 1
ATOM 2637 C CA . VAL A 1 337 ? 9.023 -7.978 -23.483 1.00 96.94 337 VAL A CA 1
ATOM 2638 C C . VAL A 1 337 ? 8.016 -6.854 -23.229 1.00 96.94 337 VAL A C 1
ATOM 2640 O O . VAL A 1 337 ? 6.834 -7.038 -23.491 1.00 96.94 337 VAL A O 1
ATOM 2643 N N . LEU A 1 338 ? 8.457 -5.683 -22.767 1.00 95.75 338 LEU A N 1
ATOM 2644 C CA . LEU A 1 338 ? 7.585 -4.519 -22.578 1.00 95.75 338 LEU A CA 1
ATOM 2645 C C . LEU A 1 338 ? 7.089 -3.945 -23.917 1.00 95.75 338 LEU A C 1
ATOM 2647 O O . LEU A 1 338 ? 5.897 -3.669 -24.047 1.00 95.75 338 LEU A O 1
ATOM 2651 N N . ILE A 1 339 ? 7.960 -3.859 -24.934 1.00 93.62 339 ILE A N 1
ATOM 2652 C CA . ILE A 1 339 ? 7.563 -3.488 -26.306 1.00 93.62 339 ILE A CA 1
ATOM 2653 C C . ILE A 1 339 ? 6.512 -4.470 -26.842 1.00 93.62 339 ILE A C 1
ATOM 2655 O O . ILE A 1 339 ? 5.485 -4.055 -27.374 1.00 93.62 339 ILE A O 1
ATOM 2659 N N . ASP A 1 340 ? 6.746 -5.773 -26.683 1.00 92.75 340 ASP A N 1
ATOM 2660 C CA . ASP A 1 340 ? 5.798 -6.816 -27.092 1.00 92.75 340 ASP A CA 1
ATOM 2661 C C . ASP A 1 340 ? 4.501 -6.789 -26.271 1.00 92.75 340 ASP A C 1
ATOM 2663 O O . ASP A 1 340 ? 3.436 -7.123 -26.785 1.00 92.75 340 ASP A O 1
ATOM 2667 N N . GLY A 1 341 ? 4.583 -6.341 -25.017 1.00 90.88 341 GLY A N 1
ATOM 2668 C CA . GLY A 1 341 ? 3.459 -6.132 -24.109 1.00 90.88 341 GLY A CA 1
ATOM 2669 C C . GLY A 1 341 ? 2.612 -4.897 -24.418 1.00 90.88 341 GLY A C 1
ATOM 2670 O O . GLY A 1 341 ? 1.615 -4.685 -23.732 1.00 90.88 341 GLY A O 1
ATOM 2671 N N . GLY A 1 342 ? 2.975 -4.108 -25.436 1.00 90.44 342 GLY A N 1
ATOM 2672 C CA . GLY A 1 342 ? 2.179 -2.982 -25.921 1.00 90.44 342 GLY A CA 1
ATOM 2673 C C . GLY A 1 342 ? 2.539 -1.622 -25.325 1.00 90.44 342 GLY A C 1
ATOM 2674 O O . GLY A 1 342 ? 1.659 -0.774 -25.248 1.00 90.44 342 GLY A O 1
ATOM 2675 N N . THR A 1 343 ? 3.790 -1.399 -24.900 1.00 91.06 343 THR A N 1
ATOM 2676 C CA . THR A 1 343 ? 4.276 -0.043 -24.572 1.00 91.06 343 THR A CA 1
ATOM 2677 C C . THR A 1 343 ? 3.987 0.927 -25.722 1.00 91.06 343 THR A C 1
ATOM 2679 O O . THR A 1 343 ? 4.331 0.638 -26.872 1.00 91.06 343 THR A O 1
ATOM 2682 N N . ASP A 1 344 ? 3.421 2.098 -25.421 1.00 90.62 344 ASP A N 1
ATOM 2683 C CA . ASP A 1 344 ? 3.236 3.154 -26.417 1.00 90.62 344 ASP A CA 1
ATOM 2684 C C . ASP A 1 344 ? 4.589 3.752 -26.834 1.00 90.62 344 ASP A C 1
ATOM 2686 O O . ASP A 1 344 ? 5.161 4.630 -26.185 1.00 90.62 344 ASP A O 1
ATOM 2690 N N . LEU A 1 345 ? 5.102 3.281 -27.972 1.00 90.75 345 LEU A N 1
ATOM 2691 C CA . LEU A 1 345 ? 6.395 3.699 -28.519 1.00 90.75 345 LEU A CA 1
ATOM 2692 C C . LEU A 1 345 ? 6.408 5.157 -29.001 1.00 90.75 345 LEU A C 1
ATOM 2694 O O . LEU A 1 345 ? 7.479 5.718 -29.232 1.00 90.75 345 LEU A O 1
ATOM 2698 N N . ASN A 1 346 ? 5.230 5.755 -29.189 1.00 89.00 346 ASN A N 1
ATOM 2699 C CA . ASN A 1 346 ? 5.036 7.070 -29.791 1.00 89.00 346 ASN A CA 1
ATOM 2700 C C . ASN A 1 346 ? 4.694 8.159 -28.781 1.00 89.00 346 ASN A C 1
ATOM 2702 O O . ASN A 1 346 ? 4.589 9.332 -29.170 1.00 89.00 346 ASN A O 1
ATOM 2706 N N . ARG A 1 347 ? 4.539 7.782 -27.513 1.00 86.12 347 ARG A N 1
ATOM 2707 C CA . ARG A 1 347 ? 4.372 8.706 -26.404 1.00 86.12 347 ARG A CA 1
ATOM 2708 C C . ARG A 1 347 ? 5.651 9.502 -26.170 1.00 86.12 347 ARG A C 1
ATOM 2710 O O . ARG A 1 347 ? 6.753 8.960 -26.200 1.00 86.12 347 ARG A O 1
ATOM 2717 N N . SER A 1 348 ? 5.490 10.800 -25.921 1.00 81.69 348 SER A N 1
ATOM 2718 C CA . SER A 1 348 ? 6.596 11.682 -25.551 1.00 81.69 348 SER A CA 1
ATOM 2719 C C . SER A 1 348 ? 6.671 11.858 -24.037 1.00 81.69 348 SER A C 1
ATOM 2721 O O . SER A 1 348 ? 5.674 12.250 -23.429 1.00 81.69 348 SER A O 1
ATOM 2723 N N . TYR A 1 349 ? 7.852 11.671 -23.466 1.00 77.12 349 TYR A N 1
ATOM 2724 C CA . TYR A 1 349 ? 8.185 11.965 -22.075 1.00 77.12 349 TYR A CA 1
ATOM 2725 C C . TYR A 1 349 ? 9.000 13.256 -22.012 1.00 77.12 349 TYR A C 1
ATOM 2727 O O . TYR A 1 349 ? 9.794 13.528 -22.914 1.00 77.12 349 TYR A O 1
ATOM 2735 N N . ILE A 1 350 ? 8.771 14.070 -20.984 1.00 72.81 350 ILE A N 1
ATOM 2736 C CA . ILE A 1 350 ? 9.466 15.346 -20.805 1.00 72.81 350 ILE A CA 1
ATOM 2737 C C . ILE A 1 350 ? 10.668 15.109 -19.888 1.00 72.81 350 ILE A C 1
ATOM 2739 O O . ILE A 1 350 ? 10.498 14.674 -18.753 1.00 72.81 350 ILE A O 1
ATOM 2743 N N . ASP A 1 351 ? 11.868 15.398 -20.388 1.00 67.69 351 ASP A N 1
ATOM 2744 C CA . ASP A 1 351 ? 13.105 15.459 -19.606 1.00 67.69 351 ASP A CA 1
ATOM 2745 C C . ASP A 1 351 ? 13.697 16.872 -19.736 1.00 67.69 351 ASP A C 1
ATOM 2747 O O . ASP A 1 351 ? 14.341 17.221 -20.733 1.00 67.69 351 ASP A O 1
ATOM 2751 N N . GLY A 1 352 ? 13.370 17.737 -18.772 1.00 72.06 352 GLY A N 1
ATOM 2752 C CA . GLY A 1 352 ? 13.642 19.173 -18.860 1.00 72.06 352 GLY A CA 1
ATOM 2753 C C . GLY A 1 352 ? 12.898 19.821 -20.033 1.00 72.06 352 GLY A C 1
ATOM 2754 O O . GLY A 1 352 ? 11.671 19.838 -20.060 1.00 72.06 352 GLY A O 1
ATOM 2755 N N . GLU A 1 353 ? 13.637 20.350 -21.011 1.00 67.69 353 GLU A N 1
ATOM 2756 C CA . GLU A 1 353 ? 13.074 20.963 -22.229 1.00 67.69 353 GLU A CA 1
ATOM 2757 C C . GLU A 1 353 ? 12.886 19.966 -23.389 1.00 67.69 353 GLU A C 1
ATOM 2759 O O . GLU A 1 353 ? 12.295 20.302 -24.418 1.00 67.69 353 GLU A O 1
ATOM 2764 N N . HIS A 1 354 ? 13.377 18.729 -23.255 1.00 70.50 354 HIS A N 1
ATOM 2765 C CA . HIS A 1 354 ? 13.370 17.752 -24.340 1.00 70.50 354 HIS A CA 1
ATOM 2766 C C . HIS A 1 354 ? 12.156 16.826 -24.258 1.00 70.50 354 HIS A C 1
ATOM 2768 O O . HIS A 1 354 ? 11.839 16.271 -23.206 1.00 70.50 354 HIS A O 1
ATOM 2774 N N . ARG A 1 355 ? 11.504 16.606 -25.404 1.00 79.38 355 ARG A N 1
ATOM 2775 C CA . ARG A 1 355 ? 10.475 15.573 -25.573 1.00 79.38 355 ARG A CA 1
ATOM 2776 C C . ARG A 1 355 ? 11.128 14.325 -26.156 1.00 79.38 355 ARG A C 1
ATOM 2778 O O . ARG A 1 355 ? 11.557 14.349 -27.305 1.00 79.38 355 ARG A O 1
ATOM 2785 N N . LEU A 1 356 ? 11.204 13.258 -25.367 1.00 83.81 356 LEU A N 1
ATOM 2786 C CA . LEU A 1 356 ? 11.831 11.990 -25.742 1.00 83.81 356 LEU A CA 1
ATOM 2787 C C . LEU A 1 356 ? 10.769 10.913 -25.974 1.00 83.81 356 LEU A C 1
ATOM 2789 O O . LEU A 1 356 ? 9.861 10.745 -25.165 1.00 83.81 356 LEU A O 1
ATOM 2793 N N . THR A 1 357 ? 10.890 10.164 -27.062 1.00 88.56 357 THR A N 1
ATOM 2794 C CA . THR A 1 357 ? 10.110 8.945 -27.331 1.00 88.56 357 THR A CA 1
ATOM 2795 C C . THR A 1 357 ? 10.848 7.694 -26.843 1.00 88.56 357 THR A C 1
ATOM 2797 O O . THR A 1 357 ? 12.030 7.747 -26.495 1.00 88.56 357 THR A O 1
ATOM 2800 N N . ALA A 1 358 ? 10.187 6.531 -26.866 1.00 87.50 358 ALA A N 1
ATOM 2801 C CA . ALA A 1 358 ? 10.844 5.247 -26.603 1.00 87.50 358 ALA A CA 1
ATOM 2802 C C . ALA A 1 358 ? 12.047 5.004 -27.540 1.00 87.50 358 ALA A C 1
ATOM 2804 O O . ALA A 1 358 ? 13.075 4.471 -27.113 1.00 87.50 358 ALA A O 1
ATOM 2805 N N . GLY A 1 359 ? 11.933 5.436 -28.802 1.00 89.25 359 GLY A N 1
ATOM 2806 C CA . GLY A 1 359 ? 13.010 5.374 -29.785 1.00 89.25 359 GLY A CA 1
ATOM 2807 C C . GLY A 1 359 ? 14.215 6.227 -29.390 1.00 89.25 359 GLY A C 1
ATOM 2808 O O . GLY A 1 359 ? 15.343 5.729 -29.368 1.00 89.25 359 GLY A O 1
ATOM 2809 N N . ASP A 1 360 ? 13.976 7.482 -28.997 1.00 88.69 360 ASP A N 1
ATOM 2810 C CA . ASP A 1 360 ? 15.039 8.401 -28.566 1.00 88.69 360 ASP A CA 1
ATOM 2811 C C . ASP A 1 360 ? 15.798 7.857 -27.353 1.00 88.69 360 ASP A C 1
ATOM 2813 O O . ASP A 1 360 ? 17.027 7.904 -27.309 1.00 88.69 360 ASP A O 1
ATOM 2817 N N . LEU A 1 361 ? 15.078 7.263 -26.399 1.00 87.81 361 LEU A N 1
ATOM 2818 C CA . LEU A 1 361 ? 15.669 6.631 -25.220 1.00 87.81 361 LEU A CA 1
ATOM 2819 C C . LEU A 1 361 ? 16.604 5.470 -25.589 1.00 87.81 361 LEU A C 1
ATOM 2821 O O . LEU A 1 361 ? 17.699 5.362 -25.035 1.00 87.81 361 LEU A O 1
ATOM 2825 N N . ALA A 1 362 ? 16.217 4.625 -26.549 1.00 90.12 362 ALA A N 1
ATOM 2826 C CA . ALA A 1 362 ? 17.060 3.524 -27.018 1.00 90.12 362 ALA A CA 1
ATOM 2827 C C . ALA A 1 362 ? 18.328 4.018 -27.735 1.00 90.12 362 ALA A C 1
ATOM 2829 O O . ALA A 1 362 ? 19.400 3.426 -27.575 1.00 90.12 362 ALA A O 1
ATOM 2830 N N . VAL A 1 363 ? 18.229 5.115 -28.494 1.00 90.31 363 VAL A N 1
ATOM 2831 C CA . VAL A 1 363 ? 19.378 5.742 -29.168 1.00 90.31 363 VAL A CA 1
ATOM 2832 C C . VAL A 1 363 ? 20.325 6.380 -28.152 1.00 90.31 363 VAL A C 1
ATOM 2834 O O . VAL A 1 363 ? 21.525 6.099 -28.186 1.00 90.31 363 VAL A O 1
ATOM 2837 N N . LEU A 1 364 ? 19.800 7.167 -27.206 1.00 88.25 364 LEU A N 1
ATOM 2838 C CA . LEU A 1 364 ? 20.584 7.804 -26.140 1.00 88.25 364 LEU A CA 1
ATOM 2839 C C . LEU A 1 364 ? 21.322 6.773 -25.279 1.00 88.25 364 LEU A C 1
ATOM 2841 O O . LEU A 1 364 ? 22.491 6.962 -24.942 1.00 88.25 364 LEU A O 1
ATOM 2845 N N . ALA A 1 365 ? 20.676 5.643 -24.991 1.00 88.69 365 ALA A N 1
ATOM 2846 C CA . ALA A 1 365 ? 21.276 4.535 -24.256 1.00 88.69 365 ALA A CA 1
ATOM 2847 C C . ALA A 1 365 ? 22.235 3.664 -25.091 1.00 88.69 365 ALA A C 1
ATOM 2849 O O . ALA A 1 365 ? 22.752 2.668 -24.583 1.00 88.69 365 ALA A O 1
ATOM 2850 N N . LYS A 1 366 ? 22.486 4.012 -26.363 1.00 92.50 366 LYS A N 1
ATOM 2851 C CA . LYS A 1 366 ? 23.351 3.270 -27.297 1.00 92.50 366 LYS A CA 1
ATOM 2852 C C . LYS A 1 366 ? 22.920 1.806 -27.473 1.00 92.50 366 LYS A C 1
ATOM 2854 O O . LYS A 1 366 ? 23.753 0.901 -27.509 1.00 92.50 366 LYS A O 1
ATOM 2859 N N . LYS A 1 367 ? 21.610 1.566 -27.603 1.00 92.31 367 LYS A N 1
ATOM 2860 C CA . LYS A 1 367 ? 21.000 0.238 -27.794 1.00 92.31 367 LYS A CA 1
ATOM 2861 C C . LYS A 1 367 ? 20.473 0.074 -29.234 1.00 92.31 367 LYS A C 1
ATOM 2863 O O . LYS A 1 367 ? 19.259 0.093 -29.447 1.00 92.31 367 LYS A O 1
ATOM 2868 N N . PRO A 1 368 ? 21.344 -0.130 -30.246 1.00 90.81 368 PRO A N 1
ATOM 2869 C CA . PRO A 1 368 ? 20.947 -0.126 -31.661 1.00 90.81 368 PRO A CA 1
ATOM 2870 C C . PRO A 1 368 ? 19.959 -1.244 -32.020 1.00 90.81 368 PRO A C 1
ATOM 2872 O O . PRO A 1 368 ? 19.084 -1.044 -32.857 1.00 90.81 368 PRO A O 1
ATOM 2875 N N . LEU A 1 369 ? 20.051 -2.404 -31.359 1.00 92.88 369 LEU A N 1
ATOM 2876 C CA . LEU A 1 369 ? 19.114 -3.512 -31.569 1.00 92.88 369 LEU A CA 1
ATOM 2877 C C . LEU A 1 369 ? 17.698 -3.176 -31.079 1.00 92.88 369 LEU A C 1
ATOM 2879 O O . LEU A 1 369 ? 16.726 -3.526 -31.745 1.00 92.88 369 LEU A O 1
ATOM 2883 N N . LEU A 1 370 ? 17.577 -2.487 -29.938 1.00 92.62 370 LEU A N 1
ATOM 2884 C CA . LEU A 1 370 ? 16.283 -2.025 -29.428 1.00 92.62 370 LEU A CA 1
ATOM 2885 C C . LEU A 1 370 ? 15.729 -0.896 -30.296 1.00 92.62 370 LEU A C 1
ATOM 2887 O O . LEU A 1 370 ? 14.557 -0.935 -30.647 1.00 92.62 370 LEU A O 1
ATOM 2891 N N . ALA A 1 371 ? 16.567 0.055 -30.718 1.00 92.56 371 ALA A N 1
ATOM 2892 C CA . ALA A 1 371 ? 16.152 1.103 -31.651 1.00 92.56 371 ALA A CA 1
ATOM 2893 C C . ALA A 1 371 ? 15.636 0.512 -32.979 1.00 92.56 371 ALA A C 1
ATOM 2895 O O . ALA A 1 371 ? 14.582 0.911 -33.472 1.00 92.56 371 ALA A O 1
ATOM 2896 N N . GLY A 1 372 ? 16.323 -0.498 -33.525 1.00 92.56 372 GLY A N 1
ATOM 2897 C CA . GLY A 1 372 ? 15.866 -1.232 -34.706 1.00 92.56 372 GLY A CA 1
ATOM 2898 C C . GLY A 1 372 ? 14.508 -1.909 -34.499 1.00 92.56 372 GLY A C 1
ATOM 2899 O O . GLY A 1 372 ? 13.630 -1.785 -35.352 1.00 92.56 372 GLY A O 1
ATOM 2900 N N . LEU A 1 373 ? 14.304 -2.562 -33.349 1.00 93.44 373 LEU A N 1
ATOM 2901 C CA . LEU A 1 373 ? 13.021 -3.175 -32.988 1.00 93.44 373 LEU A CA 1
ATOM 2902 C C . LEU A 1 373 ? 11.893 -2.136 -32.877 1.00 93.44 373 LEU A C 1
ATOM 2904 O O . LEU A 1 373 ? 10.806 -2.356 -33.402 1.00 93.44 373 LEU A O 1
ATOM 2908 N N . ILE A 1 374 ? 12.148 -0.994 -32.238 1.00 93.12 374 ILE A N 1
ATOM 2909 C CA . ILE A 1 374 ? 11.163 0.088 -32.087 1.00 93.12 374 ILE A CA 1
ATOM 2910 C C . ILE A 1 374 ? 10.761 0.644 -33.454 1.00 93.12 374 ILE A C 1
ATOM 2912 O O . ILE A 1 374 ? 9.571 0.812 -33.716 1.00 93.12 374 ILE A O 1
ATOM 2916 N N . ARG A 1 375 ? 11.728 0.844 -34.361 1.00 92.81 375 ARG A N 1
ATOM 2917 C CA . ARG A 1 375 ? 11.455 1.270 -35.741 1.00 92.81 375 ARG A CA 1
ATOM 2918 C C . ARG A 1 375 ? 10.592 0.245 -36.484 1.00 92.81 375 ARG A C 1
ATOM 2920 O O . ARG A 1 375 ? 9.624 0.628 -37.132 1.00 92.81 375 ARG A O 1
ATOM 2927 N N . GLN A 1 376 ? 10.883 -1.052 -36.346 1.00 93.38 376 GLN A N 1
ATOM 2928 C CA . GLN A 1 376 ? 10.056 -2.122 -36.929 1.00 93.38 376 GLN A CA 1
ATOM 2929 C C . GLN A 1 376 ? 8.623 -2.139 -36.379 1.00 93.38 376 GLN A C 1
ATOM 2931 O O . GLN A 1 376 ? 7.700 -2.529 -37.088 1.00 93.38 376 GLN A O 1
ATOM 2936 N N . ARG A 1 377 ? 8.427 -1.713 -35.127 1.00 92.25 377 ARG A N 1
ATOM 2937 C CA . ARG A 1 377 ? 7.117 -1.623 -34.465 1.00 92.25 377 ARG A CA 1
ATOM 2938 C C . ARG A 1 377 ? 6.442 -0.253 -34.621 1.00 92.25 377 ARG A C 1
ATOM 2940 O O . ARG A 1 377 ? 5.434 -0.004 -33.971 1.00 92.25 377 ARG A O 1
ATOM 2947 N N . GLY A 1 378 ? 6.961 0.618 -35.492 1.00 89.75 378 GLY A N 1
ATOM 2948 C CA . GLY A 1 378 ? 6.345 1.909 -35.820 1.00 89.75 378 GLY A CA 1
ATOM 2949 C C . GLY A 1 378 ? 6.536 3.006 -34.766 1.00 89.75 378 GLY A C 1
ATOM 2950 O O . GLY A 1 378 ? 5.757 3.960 -34.733 1.00 89.75 378 GLY A O 1
ATOM 2951 N N . GLY A 1 379 ? 7.539 2.882 -33.893 1.00 89.94 379 GLY A N 1
ATOM 2952 C CA . GLY A 1 379 ? 7.922 3.948 -32.970 1.00 89.94 379 GLY A CA 1
ATOM 2953 C C . GLY A 1 379 ? 8.642 5.091 -33.688 1.00 89.94 379 GLY A C 1
ATOM 2954 O O . GLY A 1 379 ? 9.524 4.862 -34.518 1.00 89.94 379 GLY A O 1
ATOM 2955 N N . ARG A 1 380 ? 8.254 6.324 -33.366 1.00 87.88 380 ARG A N 1
ATOM 2956 C CA . ARG A 1 380 ? 8.893 7.557 -33.838 1.00 87.88 380 ARG A CA 1
ATOM 2957 C C . ARG A 1 380 ? 10.194 7.827 -33.080 1.00 87.88 380 ARG A C 1
ATOM 2959 O O . ARG A 1 380 ? 10.404 7.311 -31.987 1.00 87.88 380 ARG A O 1
ATOM 2966 N N . PHE A 1 381 ? 11.038 8.659 -33.681 1.00 88.31 381 PHE A N 1
ATOM 2967 C CA . PHE A 1 381 ? 12.274 9.193 -33.115 1.00 88.31 381 PHE A CA 1
ATOM 2968 C C . PHE A 1 381 ? 12.213 10.714 -33.309 1.00 88.31 381 PHE A C 1
ATOM 2970 O O . PHE A 1 381 ? 11.849 11.176 -34.390 1.00 88.31 381 PHE A O 1
ATOM 2977 N N . ALA A 1 382 ? 12.483 11.499 -32.269 1.00 71.81 382 ALA A N 1
ATOM 2978 C CA . ALA A 1 382 ? 12.401 12.959 -32.313 1.00 71.81 382 ALA A CA 1
ATOM 2979 C C . ALA A 1 382 ? 13.599 13.604 -33.035 1.00 71.81 382 ALA A C 1
ATOM 2981 O O . ALA A 1 382 ? 13.539 14.786 -33.375 1.00 71.81 382 ALA A O 1
ATOM 2982 N N . LYS A 1 383 ? 14.678 12.846 -33.278 1.00 59.19 383 LYS A N 1
ATOM 2983 C CA . LYS A 1 383 ? 15.835 13.263 -34.081 1.00 59.19 383 LYS A CA 1
ATOM 2984 C C . LYS A 1 383 ? 16.195 12.177 -35.101 1.00 59.19 383 LYS A C 1
ATOM 2986 O O . LYS A 1 383 ? 16.794 11.170 -34.727 1.00 59.19 383 LYS A O 1
ATOM 2991 N N . GLU A 1 384 ? 15.849 12.403 -36.367 1.00 43.06 384 GLU A N 1
ATOM 2992 C CA . GLU A 1 384 ? 16.610 11.876 -37.512 1.00 43.06 384 GLU A CA 1
ATOM 2993 C C . GLU A 1 384 ? 17.448 13.003 -38.115 1.00 43.06 384 GLU A C 1
ATOM 2995 O O . GLU A 1 384 ? 16.918 14.136 -38.215 1.00 43.06 384 GLU A O 1
#

pLDDT: mean 77.89, std 13.06, range [43.06, 97.69]

Secondary structure (DSSP, 8-state):
-HHHHHHHHHHHHHHHHHHHHHHHHHHHHHHHHHHH-S-EEEEEEEEEEEEEEEEEEEEE-SSSTT-EEEEEEEEEEEEEEEEEE-TTS-EEEEE-SS--SS--PPTT-EEEEE--TTS--EESS-HHHHHHHHHHHHHHHHHHHHHHHIIIIIHHHHTSHHHHHHHHHHHHHHHHHHH-EETTEEHHHHHHHHHHHHHHHHHHHHHHHHHHHHHHT--SSS-HHHHHHHTT-HHHHHHHHHTT-STT---TTS--HHHHHHHTT-HHHHHHHHHTT--TT---TT---HHHHHHHHT-HHHHHHHHHTT--SSPPTTS--HHHHHHHHT-HHHHHHHHHTT--TTPPEEETTEEE-HHHHHHHTT-HHHHHHHHHTT---S--

Sequence (384 aa):
MAFILKCILGLFILTGIAIALYGLREVLGTMAYVKNSPERAKATFLGYDREVIETTSTTPSPTWPGRYDSVRSESLMSYPCFEYQAKDGLRHQVRESKAHLIERFNPGQEVEIVLPSFQPPRLAGFYSLYVRDLSILFLGLCFIFIPLLIGRVALPSLETSAGIELTRHMKETYENIVSTQIGPVRVSFILKGAIGLSVLMICLAFILAASPYVKQLHLGTGWGLIEALQKKNFSAARELILKNRGINKVNEYNQNPLLLALEVGQPELARRLIEAGADVKIKSKMYMTPLRVATLSGDLETVKLLLAKGASPDAPEDEFPPFFYAIFKGHDDIARVLIDGGTDLNRSYIDGEHRLTAGDLAVLAKKPLLAGLIRQRGGRFAKE

Foldseek 3Di:
DLVVLVVVLVVLQVQLVVLLVQLVVLLVVLVCCLVPQDDKFKWFWAFWDKDWDWDWDWDQDPVDGPDIDIDIDIDIATWIKIWTQDPVRDIDIFTDPHGDDDDDDDGGDIFMWGDHPPDGIDTRDDCSSSVVSVVSNVSSVCSNVVSVCCVVPVSVVCVDPVNVVVVVVVVVVVVVQQQDDDPPDGVVVVVVVVVVVVVVVVVVVVCVVCVVVVVVVPPPQLCQLVVCLVVVVVVSNVVSLVVLGQLAPADPQQDGSLNSCLVSPNVVSNLSSLVSPHDQQTATNVRDGSLLSCLLVLPQVSNLSSLVSPHQQQGPPQDDGSLLSNLVSVSVSSNVSSVVSPPPQAAFHDDPPDTAGSLQSCVVSVNVVSNVVSVVVVHDGPPD

Radius of gyration: 31.95 Å; chains: 1; bounding box: 74×59×98 Å